Protein 6T5Z (pdb70)

Nearest PDB structures (foldseek):
  6t5z-assembly3_C  TM=1.002E+00  e=7.151E-39  Photorhabdus laumondii subsp. laumondii TTO1
  8rry-assembly1_A  TM=9.901E-01  e=6.522E-27  Serratia marcescens
  2ben-assembly2_B  TM=9.891E-01  e=1.497E-24  Serratia marcescens
  5wsz-assembly4_D  TM=9.721E-01  e=1.589E-24  Bacillus thuringiensis serovar kurstaki
  8gum-assembly1_B  TM=9.530E-01  e=1.211E-23  Vibrio campbellii ATCC BAA-1116

InterPro domains:
  IPR004302 Cellulose/chitin-binding protein, N-terminal [PF03067] (26-193)
  IPR014756 Immunoglobulin E-set [SSF81296] (26-197)
  IPR051024 GlcNAc and Chitin Interaction and Degradation [PTHR34823] (5-198)

Organism: Photorhabdus laumondii subsp. laumondii (strain DSM 15139 / CIP 105565 / TT01) (NCBI:txid243265)

Sequence (522 aa):
HGYIDSPGSRAFLCSAQGNEQQNMMDCGLVKYEPQSLEAKKGFPQAGPEDGHIASAGIGHFGALDAQTEDRWKKIPITTAGEIEFQWEIMMIQHKTSSWEYFITKLGWDPNKPLTREQFNNSTPFCFEDYQEKMPSSRVINKCTLPEGYQGYHVILGVWTISDTLNAFYQVIDTTISSPAHGYIDSPGSRAFLCSAQGNEEQNMMDCGLVKYEPQSLEAKKGFPQAGPEEDGHIASAGIGHFGALDAQTEDRWKKIPIITAGEIEFQQWEIMIQHKTSSWEYFITKLGWDPNKPLTREQFNSTPFCFEDYQEKMPSSSRVINKCTLPEGYQGYHVILGVWTISDTLNAFYQVIDTTISPAHGYIDSPGSRAFLCSAQGNNEEQNMDCGLVKYEPQSLEAKKGFPQAGPEDGHIASAGIGHFGALDAQTEDRWKKIPITAGEIEFQWEIMIQHKTSSWEYFITKKLGWDPNKPLTREQFNSTPFCFEDYQEKMPSSRVINKCTLPEGYQGYHVILGVWTISDTLNAFYQVIDTTISPA

Foldseek 3Di:
DKAWCVVYFQLNCCEVNVVRQAHPQFCSRVCVPPLKWFDDPPVDWAAFLCQQSSVDVRRNVRQQFDPPHTDAAEDEAWKGKIKMQAPDKAFFQKKFKKKFDDVADRRDTGHCPRIDRGTQFMGGPPRDTDDRMDMGIGHHDAPDFAWMKMWIWTHGDPDRMIHITIHIHGYDYD/DWAWCVVYFQLNCCEVNVVNQAHPQAPSNDPVPPLKWFDDPPVDWAAFLCQQSRVDVRRNSRQQFDPPHTDAAEDEAFKGKIKMQAPDKAQFQKKFKKKFDVVAHRRDTGHCPRIDRGTQFMGGPPRDIDDSMDMGMGGHDPPDFAWMKMWIWTGGDPDRMIHITIHIHGYHYD/DKAWVVVYFQLNCCEVNVVNQAHPQAPSNPPVPPQKWFDDPPVDWAAFLCQQSSVDPRRSSRQQFDPPHTDAAEDEQWKGKIKMQAPDKAFFQKKFKKKFDDVADRRDTGHCPRIDRGTQFMGGPPRDIDDRMDMGIGTHDAPDFAWMKMWIWTHGDPDRMIHITIHIHGYHHD

Radius of gyration: 29.53 Å; Cα contacts (8 Å, |Δi|>4): 1434; chains: 3; bounding box: 44×46×96 Å

B-factor: mean 19.93, std 7.69, range [8.23, 52.93]

Secondary structure (DSSP, 8-state):
-EEEEETBPHHHHHSTTTTTSS---GGGGG-TT--EEES-TTTSSSPTT-TTTTT-GGGGGGG---TTTS--EEEESSEEEEEEEESS---EEEEEEEEBPTT--TTS---TTTB-SS-SEEEEEEEEPP-SEEEEEEEPPTT--EEEEEEEEEEETTSSEEEEEEEEEEEEP-/-EEEEETBPHHHHHSGGGTTSS---GGGGG-TT--EEES-TTTSSSPTT-TTTTT-GGGGGGG---TTTS--EEEESSEEEEEEEESS---EEEEEEEEBPTT--TTS---TTTB-SS-SEEEE-TTPPP-SEEEEEEEPPTT--EEEEEEEEEEETTSSEEEEEEEEEEEEP-/-EEEEETBPHHHHHSTTTTT-S-S-GGGGG-GGG-EEES-TTTSSSPTT-TTTTT-GGGGGGG---TTTS--EEEESSEEEEEEEESS---EEEEEEEEBPTT--TTS---TTTB-SS-SEEEEEEEEPP-SEEEEEEEPPTT--EEEEEEEEEEESSSSEEEEEEEEEEEEP-

Structure (mmCIF, N/CA/C/O backbone):
data_6T5Z
#
_entry.id   6T5Z
#
_cell.length_a   76.530
_cell.length_b   80.390
_cell.length_c   90.910
_cell.angle_alpha   90.000
_cell.angle_beta   90.000
_cell.angle_gamma   90.000
#
_symmetry.space_group_name_H-M   'P 21 21 21'
#
loop_
_entity.id
_entity.type
_entity.pdbx_description
1 polymer 'Chitin-binding type-4 domain-containing protein'
2 non-polymer 'COPPER (II) ION'
3 water water
#
loop_
_atom_site.group_PDB
_atom_site.id
_atom_site.type_symbol
_atom_site.label_atom_id
_atom_site.label_alt_id
_atom_site.label_comp_id
_atom_site.label_asym_id
_atom_site.label_entity_id
_atom_site.label_seq_id
_atom_site.pdbx_PDB_ins_code
_atom_site.Cartn_x
_atom_site.Cartn_y
_atom_site.Cartn_z
_atom_site.occupancy
_atom_site.B_iso_or_equiv
_atom_site.auth_seq_id
_atom_site.auth_comp_id
_atom_site.auth_asym_id
_atom_site.auth_atom_id
_atom_site.pdbx_PDB_model_num
ATOM 1 N N . HIS A 1 1 ? -7.42900 -11.37900 -28.38600 1.000 14.49954 26 HIS A N 1
ATOM 2 C CA . HIS A 1 1 ? -7.34700 -10.92200 -29.77900 1.000 14.03916 26 HIS A CA 1
ATOM 3 C C . HIS A 1 1 ? -8.61000 -10.19500 -30.23600 1.000 14.06499 26 HIS A C 1
ATOM 4 O O . HIS A 1 1 ? -9.71500 -10.72000 -30.11800 1.000 15.32732 26 HIS A O 1
ATOM 11 N N . GLY A 1 2 ? -8.43800 -8.98700 -30.76700 1.000 14.16562 27 GLY A N 1
ATOM 12 C CA . GLY A 1 2 ? -9.57800 -8.22100 -31.25300 1.000 14.64906 27 GLY A CA 1
ATOM 13 C C . GLY A 1 2 ? -9.14000 -6.93800 -31.92400 1.000 13.28028 27 GLY A C 1
ATOM 14 O O . GLY A 1 2 ? -7.96600 -6.55800 -31.89000 1.000 13.04583 27 GLY A O 1
ATOM 15 N N . TYR A 1 3 ? -10.11200 -6.25900 -32.53600 1.000 15.16763 28 TYR A N 1
ATOM 16 C CA . TYR A 1 3 ? -9.83000 -5.01900 -33.24400 1.000 13.26551 28 TYR A CA 1
ATOM 17 C C . TYR A 1 3 ? -11.06200 -4.12600 -33.19600 1.000 12.51601 28 TYR A C 1
ATOM 18 O O . TYR A 1 3 ? -12.16900 -4.57700 -32.88800 1.000 13.36254 28 TYR A O 1
ATOM 27 N N . ILE A 1 4 ? -10.85900 -2.84600 -33.50200 1.000 12.42858 29 ILE A N 1
ATOM 28 C CA . ILE A 1 4 ? -11.93200 -1.85900 -33.54300 1.000 15.08481 29 ILE A CA 1
ATOM 29 C C . ILE A 1 4 ? -12.41500 -1.72000 -34.98100 1.000 13.72670 29 ILE A C 1
ATOM 30 O O . ILE A 1 4 ? -11.61700 -1.41800 -35.88300 1.000 14.70017 29 ILE A O 1
ATOM 35 N N . ASP A 1 5 ? -13.71800 -1.93000 -35.20200 1.000 13.91661 30 ASP A N 1
ATOM 36 C CA . ASP A 1 5 ? -14.28900 -1.77600 -36.53800 1.000 14.43490 30 ASP A CA 1
ATOM 37 C C . ASP A 1 5 ? -15.26900 -0.60900 -36.64900 1.000 13.50366 30 ASP A C 1
ATOM 38 O O . ASP A 1 5 ? -15.87400 -0.42200 -37.71200 1.000 14.29105 30 ASP A O 1
ATOM 43 N N . SER A 1 6 ? -15.41400 0.20100 -35.60600 1.000 14.02250 31 SER A N 1
ATOM 44 C CA . SER A 1 6 ? -16.25300 1.40000 -35.69200 1.000 13.44680 31 SER A CA 1
ATOM 45 C C . SER A 1 6 ? -15.84200 2.39600 -34.61100 1.000 14.62347 31 SER A C 1
ATOM 46 O O . SER A 1 6 ? -15.95600 2.08900 -33.43200 1.000 15.68634 31 SER A O 1
ATOM 49 N N . PRO A 1 7 ? -15.31100 3.57200 -34.99000 1.000 14.78142 32 PRO A N 1
ATOM 50 C CA . PRO A 1 7 ? -14.82800 3.96800 -36.32300 1.000 15.74740 32 PRO A CA 1
ATOM 51 C C . PRO A 1 7 ? -13.75200 2.98200 -36.73600 1.000 12.95303 32 PRO A C 1
ATOM 52 O O . PRO A 1 7 ? -12.97000 2.57200 -35.86000 1.000 13.09981 32 PRO A O 1
ATOM 56 N N . GLY A 1 8 ? -13.74700 2.55400 -38.00000 1.000 12.74132 33 GLY A N 1
ATOM 57 C CA . GLY A 1 8 ? -12.83900 1.49900 -38.41400 1.000 12.37017 33 GLY A CA 1
ATOM 58 C C . GLY A 1 8 ? -11.38800 1.85200 -38.14800 1.000 17.41379 33 GLY A C 1
ATOM 59 O O . GLY A 1 8 ? -10.92900 2.93600 -38.53300 1.000 14.19242 33 GLY A O 1
ATOM 60 N N . SER A 1 9 ? -10.65700 0.95500 -37.48500 1.000 12.06710 34 SER A N 1
ATOM 61 C CA . SER A 1 9 ? -9.26200 1.23400 -37.17200 1.000 12.54269 34 SER A CA 1
ATOM 62 C C . SER A 1 9 ? -8.39800 1.10400 -38.42000 1.000 14.52531 34 SER A C 1
ATOM 63 O O . SER A 1 9 ? -8.82000 0.56800 -39.44700 1.000 11.72748 34 SER A O 1
ATOM 66 N N . ARG A 1 10 ? -7.15600 1.58800 -38.30400 1.000 13.04553 35 ARG A N 1
ATOM 67 C CA . ARG A 1 10 ? -6.23100 1.55100 -39.43000 1.000 11.96865 35 ARG A CA 1
ATOM 68 C C . ARG A 1 10 ? -5.99000 0.12100 -39.88000 1.000 11.63926 35 ARG A C 1
ATOM 69 O O . ARG A 1 10 ? -6.00200 -0.17100 -41.08500 1.000 12.47570 35 ARG A O 1
ATOM 77 N N . ALA A 1 11 ? -5.80000 -0.79700 -38.92000 1.000 15.35598 36 ALA A N 1
ATOM 78 C CA . ALA A 1 11 ? -5.63100 -2.20800 -39.25200 1.000 11.65331 36 ALA A CA 1
ATOM 79 C C . ALA A 1 11 ? -6.91000 -2.81800 -39.81300 1.000 11.60299 36 ALA A C 1
ATOM 80 O O . ALA A 1 11 ? -6.86000 -3.62700 -40.75700 1.000 11.62334 36 ALA A O 1
ATOM 82 N N . PHE A 1 12 ? -8.06200 -2.47100 -39.23500 1.000 11.61689 37 PHE A N 1
ATOM 83 C CA . PHE A 1 12 ? -9.32400 -2.99200 -39.74400 1.000 11.65044 37 PHE A CA 1
ATOM 84 C C . PHE A 1 12 ? -9.52500 -2.60400 -41.20000 1.000 14.61675 37 PHE A C 1
ATOM 85 O O . PHE A 1 12 ? -9.92800 -3.43300 -42.02400 1.000 11.77262 37 PHE A O 1
ATOM 93 N N . LEU A 1 13 ? -9.23000 -1.34900 -41.53900 1.000 11.61114 38 LEU A N 1
ATOM 94 C CA . LEU A 1 13 ? -9.42200 -0.89000 -42.90900 1.000 11.65774 38 LEU A CA 1
ATOM 95 C C . LEU A 1 13 ? -8.44700 -1.55400 -43.87300 1.000 15.65880 38 LEU A C 1
ATOM 96 O O . LEU A 1 13 ? -8.71600 -1.59500 -45.07800 1.000 13.77369 38 LEU A O 1
ATOM 101 N N . CYS A 1 14 ? -7.33200 -2.08400 -43.37100 1.000 12.52805 39 CYS A N 1
ATOM 102 C CA . CYS A 1 14 ? -6.43800 -2.88100 -44.20400 1.000 13.18172 39 CYS A CA 1
ATOM 103 C C . CYS A 1 14 ? -7.04400 -4.22600 -44.57400 1.000 15.14790 39 CYS A C 1
ATOM 104 O O . CYS A 1 14 ? -6.65100 -4.81300 -45.58500 1.000 14.99365 39 CYS A O 1
ATOM 107 N N . SER A 1 15 ? -8.00000 -4.72000 -43.79000 1.000 13.88083 40 SER A N 1
ATOM 108 C CA . SER A 1 15 ? -8.46500 -6.09100 -43.91000 1.000 14.94433 40 SER A CA 1
ATOM 109 C C . SER A 1 15 ? -9.52500 -6.22900 -45.00100 1.000 20.65411 40 SER A C 1
ATOM 110 O O . SER A 1 15 ? -10.11600 -5.25100 -45.47800 1.000 15.55136 40 SER A O 1
ATOM 113 N N 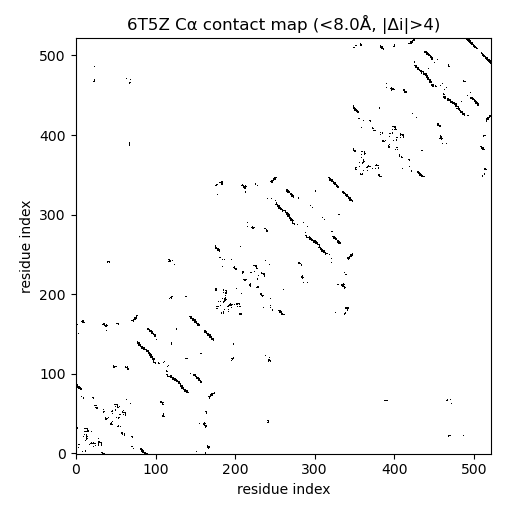. ALA A 1 16 ? -9.77600 -7.48700 -45.37400 1.000 16.99173 41 ALA A N 1
ATOM 114 C CA . ALA A 1 16 ? -10.83300 -7.77700 -46.33300 1.000 18.28459 41 ALA A CA 1
ATOM 115 C C . ALA A 1 16 ? -12.17900 -7.28100 -45.82800 1.000 21.43274 41 ALA A C 1
ATOM 116 O O . ALA A 1 16 ? -12.93700 -6.65000 -46.57900 1.000 21.68997 41 ALA A O 1
ATOM 118 N N . GLN A 1 17 ? -12.48300 -7.51800 -44.54400 1.000 18.87786 42 GLN A N 1
ATOM 119 C CA . GLN A 1 17 ? -13.74400 -7.02400 -44.00700 1.000 19.66329 42 GLN A CA 1
ATOM 120 C C . GLN A 1 17 ? -13.78900 -5.50200 -43.95200 1.000 20.09492 42 GLN A C 1
ATOM 121 O O . GLN A 1 17 ? -14.88400 -4.93200 -43.95800 1.000 22.38110 42 GLN A O 1
ATOM 127 N N . GLY A 1 18 ? -12.63300 -4.83100 -43.91500 1.000 17.19093 43 GLY A N 1
ATOM 128 C CA . GLY A 1 18 ? -12.58500 -3.38700 -44.06400 1.000 16.64387 43 GLY A CA 1
ATOM 129 C C . GLY A 1 18 ? -12.59400 -2.93400 -45.50700 1.000 21.21232 43 GLY A C 1
ATOM 130 O O . GLY A 1 18 ? -12.48500 -1.73800 -45.78900 1.000 20.37839 43 GLY A O 1
ATOM 131 N N . ASN A 1 19 ? -12.70500 -3.90000 -46.42300 1.000 17.42541 44 ASN A N 1
ATOM 132 C CA . ASN A 1 19 ? -12.72100 -3.68900 -47.87400 1.000 18.10427 44 ASN A CA 1
ATOM 133 C C . ASN A 1 19 ? -11.49200 -2.94000 -48.38000 1.000 17.83432 44 ASN A C 1
ATOM 134 O O . ASN A 1 19 ? -11.56000 -2.17900 -49.35700 1.000 17.66899 44 ASN A O 1
ATOM 139 N N . GLU A 1 20 ? -10.36000 -3.18300 -47.72300 1.000 17.32370 45 GLU A N 1
ATOM 140 C CA . GLU A 1 20 ? -9.04800 -2.76400 -48.20800 1.000 19.14620 45 GLU A CA 1
ATOM 141 C C . GLU A 1 20 ? -9.02300 -1.27500 -48.53400 1.000 17.79263 45 GLU A C 1
ATOM 142 O O . GLU A 1 20 ? -8.45600 -0.84300 -49.54100 1.000 18.08554 45 GLU A O 1
ATOM 148 N N A GLN A 1 21 ? -9.65100 -0.47400 -47.66900 0.350 17.32160 46 GLN A N 1
ATOM 149 N N B GLN A 1 21 ? -9.65400 -0.48200 -47.66500 0.650 17.24133 46 GLN A N 1
ATOM 150 C CA A GLN A 1 21 ? -9.58500 0.97100 -47.84100 0.350 17.74495 46 GLN A CA 1
ATOM 151 C CA B GLN A 1 21 ? -9.59800 0.96500 -47.80700 0.650 17.43544 46 GLN A CA 1
ATOM 152 C C A GLN A 1 21 ? -8.20000 1.51000 -47.50600 0.350 16.41356 46 GLN A C 1
ATOM 153 C C B GLN A 1 21 ? -8.20200 1.49600 -47.51700 0.650 16.45644 46 GLN A C 1
ATOM 154 O O A GLN A 1 21 ? -7.84700 2.60400 -47.95800 0.350 17.26271 46 GLN A O 1
ATOM 155 O O B GLN A 1 21 ? -7.84100 2.57000 -48.00900 0.650 17.38282 46 GLN A O 1
ATOM 166 N N . ASN A 1 22 ? -7.41200 0.76800 -46.73100 1.000 13.56045 47 ASN A N 1
ATOM 167 C CA . ASN A 1 22 ? -5.97300 0.95800 -46.65300 1.000 14.98283 47 ASN A CA 1
ATOM 168 C C . ASN A 1 22 ? -5.33100 -0.19600 -47.39600 1.000 13.33253 47 ASN A C 1
ATOM 169 O O . ASN A 1 22 ? -5.77200 -1.34400 -47.27700 1.000 12.91119 47 ASN A O 1
ATOM 174 N N A MET A 1 23 ? -4.28800 0.12100 -48.15900 0.450 13.77090 48 MET A N 1
ATOM 175 N N B MET A 1 23 ? -4.28200 0.10400 -48.14500 0.550 13.79283 48 MET A N 1
ATOM 176 C CA A MET A 1 23 ? -3.53200 -0.82200 -48.96900 0.450 14.14546 48 MET A CA 1
ATOM 177 C CA B MET A 1 23 ? -3.54700 -0.91200 -48.87500 0.550 14.11116 48 MET A CA 1
ATOM 178 C C A MET A 1 23 ? -2.08600 -0.86500 -48.49100 0.450 13.44394 48 MET A C 1
ATOM 179 C C B MET A 1 23 ? -2.07900 -0.86700 -48.49400 0.550 13.41752 48 MET A C 1
ATOM 180 O O A MET A 1 23 ? -1.63600 -0.00300 -47.73600 0.450 13.32459 48 MET A O 1
ATOM 181 O O B MET A 1 23 ? -1.61500 0.05800 -47.82800 0.550 12.99608 48 MET A O 1
ATOM 190 N N . ASP A 1 24 ? -1.35300 -1.88100 -48.96100 1.000 14.03204 49 ASP A N 1
ATOM 191 C CA . ASP A 1 24 ? 0.08000 -2.03000 -48.69800 1.000 14.43629 49 ASP A CA 1
ATOM 192 C C . ASP A 1 24 ? 0.38000 -2.10900 -47.20100 1.000 13.79029 49 ASP A C 1
ATOM 193 O O . ASP A 1 24 ? 1.33500 -1.50600 -46.70600 1.000 13.94513 49 ASP A O 1
ATOM 198 N N . CYS A 1 25 ? -0.41800 -2.91600 -46.49600 1.000 14.12052 50 CYS A N 1
ATOM 199 C CA . CYS A 1 25 ? -0.33600 -3.06200 -45.04800 1.000 13.22682 50 CYS A CA 1
ATOM 200 C C . CYS A 1 25 ? 0.42000 -4.30800 -44.60600 1.000 15.18147 50 CYS A C 1
ATOM 201 O O . CYS A 1 25 ? 0.54200 -4.54200 -43.39700 1.000 16.84024 50 CYS A O 1
ATOM 204 N N . GLY A 1 26 ? 0.90000 -5.12500 -45.54000 1.000 12.79479 51 GLY A N 1
ATOM 205 C CA . GLY A 1 26 ? 1.56800 -6.35200 -45.14700 1.000 14.06188 51 GLY A CA 1
ATOM 206 C C . GLY A 1 26 ? 0.61600 -7.31100 -44.45100 1.000 14.15749 51 GLY A C 1
ATOM 207 O O . GLY A 1 26 ? -0.59000 -7.34000 -44.71200 1.000 14.52522 51 GLY A O 1
ATOM 208 N N . LEU A 1 27 ? 1.17400 -8.07900 -43.51100 1.000 12.89357 52 LEU A N 1
ATOM 209 C CA . LEU A 1 27 ? 0.40400 -9.12400 -42.84200 1.000 13.99188 52 LEU A CA 1
ATOM 210 C C . LEU A 1 27 ? -0.77100 -8.57300 -42.03900 1.000 16.31826 52 LEU A C 1
ATOM 211 O O . LEU A 1 27 ? -1.72600 -9.31800 -41.80100 1.000 13.28791 52 LEU A O 1
ATOM 216 N N . VAL A 1 28 ? -0.72600 -7.29300 -41.63600 1.000 16.11504 53 VAL A N 1
ATOM 217 C CA . VAL A 1 28 ? -1.82800 -6.66600 -40.89100 1.000 18.17922 53 VAL A CA 1
ATOM 218 C C . VAL A 1 28 ? -3.16900 -6.99700 -41.53000 1.000 17.21187 53 VAL A C 1
ATOM 219 O O . VAL A 1 28 ? -4.15600 -7.30400 -40.84300 1.000 16.60657 53 VAL A O 1
ATOM 223 N N . LYS A 1 29 ? -3.21700 -6.92200 -42.86000 1.000 16.06820 54 LYS A N 1
ATOM 224 C CA . LYS A 1 29 ? -4.43200 -7.19200 -43.61900 1.000 12.76383 54 LYS A CA 1
ATOM 225 C C . LYS A 1 29 ? -5.11700 -8.47300 -43.16500 1.000 15.75624 54 LYS A C 1
ATOM 226 O O . LYS A 1 29 ? -6.35000 -8.54000 -43.10500 1.000 17.96035 54 LYS A O 1
ATOM 232 N N . TYR A 1 30 ? -4.33300 -9.49600 -42.81400 1.000 12.32341 55 TYR A N 1
ATOM 233 C CA . TYR A 1 30 ? -4.88000 -10.82000 -42.56600 1.000 13.01776 55 TYR A CA 1
ATOM 234 C C . TYR A 1 30 ? -5.05000 -11.13700 -41.08700 1.000 14.33088 55 TYR A C 1
ATOM 235 O O . TYR A 1 30 ? -5.61900 -12.18000 -40.75500 1.000 16.37025 55 TYR A O 1
ATOM 244 N N . GLU A 1 31 ? -4.59100 -10.26900 -40.19300 1.000 13.75269 56 GLU A N 1
ATOM 245 C CA . GLU A 1 31 ? -4.81000 -10.46400 -38.75500 1.000 15.92593 56 GLU A CA 1
ATOM 246 C C . GLU A 1 31 ? -4.80800 -9.12600 -38.02600 1.000 14.32053 56 GLU A C 1
ATOM 247 O O . GLU A 1 31 ? -3.96100 -8.85700 -37.16000 1.000 13.10017 56 GLU A O 1
ATOM 253 N N . PRO A 1 32 ? -5.79800 -8.27900 -38.31600 1.000 12.86146 57 PRO A N 1
ATOM 254 C CA . PRO A 1 32 ? -5.93100 -7.00700 -37.59000 1.000 13.40555 57 PRO A CA 1
ATOM 255 C C . PRO A 1 32 ? -6.20600 -7.19100 -36.11600 1.000 12.81392 57 PRO A C 1
ATOM 256 O O . PRO A 1 32 ? -6.07500 -6.22000 -35.36300 1.000 13.46662 57 PRO A O 1
ATOM 260 N N . GLN A 1 33 ? -6.58500 -8.39800 -35.69100 1.000 11.80251 58 GLN A N 1
ATOM 261 C CA . GLN A 1 33 ? -6.88300 -8.73500 -34.30000 1.000 12.11657 58 GLN A CA 1
ATOM 262 C C . GLN A 1 33 ? -5.64200 -9.00200 -33.46500 1.000 12.07674 58 GLN A C 1
ATOM 263 O O . GLN A 1 33 ? -5.77200 -9.24400 -32.24900 1.000 12.37101 58 GLN A O 1
ATOM 269 N N . SER A 1 34 ? -4.44700 -8.92400 -34.05800 1.000 12.16324 59 SER A N 1
ATOM 270 C CA . SER A 1 34 ? -3.26500 -9.54300 -33.46500 1.000 14.60462 59 SER A CA 1
ATOM 271 C C . SER A 1 34 ? -2.20200 -8.53800 -33.03900 1.000 11.94622 59 SER A C 1
ATOM 272 O O . SER A 1 34 ? -1.03500 -8.90900 -32.86000 1.000 12.13818 59 SER A O 1
ATOM 275 N N . LEU A 1 35 ? -2.58200 -7.27900 -32.84600 1.000 12.12803 60 LEU A N 1
ATOM 276 C CA . LEU A 1 35 ? -1.62700 -6.23000 -32.48900 1.000 12.49128 60 LEU A CA 1
ATOM 277 C C . LEU A 1 35 ? -1.44800 -6.21600 -30.96200 1.000 11.99446 60 LEU A C 1
ATOM 278 O O . LEU A 1 35 ? -1.92400 -5.34300 -30.23000 1.000 12.46859 60 LEU A O 1
ATOM 283 N N . GLU A 1 36 ? -0.72700 -7.23000 -30.48800 1.000 11.62105 61 GLU A N 1
ATOM 284 C CA . GLU A 1 36 ? -0.57000 -7.51000 -29.06300 1.000 14.30898 61 GLU A CA 1
ATOM 285 C C . GLU A 1 36 ? 0.83600 -7.14500 -28.60400 1.000 14.95329 61 GLU A C 1
ATOM 286 O O . GLU A 1 36 ? 1.82000 -7.50500 -29.25500 1.000 15.52362 61 GLU A O 1
ATOM 292 N N . ALA A 1 37 ? 0.92800 -6.46000 -27.47200 1.000 14.16142 62 ALA A N 1
ATOM 293 C CA . ALA A 1 37 ? 2.20200 -5.98900 -26.94300 1.000 14.07120 62 ALA A CA 1
ATOM 294 C C . ALA A 1 37 ? 2.04000 -5.76100 -25.44800 1.000 13.51394 62 ALA A C 1
ATOM 295 O O . ALA A 1 37 ? 0.95200 -5.91500 -24.89600 1.000 15.31414 62 ALA A O 1
ATOM 297 N N . LYS A 1 38 ? 3.13500 -5.38800 -24.78900 1.000 13.24552 63 LYS A N 1
ATOM 298 C CA . LYS A 1 38 ? 3.06800 -5.15900 -23.34600 1.000 15.30114 63 LYS A CA 1
ATOM 299 C C . LYS A 1 38 ? 2.07900 -4.04600 -23.00800 1.000 13.01759 63 LYS A C 1
ATOM 300 O O . LYS A 1 38 ? 1.94700 -3.06300 -23.74400 1.000 12.63823 63 LYS A O 1
ATOM 306 N N . LYS A 1 39 ? 1.36800 -4.21900 -21.89000 1.000 13.46533 64 LYS A N 1
ATOM 307 C CA . LYS A 1 39 ? 0.40700 -3.22100 -21.43800 1.000 14.91070 64 LYS A CA 1
ATOM 308 C C . LYS A 1 39 ? 1.14000 -2.00600 -20.87000 1.000 13.81243 64 LYS A C 1
ATOM 309 O O . LYS A 1 39 ? 2.37100 -1.97000 -20.77600 1.000 16.90596 64 LYS A O 1
ATOM 315 N N . GLY A 1 40 ? 0.37500 -0.99200 -20.48600 1.000 14.26319 65 GLY A N 1
ATOM 316 C CA . GLY A 1 40 ? 0.91400 0.10100 -19.70300 1.000 16.04281 65 GLY A CA 1
ATOM 317 C C . GLY A 1 40 ? 1.35200 1.33100 -20.47300 1.000 13.00432 65 GLY A C 1
ATOM 318 O O . GLY A 1 40 ? 2.07200 2.16300 -19.91200 1.000 14.84011 65 GLY A O 1
ATOM 319 N N . PHE A 1 41 ? 0.97200 1.46200 -21.74000 1.000 14.37603 66 PHE A N 1
ATOM 320 C CA . PHE A 1 41 ? 1.19900 2.70800 -22.44800 1.000 13.66189 66 PHE A CA 1
ATOM 321 C C . PHE A 1 41 ? 0.59600 3.88900 -21.67400 1.000 13.37469 66 PHE A C 1
ATOM 322 O O . PHE A 1 41 ? -0.52500 3.78900 -21.19500 1.000 15.12385 66 PHE A O 1
ATOM 330 N N . PRO A 1 42 ? 1.31900 5.01900 -21.57000 1.000 13.76321 67 PRO A N 1
ATOM 331 C CA . PRO A 1 42 ? 2.63500 5.33700 -22.14800 1.000 14.33466 67 PRO A CA 1
ATOM 332 C C . PRO A 1 42 ? 3.85300 5.05100 -21.26200 1.000 14.90535 67 PRO A C 1
ATOM 333 O O . PRO A 1 42 ? 4.98400 5.24200 -21.71900 1.000 15.53769 67 PRO A O 1
ATOM 337 N N . GLN A 1 43 ? 3.63500 4.63500 -20.01200 1.000 14.28463 68 GLN A N 1
ATOM 338 C CA . GLN A 1 43 ? 4.77000 4.36000 -19.12800 1.000 15.04135 68 GLN A CA 1
ATOM 339 C C . GLN A 1 43 ? 5.55700 3.14400 -19.60000 1.000 19.20683 68 GLN A C 1
ATOM 340 O O . GLN A 1 43 ? 6.75900 3.04200 -19.33300 1.000 23.14328 68 GLN A O 1
ATOM 346 N N . ALA A 1 44 ? 4.89900 2.22000 -20.29100 1.000 16.13411 69 ALA A N 1
ATOM 347 C CA . ALA A 1 44 ? 5.55900 1.08800 -20.93400 1.000 14.78518 69 ALA A CA 1
ATOM 348 C C . ALA A 1 44 ? 4.88000 0.86900 -22.28300 1.000 15.02369 69 ALA A C 1
ATOM 349 O O . ALA A 1 44 ? 4.23500 1.76900 -22.83500 1.000 15.48004 69 ALA A O 1
ATOM 351 N N . GLY A 1 45 ? 5.00900 -0.34500 -22.81400 1.000 14.80312 70 GLY A N 1
ATOM 352 C CA . GLY A 1 45 ? 4.35900 -0.71500 -24.04400 1.000 13.46113 70 GLY A CA 1
ATOM 353 C C . GLY A 1 45 ? 5.19600 -0.40200 -25.27200 1.000 16.26525 70 GLY A C 1
ATOM 354 O O . GLY A 1 45 ? 6.41100 -0.18900 -25.18400 1.000 17.20247 70 GLY A O 1
ATOM 355 N N . PRO A 1 46 ? 4.54300 -0.36100 -26.43600 1.000 14.82919 71 PRO A N 1
ATOM 356 C CA . PRO A 1 46 ? 5.27100 -0.22600 -27.70700 1.000 15.22846 71 PRO A CA 1
ATOM 357 C C . PRO A 1 46 ? 6.12100 1.03600 -27.74800 1.000 15.30827 71 PRO A C 1
ATOM 358 O O . PRO A 1 46 ? 5.69400 2.11100 -27.32100 1.000 18.37030 71 PRO A O 1
ATOM 362 N N . GLU A 1 47 ? 7.33100 0.89900 -28.27900 1.000 16.37155 72 GLU A N 1
ATOM 363 C CA . GLU A 1 47 ? 8.23900 2.03600 -28.29700 1.000 18.26689 72 GLU A CA 1
ATOM 364 C C . GLU A 1 47 ? 7.78800 3.10200 -29.30000 1.000 15.71958 72 GLU A C 1
ATOM 365 O O . GLU A 1 47 ? 7.02200 2.84400 -30.23600 1.000 17.22411 72 GLU A O 1
ATOM 371 N N . ASP A 1 48 ? 8.26200 4.32700 -29.05700 1.000 17.01495 73 ASP A N 1
ATOM 372 C CA . ASP A 1 48 ? 8.02700 5.45200 -29.95300 1.000 14.79577 73 ASP A CA 1
ATOM 373 C C . ASP A 1 48 ? 8.35400 5.05200 -31.38800 1.000 15.39883 73 ASP A C 1
ATOM 374 O O . ASP A 1 48 ? 9.31300 4.32100 -31.63500 1.000 15.11739 73 ASP A O 1
ATOM 379 N N . GLY A 1 49 ? 7.54700 5.53400 -32.33200 1.000 14.01225 74 GLY A N 1
ATOM 380 C CA . GLY A 1 49 ? 7.73400 5.19900 -33.73500 1.000 14.37464 74 GLY A CA 1
ATOM 381 C C . GLY A 1 49 ? 7.19500 3.84700 -34.14800 1.000 14.25830 74 GLY A C 1
ATOM 382 O O . GLY A 1 49 ? 7.14600 3.55800 -35.35800 1.000 13.51519 74 GLY A O 1
ATOM 383 N N . HIS A 1 50 ? 6.78700 3.01500 -33.19200 1.000 12.66864 75 HIS A N 1
ATOM 384 C CA . HIS A 1 50 ? 6.26100 1.67800 -33.43800 1.000 15.60741 75 HIS A CA 1
ATOM 385 C C . HIS A 1 50 ? 5.00000 1.44800 -32.61900 1.000 14.36566 75 HIS A C 1
ATOM 386 O O . HIS A 1 50 ? 4.69700 0.32000 -32.21500 1.000 13.79045 75 HIS A O 1
ATOM 393 N N . ILE A 1 51 ? 4.25300 2.52200 -32.37000 1.000 13.69930 76 ILE A N 1
ATOM 394 C CA . ILE A 1 51 ? 3.01700 2.41000 -31.60700 1.000 15.29825 76 ILE A CA 1
ATOM 395 C C . ILE A 1 51 ? 1.93400 1.73200 -32.44100 1.000 13.30659 76 ILE A C 1
ATOM 396 O O . ILE A 1 51 ? 1.26800 0.79700 -31.98000 1.000 13.92035 76 ILE A O 1
ATOM 401 N N . ALA A 1 52 ? 1.77400 2.16000 -33.69900 1.000 11.76771 77 ALA A N 1
ATOM 402 C CA . ALA A 1 52 ? 0.72800 1.60100 -34.55100 1.000 10.32198 77 ALA A CA 1
ATOM 403 C C . ALA A 1 52 ? 0.95000 0.12400 -34.86000 1.000 10.27057 77 ALA A C 1
ATOM 404 O O . ALA A 1 52 ? -0.02600 -0.61600 -35.00700 1.000 10.32765 77 ALA A O 1
ATOM 406 N N . SER A 1 53 ? 2.20200 -0.31600 -34.96800 1.000 11.35008 78 SER A N 1
ATOM 407 C CA . SER A 1 53 ? 2.50900 -1.72000 -35.19500 1.000 14.01727 78 SER A CA 1
ATOM 408 C C . SER A 1 53 ? 2.53800 -2.54700 -33.91900 1.000 12.91725 78 SER A C 1
ATOM 409 O O . SER A 1 53 ? 2.82800 -3.74700 -33.99300 1.000 12.19469 78 SER A O 1
ATOM 412 N N . ALA A 1 54 ? 2.25400 -1.94200 -32.76500 1.000 13.51735 79 ALA A N 1
ATOM 413 C CA . ALA A 1 54 ? 2.43000 -2.59100 -31.46000 1.000 12.24145 79 ALA A CA 1
ATOM 414 C C . ALA A 1 54 ? 3.83400 -3.16100 -31.30800 1.000 15.39722 79 ALA A C 1
ATOM 415 O O . ALA A 1 54 ? 4.03100 -4.17800 -30.63800 1.000 15.81011 79 ALA A O 1
ATOM 417 N N . GLY A 1 55 ? 4.82000 -2.50200 -31.91900 1.000 13.43728 80 GLY A N 1
ATOM 418 C CA . GLY A 1 55 ? 6.18900 -2.97100 -31.86000 1.000 13.80786 80 GLY A CA 1
ATOM 419 C C . GLY A 1 55 ? 6.45600 -4.31500 -32.50200 1.000 16.53114 80 GLY A C 1
ATOM 420 O O . GLY A 1 55 ? 7.47900 -4.93800 -32.19200 1.000 17.25033 80 GLY A O 1
ATOM 421 N N . ILE A 1 56 ? 5.58200 -4.78000 -33.39000 1.000 12.42918 81 ILE A N 1
ATOM 422 C CA . ILE A 1 56 ? 5.74500 -6.06300 -34.07300 1.000 12.98079 81 ILE A CA 1
ATOM 423 C C . ILE A 1 56 ? 6.26700 -5.79700 -35.48100 1.000 16.10519 81 ILE A C 1
ATOM 424 O O . ILE A 1 56 ? 5.61600 -5.10500 -36.27000 1.000 16.07272 81 ILE A O 1
ATOM 429 N N . GLY A 1 57 ? 7.42800 -6.37600 -35.80400 1.000 17.71584 82 GLY A N 1
ATOM 430 C CA . GLY A 1 57 ? 8.12300 -6.01200 -37.03200 1.000 16.56334 82 GLY A CA 1
ATOM 431 C C . GLY A 1 57 ? 7.29200 -6.18800 -38.29100 1.000 15.35137 82 GLY A C 1
ATOM 432 O O . GLY A 1 57 ? 7.28900 -5.31900 -39.17200 1.000 15.48272 82 GLY A O 1
ATOM 433 N N . HIS A 1 58 ? 6.57500 -7.31200 -38.40400 1.000 15.00990 83 HIS A N 1
ATOM 434 C CA . HIS A 1 58 ? 5.87900 -7.54700 -39.66300 1.000 15.48989 83 HIS A CA 1
ATOM 435 C C . HIS A 1 58 ? 4.55800 -6.78800 -39.76200 1.000 13.99402 83 HIS A C 1
ATOM 436 O O . HIS A 1 58 ? 3.86800 -6.90600 -40.78000 1.000 13.64329 83 HIS A O 1
ATOM 443 N N . PHE A 1 59 ? 4.22100 -5.97900 -38.75700 1.000 13.02765 84 PHE A N 1
ATOM 444 C CA . PHE A 1 59 ? 3.14000 -5.00900 -38.84500 1.000 11.59884 84 PHE A CA 1
ATOM 445 C C . PHE A 1 59 ? 3.65700 -3.58300 -39.03600 1.000 12.39070 84 PHE A C 1
ATOM 446 O O . PHE A 1 59 ? 2.87600 -2.63400 -38.93800 1.000 12.55821 84 PHE A O 1
ATOM 454 N N . GLY A 1 60 ? 4.94800 -3.42300 -39.33200 1.000 13.97843 85 GLY A N 1
ATOM 455 C CA . GLY A 1 60 ? 5.60000 -2.12600 -39.41500 1.000 14.04133 85 GLY A CA 1
ATOM 456 C C . GLY A 1 60 ? 5.07800 -1.19500 -40.49500 1.000 14.12815 85 GLY A C 1
ATOM 457 O O . GLY A 1 60 ? 5.30300 0.01700 -40.40600 1.000 15.31979 85 GLY A O 1
ATOM 458 N N . ALA A 1 61 ? 4.37800 -1.72100 -41.50800 1.000 12.12898 86 ALA A N 1
ATOM 459 C CA . ALA A 1 61 ? 3.76000 -0.82200 -42.48600 1.000 13.73070 86 ALA A CA 1
ATOM 460 C C . ALA A 1 61 ? 2.86000 0.20500 -41.81000 1.000 12.91991 86 ALA A C 1
ATOM 461 O O . ALA A 1 61 ? 2.73100 1.33200 -42.29500 1.000 14.47524 86 ALA A O 1
ATOM 463 N N . LEU A 1 62 ? 2.24200 -0.15900 -40.68800 1.000 10.29534 87 LEU A N 1
ATOM 464 C CA . LEU A 1 62 ? 1.34800 0.76500 -40.00500 1.000 12.20566 87 LEU A CA 1
ATOM 465 C C . LEU A 1 62 ? 2.07900 1.95600 -39.39800 1.000 12.93008 87 LEU A C 1
ATOM 466 O O . LEU A 1 62 ? 1.42900 2.93800 -39.03200 1.000 14.74468 87 LEU A O 1
ATOM 471 N N . ASP A 1 63 ? 3.40000 1.89500 -39.27900 1.000 12.56333 88 ASP A N 1
ATOM 472 C CA . ASP A 1 63 ? 4.13200 2.97100 -38.62300 1.000 12.94050 88 ASP A CA 1
ATOM 473 C C . ASP A 1 63 ? 4.40900 4.14300 -39.54700 1.000 11.82130 88 ASP A C 1
ATOM 474 O O . ASP A 1 63 ? 4.89200 5.18300 -39.08500 1.000 13.77776 88 ASP A O 1
ATOM 479 N N . ALA A 1 64 ? 4.12100 4.00600 -40.83900 1.000 12.09338 89 ALA A N 1
ATOM 480 C CA . ALA A 1 64 ? 4.22700 5.14700 -41.73200 1.000 13.49320 89 ALA A CA 1
ATOM 481 C C . ALA A 1 64 ? 3.29600 6.24200 -41.23700 1.000 12.24095 89 ALA A C 1
ATOM 482 O O . ALA A 1 64 ? 2.20200 5.95900 -40.74400 1.000 13.25669 89 ALA A O 1
ATOM 484 N N . GLN A 1 65 ? 3.73200 7.49900 -41.34900 1.000 12.67621 90 GLN A N 1
ATOM 485 C CA . GLN A 1 65 ? 2.90700 8.61900 -40.89500 1.000 13.57693 90 GLN A CA 1
ATOM 486 C C . GLN A 1 65 ? 3.12300 9.80300 -41.83400 1.000 12.75858 90 GLN A C 1
ATOM 487 O O . GLN A 1 65 ? 4.15800 10.47800 -41.78400 1.000 13.61453 90 GLN A O 1
ATOM 493 N N . THR A 1 66 ? 2.14700 10.02600 -42.71000 1.000 12.83886 91 THR A N 1
ATOM 494 C CA . THR A 1 66 ? 2.05400 11.22700 -43.53100 1.000 13.92426 91 THR A CA 1
ATOM 495 C C . THR A 1 66 ? 0.58700 11.62100 -43.58100 1.000 13.97013 91 THR A C 1
ATOM 496 O O . THR A 1 66 ? -0.29800 10.81400 -43.28800 1.000 14.45741 91 THR A O 1
ATOM 500 N N . GLU A 1 67 ? 0.33300 12.87500 -43.95700 1.000 15.08413 92 GLU A N 1
ATOM 501 C CA . GLU A 1 67 ? -1.04500 13.31700 -44.15200 1.000 15.43967 92 GLU A CA 1
ATOM 502 C C . GLU A 1 67 ? -1.77100 12.48300 -45.20300 1.000 16.23706 92 GLU A C 1
ATOM 503 O O . GLU A 1 67 ? -2.98800 12.29500 -45.10900 1.000 18.56222 92 GLU A O 1
ATOM 509 N N . ASP A 1 68 ? -1.04200 11.97400 -46.19600 1.000 16.27748 93 ASP A N 1
ATOM 510 C CA . ASP A 1 68 ? -1.64100 11.30800 -47.34600 1.000 18.12670 93 ASP A CA 1
ATOM 511 C C . ASP A 1 68 ? -1.83200 9.80900 -47.15900 1.000 16.35256 93 ASP A C 1
ATOM 512 O O . ASP A 1 68 ? -2.57100 9.19900 -47.94100 1.000 16.53342 93 ASP A O 1
ATOM 517 N N . ARG A 1 69 ? -1.21600 9.20700 -46.13600 1.000 14.73256 94 ARG A N 1
ATOM 518 C CA . ARG A 1 69 ? -1.03900 7.75400 -46.13700 1.000 13.90386 94 ARG A CA 1
ATOM 519 C C . ARG A 1 69 ? -2.33700 7.00600 -45.86600 1.000 13.63746 94 ARG A C 1
ATOM 520 O O . ARG A 1 69 ? -2.61300 5.97800 -46.49800 1.000 13.41970 94 ARG A O 1
ATOM 528 N N . TRP A 1 70 ? -3.10900 7.45200 -44.87500 1.000 12.96781 95 TRP A N 1
ATOM 529 C CA . TRP A 1 70 ? -4.14900 6.62400 -44.29300 1.000 12.31496 95 TRP A CA 1
ATOM 530 C C . TRP A 1 70 ? -5.53700 7.15700 -44.60800 1.000 13.24024 95 TRP A C 1
ATOM 531 O O . TRP A 1 70 ? -5.76200 8.36900 -44.63500 1.000 16.10701 95 TRP A O 1
ATOM 542 N N . LYS A 1 71 ? -6.46400 6.23000 -44.83500 1.000 13.65235 96 LYS A N 1
ATOM 543 C CA . LYS A 1 71 ? -7.86200 6.59100 -44.99200 1.000 16.38158 96 LYS A CA 1
ATOM 544 C C . LYS A 1 71 ? -8.41000 7.03700 -43.64200 1.000 14.70170 96 LYS A C 1
ATOM 545 O O . LYS A 1 71 ? -8.20200 6.36500 -42.63100 1.000 14.10230 96 LYS A O 1
ATOM 551 N N . LYS A 1 72 ? -9.09500 8.17500 -43.62500 1.000 15.53941 97 LYS A N 1
ATOM 552 C CA . LYS A 1 72 ? -9.56000 8.78900 -42.39200 1.000 15.78381 97 LYS A CA 1
ATOM 553 C C . LYS A 1 72 ? -11.07100 8.63200 -42.26000 1.000 17.10114 97 LYS A C 1
ATOM 554 O O . LYS A 1 72 ? -11.81900 8.91700 -43.19800 1.000 18.88593 97 LYS A O 1
ATOM 560 N N . ILE A 1 73 ? -11.52100 8.20600 -41.08900 1.000 14.86129 98 ILE A N 1
ATOM 561 C CA . ILE A 1 73 ? -12.95600 8.12100 -40.82200 1.000 14.92811 98 ILE A CA 1
ATOM 562 C C . ILE A 1 73 ? -13.45100 9.51900 -40.47400 1.000 16.57145 98 ILE A C 1
ATOM 563 O O . ILE A 1 73 ? -12.90600 10.14900 -39.55400 1.000 15.01998 98 ILE A O 1
ATOM 568 N N . PRO A 1 74 ? -14.46900 10.03900 -41.15900 1.000 16.69416 99 PRO A N 1
ATOM 569 C CA . PRO A 1 74 ? -15.03500 11.33800 -40.76900 1.000 17.81934 99 PRO A CA 1
ATOM 570 C C . PRO A 1 74 ? -15.89000 11.21300 -39.51700 1.000 18.36682 99 PRO A C 1
ATOM 571 O O . PRO A 1 74 ? -16.78600 10.37100 -39.44100 1.000 21.21641 99 PRO A O 1
ATOM 575 N N . ILE A 1 75 ? -15.61900 12.07400 -38.53600 1.000 15.50748 100 ILE A N 1
ATOM 576 C CA . ILE A 1 75 ? -16.37700 12.09900 -37.29300 1.000 20.74920 100 ILE A CA 1
ATOM 577 C C . ILE A 1 75 ? -16.59100 13.54600 -36.87000 1.000 20.86839 100 ILE A C 1
ATOM 578 O O . ILE A 1 75 ? -15.82200 14.44300 -37.21600 1.000 20.53446 100 ILE A O 1
ATOM 583 N N A THR A 1 76 ? -17.65500 13.75800 -36.11000 0.350 22.29604 101 THR A N 1
ATOM 584 N N B THR A 1 76 ? -17.66800 13.77700 -36.12500 0.650 22.38338 101 THR A N 1
ATOM 585 C CA A THR A 1 76 ? -17.96600 15.05800 -35.54400 0.350 23.04321 101 THR A CA 1
ATOM 586 C CA B THR A 1 76 ? -17.94700 15.09200 -35.57000 0.650 23.03500 101 THR A CA 1
ATOM 587 C C A THR A 1 76 ? -17.52200 15.09100 -34.09100 0.350 21.88177 101 THR A C 1
ATOM 588 C C B THR A 1 76 ? -17.54700 15.11000 -34.10200 0.650 21.70658 101 THR A C 1
ATOM 589 O O A THR A 1 76 ? -17.70200 14.11400 -33.35600 0.350 22.31074 101 THR A O 1
ATOM 590 O O B THR A 1 76 ? -17.77600 14.13900 -33.37200 0.650 22.66875 101 THR A O 1
ATOM 597 N N . ALA A 1 77 ? -16.92200 16.20700 -33.68600 1.000 20.47532 102 ALA A N 1
ATOM 598 C CA . ALA A 1 77 ? -16.46500 16.33500 -32.31100 1.000 22.83200 102 ALA A CA 1
ATOM 599 C C . ALA A 1 77 ? -17.62900 16.17700 -31.34200 1.000 21.02615 102 ALA A C 1
ATOM 600 O O . ALA A 1 77 ? -18.78400 16.50500 -31.64400 1.000 21.38383 102 ALA A O 1
ATOM 602 N N . GLY A 1 78 ? -17.31000 15.64600 -30.16200 1.000 18.84792 103 GLY A N 1
ATOM 603 C CA . GLY A 1 78 ? -18.29100 15.39100 -29.12800 1.000 18.72799 103 GLY A CA 1
ATOM 604 C C . GLY A 1 78 ? -18.32500 13.91600 -28.77900 1.000 18.68611 103 GLY A C 1
ATOM 605 O O . GLY A 1 78 ? -17.28800 13.25000 -28.73600 1.000 17.56723 103 GLY A O 1
ATOM 606 N N . GLU A 1 79 ? -19.53000 13.41300 -28.55500 1.000 20.33131 104 GLU A N 1
ATOM 607 C CA . GLU A 1 79 ? -19.68100 12.02000 -28.17800 1.000 21.87531 104 GLU A CA 1
ATOM 608 C C . GLU A 1 79 ? -19.25200 11.10200 -29.32100 1.000 20.79054 104 GLU A C 1
ATOM 609 O O . GLU A 1 79 ? -19.42800 11.41300 -30.50700 1.000 18.71028 104 GLU A O 1
ATOM 615 N N . ILE A 1 80 ? -18.65300 9.97200 -28.94600 1.000 18.60942 105 ILE A N 1
ATOM 616 C CA . ILE A 1 80 ? -18.14800 8.98200 -29.89800 1.000 17.31017 105 ILE A CA 1
ATOM 617 C C . ILE A 1 80 ? -18.21100 7.61800 -29.22200 1.000 17.43613 105 ILE A C 1
ATOM 618 O O . ILE A 1 80 ? -17.98400 7.49900 -28.01400 1.000 15.10334 105 ILE A O 1
ATOM 623 N N . GLU A 1 81 ? -18.53400 6.59100 -30.00100 1.000 16.31177 106 GLU A N 1
ATOM 624 C CA . GLU A 1 81 ? -18.58000 5.21500 -29.53200 1.000 15.36254 106 GLU A CA 1
ATOM 625 C C . GLU A 1 81 ? -17.56000 4.39300 -30.30000 1.000 14.32906 106 GLU A C 1
ATOM 626 O O . GLU A 1 81 ? -17.47400 4.49600 -31.53100 1.000 14.72482 106 GLU A O 1
ATOM 632 N N . PHE A 1 82 ? -16.81500 3.55600 -29.58400 1.000 13.22399 107 PHE A N 1
ATOM 633 C CA . PHE A 1 82 ? -15.86500 2.62400 -30.17300 1.000 14.34275 107 PHE A CA 1
ATOM 634 C C . PHE A 1 82 ? -16.38700 1.20300 -30.01800 1.000 15.51804 107 PHE A C 1
ATOM 635 O O . PHE A 1 82 ? -16.78100 0.79800 -28.92000 1.000 16.64343 107 PHE A O 1
ATOM 643 N N . GLN A 1 83 ? -16.37000 0.44200 -31.10400 1.000 12.50090 108 GLN A N 1
ATOM 644 C CA . GLN A 1 83 ? -16.82300 -0.94600 -31.10100 1.000 12.71143 108 GLN A CA 1
ATOM 645 C C . GLN A 1 83 ? -15.64300 -1.86600 -31.37900 1.000 12.50040 108 GLN A C 1
ATOM 646 O O . GLN A 1 83 ? -14.98600 -1.73500 -32.42100 1.000 15.95518 108 GLN A O 1
ATOM 652 N N . TRP A 1 84 ? -15.40600 -2.80600 -30.46500 1.000 13.67871 109 TRP A N 1
ATOM 653 C CA . TRP A 1 84 ? -14.42100 -3.86600 -30.63400 1.000 12.43308 109 TRP A CA 1
ATOM 654 C C . TRP A 1 84 ? -15.10500 -5.16600 -31.03000 1.000 15.96983 109 TRP A C 1
ATOM 655 O O . TRP A 1 84 ? -16.13000 -5.53500 -30.45000 1.000 14.70575 109 TRP A O 1
ATOM 666 N N . GLU A 1 85 ? -14.50300 -5.87400 -31.99800 1.000 12.99197 110 GLU A N 1
ATOM 667 C CA . GLU A 1 85 ? -14.82200 -7.26300 -32.31200 1.000 15.90523 110 GLU A CA 1
ATOM 668 C C . GLU A 1 85 ? -13.79900 -8.12600 -31.57900 1.000 15.11999 110 GLU A C 1
ATOM 669 O O . GLU A 1 85 ? -12.59400 -8.05200 -31.85400 1.000 13.54716 110 GLU A O 1
ATOM 675 N N . ILE A 1 86 ? -14.27300 -8.90700 -30.61500 1.000 15.10300 111 ILE A N 1
ATOM 676 C CA . ILE A 1 86 ? -13.40900 -9.67800 -29.72400 1.000 15.54174 111 ILE A CA 1
ATOM 677 C C . ILE A 1 86 ? -13.37800 -11.10600 -30.26000 1.000 17.64458 111 ILE A C 1
ATOM 678 O O . ILE A 1 86 ? -14.22600 -11.93900 -29.92500 1.000 17.44441 111 ILE A O 1
ATOM 683 N N A MET A 1 87 ? -12.39500 -11.40000 -31.12300 0.850 15.97398 112 MET A N 1
ATOM 684 N N B MET A 1 87 ? -12.38100 -11.39300 -31.09900 0.150 16.43176 112 MET A N 1
ATOM 685 C CA A MET A 1 87 ? -12.32700 -12.72700 -31.72900 0.850 16.34764 112 MET A CA 1
ATOM 686 C CA B MET A 1 87 ? -12.30100 -12.70400 -31.73200 0.150 17.17588 112 MET A CA 1
ATOM 687 C C A MET A 1 87 ? -11.96900 -13.80200 -30.70800 0.850 17.95682 112 MET A C 1
ATOM 688 C C B MET A 1 87 ? -11.96000 -13.79300 -30.72100 0.150 17.48749 112 MET A C 1
ATOM 689 O O A MET A 1 87 ? -12.45000 -14.93600 -30.79900 0.850 16.84966 112 MET A O 1
ATOM 690 O O B MET A 1 87 ? -12.45300 -14.92100 -30.82700 0.150 17.60652 112 MET A O 1
ATOM 699 N N . ILE A 1 88 ? -11.11900 -13.47900 -29.73800 1.000 18.45249 113 ILE A N 1
ATOM 700 C CA . ILE A 1 88 ? -10.82300 -14.38900 -28.63600 1.000 18.79975 113 ILE A CA 1
ATOM 701 C C . ILE A 1 88 ? -10.97600 -13.59900 -27.34200 1.000 16.37627 113 ILE A C 1
ATOM 702 O O . ILE A 1 88 ? -10.24900 -12.62400 -27.11500 1.000 18.14421 113 ILE A O 1
ATOM 707 N N . GLN A 1 89 ? -11.93900 -14.00000 -26.51300 1.000 16.05426 114 GLN A N 1
ATOM 708 C CA . GLN A 1 89 ? -12.23800 -13.28500 -25.28000 1.000 16.98324 114 GLN A CA 1
ATOM 709 C C . GLN A 1 89 ? -11.18200 -13.56000 -24.21600 1.000 16.26669 114 GLN A C 1
ATOM 710 O O . GLN A 1 89 ? -10.73500 -14.69800 -24.04200 1.000 17.51397 114 GLN A O 1
ATOM 716 N N . HIS A 1 90 ? -10.77400 -12.50000 -23.51300 1.000 15.00670 115 HIS A N 1
ATOM 717 C CA . HIS A 1 90 ? -9.83800 -12.59200 -22.40100 1.000 17.30003 115 HIS A CA 1
ATOM 718 C C . HIS A 1 90 ? -10.30500 -11.67700 -21.28800 1.000 15.17003 115 HIS A C 1
ATOM 719 O O . HIS A 1 90 ? -10.85200 -10.60300 -21.55200 1.000 15.48793 115 HIS A O 1
ATOM 726 N N . LYS A 1 91 ? -10.05200 -12.09500 -20.04800 1.000 15.69996 116 LYS A N 1
ATOM 727 C CA . LYS A 1 91 ? -10.36200 -11.26300 -18.89500 1.000 15.70958 116 LYS A CA 1
ATOM 728 C C . LYS A 1 91 ? -9.68900 -9.90500 -19.04500 1.000 16.43529 116 LYS A C 1
ATOM 729 O O . LYS A 1 91 ? -8.51300 -9.81400 -19.41200 1.000 16.55749 116 LYS A O 1
ATOM 735 N N . THR A 1 92 ? -10.44000 -8.84800 -18.74100 1.000 14.90690 117 THR A N 1
ATOM 736 C CA . THR A 1 92 ? -10.11900 -7.50100 -19.19300 1.000 14.37090 117 THR A CA 1
ATOM 737 C C . THR A 1 92 ? -9.96500 -6.54200 -18.01800 1.000 14.53455 117 THR A C 1
ATOM 738 O O . THR A 1 92 ? -10.87200 -6.42100 -17.19600 1.000 14.77330 117 THR A O 1
ATOM 742 N N . SER A 1 93 ? -8.82600 -5.84400 -17.96000 1.000 14.49590 118 SER A N 1
ATOM 743 C CA . SER A 1 93 ? -8.67300 -4.75300 -17.00100 1.000 14.64454 118 SER A CA 1
ATOM 744 C C . SER A 1 93 ? -9.46300 -3.52600 -17.44000 1.000 15.16940 118 SER A C 1
ATOM 745 O O . SER A 1 93 ? -10.20100 -2.93500 -16.64300 1.000 16.10385 118 SER A O 1
ATOM 748 N N . SER A 1 94 ? -9.32800 -3.13000 -18.70700 1.000 13.62021 119 SER A N 1
ATOM 749 C CA . SER A 1 94 ? -9.91300 -1.86100 -19.12300 1.000 13.25221 119 SER A CA 1
ATOM 750 C C . SER A 1 94 ? -9.90800 -1.73100 -20.63700 1.000 12.77458 119 SER A C 1
ATOM 751 O O . SER A 1 94 ? -9.21300 -2.46600 -21.34100 1.000 13.04697 119 SER A O 1
ATOM 754 N N . TRP A 1 95 ? -10.69600 -0.76500 -21.10200 1.000 12.52193 120 TRP A N 1
ATOM 755 C CA . TRP A 1 95 ? -10.67000 -0.21400 -22.45300 1.000 13.82383 120 TRP A CA 1
ATOM 756 C C . TRP A 1 95 ? -10.35500 1.26500 -22.30400 1.000 14.89021 120 TRP A C 1
ATOM 757 O O . TRP A 1 95 ? -10.99700 1.94900 -21.50400 1.000 16.13843 120 TRP A O 1
ATOM 768 N N . GLU A 1 96 ? -9.37600 1.77000 -23.04900 1.000 11.96930 121 GLU A N 1
ATOM 769 C CA . GLU A 1 96 ? -9.03300 3.17500 -22.89200 1.000 14.59312 121 GLU A CA 1
ATOM 770 C C . GLU A 1 96 ? -8.58600 3.75100 -24.22600 1.000 14.41308 121 GLU A C 1
ATOM 771 O O . GLU A 1 96 ? -8.19800 3.01900 -25.14600 1.000 15.69369 121 GLU A O 1
ATOM 777 N N . TYR A 1 97 ? -8.65400 5.08100 -24.32300 1.000 14.94136 122 TYR A N 1
ATOM 778 C CA . TYR A 1 97 ? -8.47300 5.77900 -25.59400 1.000 13.52161 122 TYR A CA 1
ATOM 779 C C . TYR A 1 97 ? -7.63400 7.02800 -25.38100 1.000 17.06916 122 TYR A C 1
ATOM 780 O O . TYR A 1 97 ? -7.90800 7.81300 -24.46600 1.000 15.62144 122 TYR A O 1
ATOM 789 N N . PHE A 1 98 ? -6.60200 7.18000 -26.21100 1.000 12.04959 123 PHE A N 1
ATOM 790 C CA . PHE A 1 98 ? -5.74300 8.34900 -26.27500 1.000 12.34173 123 PHE A CA 1
ATOM 791 C C . PHE A 1 98 ? -5.98400 9.06300 -27.60200 1.000 13.13780 123 PHE A C 1
ATOM 792 O O . PHE A 1 98 ? -6.40300 8.45100 -28.58300 1.000 13.86962 123 PHE A O 1
ATOM 800 N N . ILE A 1 99 ? -5.68700 10.35700 -27.65500 1.000 15.03589 124 ILE A N 1
ATOM 801 C CA . ILE A 1 99 ? -5.76300 11.06200 -28.92800 1.000 15.10401 124 ILE A CA 1
ATOM 802 C C . ILE A 1 99 ? -4.51200 11.90800 -29.10800 1.000 14.11894 124 ILE A C 1
ATOM 803 O O . ILE A 1 99 ? -3.86300 12.31000 -28.13800 1.000 14.18858 124 ILE A O 1
ATOM 808 N N . THR A 1 100 ? -4.15000 12.13600 -30.37300 1.000 13.38876 125 THR A N 1
ATOM 809 C CA . THR A 1 100 ? -3.01900 12.99900 -30.67700 1.000 13.79814 125 THR A CA 1
ATOM 810 C C . THR A 1 100 ? -3.24700 14.39000 -30.09700 1.000 13.46820 125 THR A C 1
ATOM 811 O O . THR A 1 100 ? -4.38500 14.85000 -29.95300 1.000 17.16478 125 THR A O 1
ATOM 815 N N . LYS A 1 101 ? -2.14700 15.05100 -29.74300 1.000 13.76873 126 LYS A N 1
ATOM 816 C CA . LYS A 1 101 ? -2.20500 16.40900 -29.22200 1.000 18.22190 126 LYS A CA 1
ATOM 817 C C . LYS A 1 101 ? -2.69900 17.38000 -30.28400 1.000 16.79565 126 LYS A C 1
ATOM 818 O O . LYS A 1 101 ? -2.50400 17.17400 -31.48700 1.000 18.90831 126 LYS A O 1
ATOM 824 N N . LEU A 1 102 ? -3.33500 18.45600 -29.82700 1.000 17.11034 127 LEU A N 1
ATOM 825 C CA . LEU A 1 102 ? -3.54000 19.60600 -30.68900 1.000 24.16892 127 LEU A CA 1
ATOM 826 C C . LEU A 1 102 ? -2.17900 20.14000 -31.10400 1.000 26.82658 127 LEU A C 1
ATOM 827 O O . LEU A 1 102 ? -1.31100 20.38100 -30.25800 1.000 25.76273 127 LEU A O 1
ATOM 832 N N . GLY A 1 103 ? -1.97300 20.27600 -32.40500 1.000 27.94372 128 GLY A N 1
ATOM 833 C CA . GLY A 1 103 ? -0.68000 20.68800 -32.89600 1.000 26.92600 128 GLY A CA 1
ATOM 834 C C . GLY A 1 103 ? 0.32000 19.57700 -33.11700 1.000 20.09749 128 GLY A C 1
ATOM 835 O O . GLY A 1 103 ? 1.49400 19.87500 -33.37100 1.000 23.35922 128 GLY A O 1
ATOM 836 N N . TRP A 1 104 ? -0.09500 18.31100 -33.05500 1.000 17.42644 129 TRP A N 1
ATOM 837 C CA . TRP A 1 104 ? 0.80700 17.23600 -33.45000 1.000 15.22512 129 TRP A CA 1
ATOM 838 C C . TRP A 1 104 ? 1.16800 17.37100 -34.93200 1.000 16.74295 129 TRP A C 1
ATOM 839 O O . TRP A 1 104 ? 0.56600 18.13800 -35.68000 1.000 16.22625 129 TRP A O 1
ATOM 850 N N . ASP A 1 105 ? 2.17500 16.60400 -35.34900 1.000 14.85601 130 ASP A N 1
ATOM 851 C CA . ASP A 1 105 ? 2.69400 16.69000 -36.71100 1.000 15.16419 130 ASP A CA 1
ATOM 852 C C . ASP A 1 105 ? 2.29700 15.43900 -37.48000 1.000 14.20193 130 ASP A C 1
ATOM 853 O O . ASP A 1 105 ? 2.88000 14.36600 -37.26700 1.000 14.31341 130 ASP A O 1
ATOM 858 N N . PRO A 1 106 ? 1.33000 15.52900 -38.39600 1.000 15.65061 131 PRO A N 1
ATOM 859 C CA . PRO A 1 106 ? 0.84500 14.33300 -39.10200 1.000 16.30823 131 PRO A CA 1
ATOM 860 C C . PRO A 1 106 ? 1.84200 13.74100 -40.07800 1.000 13.75240 131 PRO A C 1
ATOM 861 O O . PRO A 1 106 ? 1.55600 12.70000 -40.67800 1.000 17.84081 131 PRO A O 1
ATOM 865 N N . ASN A 1 107 ? 2.99500 14.37400 -40.26900 1.000 14.29947 132 ASN A N 1
ATOM 866 C CA . ASN A 1 107 ? 4.02700 13.89100 -41.17200 1.000 14.50562 132 ASN A CA 1
ATOM 867 C C . ASN A 1 107 ? 5.26300 13.40000 -40.42900 1.000 18.18640 132 ASN A C 1
ATOM 868 O O . ASN A 1 107 ? 6.33000 13.26100 -41.03400 1.000 18.76425 132 ASN A O 1
ATOM 873 N N . LYS A 1 108 ? 5.14200 13.14500 -39.13200 1.000 13.75823 133 LYS A N 1
ATOM 874 C CA . LYS A 1 108 ? 6.20300 12.61300 -38.29300 1.000 14.85656 133 LYS A CA 1
ATOM 875 C C . LYS A 1 108 ? 5.68800 11.38400 -37.56300 1.000 14.01785 133 LYS A C 1
ATOM 876 O O . LYS A 1 108 ? 4.47900 11.23300 -37.36600 1.000 14.18180 133 LYS A O 1
ATOM 882 N N . PRO A 1 109 ? 6.58100 10.49500 -37.13400 1.000 16.03328 134 PRO A N 1
ATOM 883 C CA . PRO A 1 109 ? 6.13300 9.25000 -36.50300 1.000 16.04065 134 PRO A CA 1
ATOM 884 C C . PRO A 1 109 ? 5.29700 9.48700 -35.25200 1.000 14.90084 134 PRO A C 1
ATOM 885 O O . PRO A 1 109 ? 5.45200 10.48500 -34.54000 1.000 12.19532 134 PRO A O 1
ATOM 889 N N . LEU A 1 110 ? 4.40100 8.53800 -34.99200 1.000 12.97317 135 LEU A N 1
ATOM 890 C CA . LEU A 1 110 ? 3.63900 8.53900 -33.75400 1.000 13.46543 135 LEU A CA 1
ATOM 891 C C . LEU A 1 110 ? 4.55300 8.18700 -32.58900 1.000 14.12509 135 LEU A C 1
ATOM 892 O O . LEU A 1 110 ? 5.26100 7.18000 -32.62100 1.000 14.02286 135 LEU A O 1
ATOM 897 N N . THR A 1 111 ? 4.52700 9.02300 -31.56000 1.000 11.86211 136 THR A N 1
ATOM 898 C CA . THR A 1 111 ? 5.37300 8.88800 -30.38600 1.000 12.22783 136 THR A CA 1
ATOM 899 C C . THR A 1 111 ? 4.55300 9.31000 -29.17700 1.000 13.86355 136 THR A C 1
ATOM 900 O O . THR A 1 111 ? 3.43500 9.81000 -29.30900 1.000 14.49727 136 THR A O 1
ATOM 904 N N . ARG A 1 112 ? 5.13700 9.15800 -27.98900 1.000 13.33496 137 ARG A N 1
ATOM 905 C CA . ARG A 1 112 ? 4.44800 9.62600 -26.79300 1.000 13.76649 137 ARG A CA 1
ATOM 906 C C . ARG A 1 112 ? 4.30600 11.13800 -26.80500 1.000 14.93608 137 ARG A C 1
ATOM 907 O O . ARG A 1 112 ? 3.28500 11.67000 -26.35600 1.000 17.25091 137 ARG A O 1
ATOM 915 N N . GLU A 1 113 ? 5.29200 11.84300 -27.36300 1.000 15.43526 138 GLU A N 1
ATOM 916 C CA . GLU A 1 113 ? 5.19900 13.29200 -27.46200 1.000 18.40401 138 GLU A CA 1
ATOM 917 C C . GLU A 1 113 ? 4.07300 13.71100 -28.40200 1.000 16.36513 138 GLU A C 1
ATOM 918 O O . GLU A 1 113 ? 3.49200 14.78800 -28.22400 1.000 16.27369 138 GLU A O 1
ATOM 924 N N . GLN A 1 114 ? 3.72800 12.86400 -29.38500 1.000 13.15396 139 GLN A N 1
ATOM 925 C CA . GLN A 1 114 ? 2.65100 13.19100 -30.31300 1.000 12.76182 139 GLN A CA 1
ATOM 926 C C . GLN A 1 114 ? 1.26800 12.98700 -29.71000 1.000 15.45586 139 GLN A C 1
ATOM 927 O O . GLN A 1 114 ? 0.29300 13.54100 -30.23700 1.000 15.67454 139 GLN A O 1
ATOM 933 N N . PHE A 1 115 ? 1.16500 12.21300 -28.62800 1.000 15.56237 140 PHE A N 1
ATOM 934 C CA . PHE A 1 115 ? -0.09900 11.86800 -27.99000 1.000 15.39261 140 PHE A CA 1
ATOM 935 C C . PHE A 1 115 ? -0.26500 12.63500 -26.68800 1.000 15.00476 140 PHE A C 1
ATOM 936 O O . PHE A 1 115 ? 0.71300 12.95400 -26.01300 1.000 17.94295 140 PHE A O 1
ATOM 944 N N A ASN A 1 116 ? -1.51300 12.94300 -26.34400 0.600 13.82792 141 ASN A N 1
ATOM 945 N N B ASN A 1 116 ? -1.51400 12.92800 -26.34000 0.400 14.07284 141 ASN A N 1
ATOM 946 C CA A ASN A 1 116 ? -1.79800 13.35200 -24.97700 0.600 15.33290 141 ASN A CA 1
ATOM 947 C CA B ASN A 1 116 ? -1.79600 13.33200 -24.97300 0.400 15.53340 141 ASN A CA 1
ATOM 948 C C A ASN A 1 116 ? -1.32200 12.26100 -24.02200 0.600 16.54234 141 ASN A C 1
ATOM 949 C C B ASN A 1 116 ? -1.31600 12.24900 -24.01700 0.400 16.53466 141 ASN A C 1
ATOM 950 O O A ASN A 1 116 ? -1.34600 11.07100 -24.34900 0.600 17.05694 141 ASN A O 1
ATOM 951 O O B ASN A 1 116 ? -1.33400 11.05600 -24.33500 0.400 16.90648 141 ASN A O 1
ATOM 960 N N . SER A 1 117 ? -0.84500 12.67600 -22.84400 1.000 17.64409 142 SER A N 1
ATOM 961 C CA . SER A 1 117 ? -0.21900 11.72000 -21.93800 1.000 16.97114 142 SER A CA 1
ATOM 962 C C . SER A 1 117 ? -1.23300 10.84800 -21.21100 1.000 17.80490 142 SER A C 1
ATOM 963 O O . SER A 1 117 ? -0.88600 9.75000 -20.77600 1.000 16.90356 142 SER A O 1
ATOM 966 N N . THR A 1 118 ? -2.46400 11.29600 -21.07100 1.000 14.83390 143 THR A N 1
ATOM 967 C CA . THR A 1 118 ? -3.46500 10.50800 -20.38000 1.000 15.01240 143 THR A CA 1
ATOM 968 C C . THR A 1 118 ? -4.63200 10.25400 -21.32000 1.000 16.73646 143 THR A C 1
ATOM 969 O O . THR A 1 118 ? -4.82700 10.99600 -22.29100 1.000 15.98328 143 THR A O 1
ATOM 973 N N . PRO A 1 119 ? -5.40200 9.19300 -21.08600 1.000 16.87918 144 PRO A N 1
ATOM 974 C CA . PRO A 1 119 ? -6.52400 8.88700 -21.97400 1.000 16.25431 144 PRO A CA 1
ATOM 975 C C . PRO A 1 119 ? -7.64900 9.89400 -21.81800 1.000 17.30427 144 PRO A C 1
ATOM 976 O O . PRO A 1 119 ? -7.86900 10.43900 -20.73400 1.000 19.32927 144 PRO A O 1
ATOM 980 N N . PHE A 1 120 ? -8.39500 10.11200 -22.90900 1.000 12.75607 145 PHE A N 1
ATOM 981 C CA . PHE A 1 120 ? -9.61000 10.90900 -22.78800 1.000 11.52702 145 PHE A CA 1
ATOM 98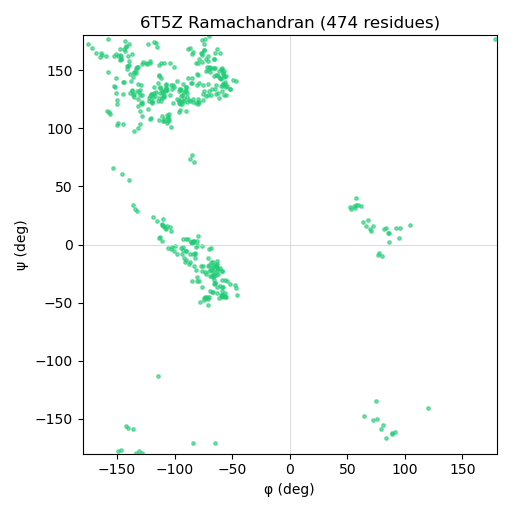2 C C . PHE A 1 120 ? -10.83200 10.06300 -22.46600 1.000 12.69643 145 PHE A C 1
ATOM 983 O O . PHE A 1 120 ? -11.91000 10.62000 -22.24100 1.000 12.49389 145 PHE A O 1
ATOM 991 N N . CYS A 1 121 ? -10.69500 8.74000 -22.44600 1.000 13.06899 146 CYS A N 1
ATOM 992 C CA . CYS A 1 121 ? -11.82800 7.87300 -22.16900 1.000 11.60446 146 CYS A CA 1
ATOM 993 C C . CYS A 1 121 ? -11.29200 6.58200 -21.56500 1.000 14.70762 146 CYS A C 1
ATOM 994 O O . CYS A 1 121 ? -10.29000 6.04400 -22.03900 1.000 14.90504 146 CYS A O 1
ATOM 997 N N . PHE A 1 122 ? -11.94900 6.10100 -20.50800 1.000 12.36993 147 PHE A N 1
ATOM 998 C CA . PHE A 1 122 ? -11.45100 4.94400 -19.76700 1.000 12.84869 147 PHE A CA 1
ATOM 999 C C . PHE A 1 122 ? -12.63300 4.19200 -19.18300 1.000 15.76689 147 PHE A C 1
ATOM 1000 O O . PHE A 1 122 ? -13.42500 4.77300 -18.43500 1.000 17.20088 147 PHE A O 1
ATOM 1008 N N . GLU A 1 123 ? -12.73600 2.90400 -19.49800 1.000 14.06575 148 GLU A N 1
ATOM 1009 C CA . GLU A 1 123 ? -13.78500 2.05100 -18.95500 1.000 16.37634 148 GLU A CA 1
ATOM 1010 C C . GLU A 1 123 ? -13.14600 0.86200 -18.25100 1.000 16.27697 148 GLU A C 1
ATOM 1011 O O . GLU A 1 123 ? -12.46700 0.04700 -18.88500 1.000 16.18751 148 GLU A O 1
ATOM 1017 N N . ASP A 1 124 ? -13.36100 0.77700 -16.94200 1.000 18.18180 149 ASP A N 1
ATOM 1018 C CA . ASP A 1 124 ? -12.81000 -0.28600 -16.11100 1.000 16.72230 149 ASP A CA 1
ATOM 1019 C C . ASP A 1 124 ? -13.71700 -1.51400 -16.19300 1.000 17.31578 149 ASP A C 1
ATOM 1020 O O . ASP A 1 124 ? -14.92100 -1.41700 -15.94900 1.000 21.91084 149 ASP A O 1
ATOM 1025 N N . TYR A 1 125 ? -13.14900 -2.66500 -16.56400 1.000 15.50995 150 TYR A N 1
ATOM 1026 C CA . TYR A 1 125 ? -13.91800 -3.90300 -16.65200 1.000 18.05918 150 TYR A CA 1
ATOM 1027 C C . TYR A 1 125 ? -13.68900 -4.83700 -15.47500 1.000 19.46847 150 TYR A C 1
ATOM 1028 O O . TYR A 1 125 ? -14.29300 -5.91600 -15.43800 1.000 19.81247 150 TYR A O 1
ATOM 1037 N N . GLN A 1 126 ? -12.81100 -4.46400 -14.54200 1.000 18.87742 151 GLN A N 1
ATOM 1038 C CA . GLN A 1 126 ? -12.67300 -5.14900 -13.26000 1.000 22.49721 151 GLN A CA 1
ATOM 1039 C C . GLN A 1 126 ? -12.35300 -6.63300 -13.44000 1.000 21.62504 151 GLN A C 1
ATOM 1040 O O . GLN A 1 126 ? -12.78800 -7.47700 -12.65700 1.000 22.04796 151 GLN A O 1
ATOM 1046 N N . GLU A 1 127 ? -11.58800 -6.95000 -14.49200 1.000 19.46429 152 GLU A N 1
ATOM 1047 C CA . GLU A 1 127 ? -11.04600 -8.28300 -14.77400 1.000 19.05726 152 GLU A CA 1
ATOM 1048 C C . GLU A 1 127 ? -12.10900 -9.26700 -15.23900 1.000 19.13898 152 GLU A C 1
ATOM 1049 O O . GLU A 1 127 ? -11.87600 -10.47800 -15.24100 1.000 22.86913 152 GLU A O 1
ATOM 1055 N N . LYS A 1 128 ? -13.27200 -8.76800 -15.64300 1.000 18.58489 153 LYS A N 1
ATOM 1056 C CA . LYS A 1 128 ? -14.36200 -9.60400 -16.10800 1.000 19.17440 153 LYS A CA 1
ATOM 1057 C C . LYS A 1 128 ? -14.13500 -10.03600 -17.55600 1.000 18.48761 153 LYS A C 1
ATOM 1058 O O . LYS A 1 128 ? -13.41600 -9.39000 -18.32300 1.000 17.46375 153 LYS A O 1
ATOM 1064 N N . MET A 1 129 ? -14.76000 -11.15300 -17.91100 1.000 19.34102 154 MET A N 1
ATOM 1065 C CA . MET A 1 129 ? -14.68600 -11.67900 -19.26800 1.000 20.52525 154 MET A CA 1
ATOM 1066 C C . MET A 1 129 ? -15.63300 -10.88600 -20.16200 1.000 19.74126 154 MET A C 1
ATOM 1067 O O . MET A 1 129 ? -16.83200 -10.81500 -19.86500 1.000 21.97634 154 MET A O 1
ATOM 1072 N N . PRO A 1 130 ? -15.15200 -10.27400 -21.24200 1.000 18.75763 155 PRO A N 1
ATOM 1073 C CA . PRO A 1 130 ? -16.03100 -9.47000 -22.09100 1.000 17.97855 155 PRO A CA 1
ATOM 1074 C C . PRO A 1 130 ? -16.86100 -10.35200 -23.00700 1.000 19.37792 155 PRO A C 1
ATOM 1075 O O . PRO A 1 130 ? -16.53400 -11.50900 -23.26900 1.000 20.14335 155 PRO A O 1
ATOM 1079 N N . SER A 1 131 ? -17.95200 -9.77800 -23.49900 1.000 20.03629 156 SER A N 1
ATOM 1080 C CA . SER A 1 131 ? -18.69000 -10.42500 -24.56800 1.000 21.53038 156 SER A CA 1
ATOM 1081 C C . SER A 1 131 ? -17.86400 -10.36800 -25.85800 1.000 19.72974 156 SER A C 1
ATOM 1082 O O . SER A 1 131 ? -16.75900 -9.81200 -25.90300 1.000 18.65858 156 SER A O 1
ATOM 1085 N N . SER A 1 132 ? -18.41100 -10.93800 -26.93000 1.000 20.80123 157 SER A N 1
ATOM 1086 C CA . SER A 1 132 ? -17.66000 -11.04700 -28.17500 1.000 27.07593 157 SER A CA 1
ATOM 1087 C C . SER A 1 132 ? -17.69000 -9.76900 -29.00900 1.000 20.48806 157 SER A C 1
ATOM 1088 O O . SER A 1 132 ? -16.93700 -9.65600 -29.98600 1.000 20.46869 157 SER A O 1
ATOM 1091 N N . ARG A 1 133 ? -18.54500 -8.81500 -28.65500 1.000 17.77674 158 ARG A N 1
ATOM 1092 C CA . ARG A 1 133 ? -18.53800 -7.48500 -29.24400 1.000 16.63892 158 ARG A CA 1
ATOM 1093 C C . ARG A 1 133 ? -18.73500 -6.49400 -28.10700 1.000 19.74671 158 ARG A C 1
ATOM 1094 O O . ARG A 1 133 ? -19.60800 -6.69200 -27.25500 1.000 19.04560 158 ARG A O 1
ATOM 1102 N N . VAL A 1 134 ? -17.90500 -5.45200 -28.06900 1.000 14.86938 159 VAL A N 1
ATOM 1103 C CA . VAL A 1 134 ? -17.86600 -4.52100 -26.94700 1.000 16.05204 159 VAL A CA 1
ATOM 1104 C C . VAL A 1 134 ? -17.97800 -3.10200 -27.48000 1.000 15.67172 159 VAL A C 1
ATOM 1105 O O . VAL A 1 134 ? -17.34800 -2.76100 -28.48400 1.000 16.31138 159 VAL A O 1
ATOM 1109 N N . ILE A 1 135 ? -18.78500 -2.27500 -26.82000 1.000 14.80675 160 ILE A N 1
ATOM 1110 C CA . ILE A 1 135 ? -18.92500 -0.86800 -27.18200 1.000 14.84813 160 ILE A CA 1
ATOM 1111 C C . ILE A 1 135 ? -18.54400 0.00300 -25.99000 1.000 15.52500 160 ILE A C 1
ATOM 1112 O O . ILE A 1 135 ? -19.06400 -0.18100 -24.88400 1.000 16.05138 160 ILE A O 1
ATOM 1117 N N . ASN A 1 136 ? -17.64300 0.95900 -26.21700 1.000 14.39158 161 ASN A N 1
ATOM 1118 C CA . ASN A 1 136 ? -17.24700 1.93500 -25.20300 1.000 12.94953 161 ASN A CA 1
ATOM 1119 C C . ASN A 1 136 ? -17.75500 3.31100 -25.61200 1.000 13.15235 161 ASN A C 1
ATOM 1120 O O . ASN A 1 136 ? -17.42300 3.79700 -26.69900 1.000 14.11111 161 ASN A O 1
ATOM 1125 N N . LYS A 1 137 ? -18.53100 3.94600 -24.73600 1.000 14.34140 162 LYS A N 1
ATOM 1126 C CA . LYS A 1 137 ? -19.05300 5.28000 -24.99100 1.000 14.37703 162 LYS A CA 1
ATOM 1127 C C . LYS A 1 137 ? -18.09900 6.32200 -24.41400 1.000 15.43726 162 LYS A C 1
ATOM 1128 O O . LYS A 1 137 ? -17.71200 6.24400 -23.23700 1.000 16.53345 162 LYS A O 1
ATOM 1134 N N . CYS A 1 138 ? -17.74300 7.31200 -25.23400 1.000 14.74704 163 CYS A N 1
ATOM 1135 C CA . CYS A 1 138 ? -16.70900 8.27700 -24.88700 1.000 15.22455 163 CYS A CA 1
ATOM 1136 C C . CYS A 1 138 ? -17.12700 9.67500 -25.33100 1.000 15.22494 163 CYS A C 1
ATOM 1137 O O . CYS A 1 138 ? -18.12800 9.86700 -26.02900 1.000 15.92608 163 CYS A O 1
ATOM 1140 N N . THR A 1 139 ? -16.32900 10.65900 -24.92600 1.000 17.15112 164 THR A N 1
ATOM 1141 C CA . THR A 1 139 ? -16.49300 12.03700 -25.36500 1.000 17.31158 164 THR A CA 1
ATOM 1142 C C . THR A 1 139 ? -15.12000 12.57800 -25.72100 1.000 17.76195 164 THR A C 1
ATOM 1143 O O . THR A 1 139 ? -14.18200 12.44200 -24.93300 1.000 17.49806 164 THR A O 1
ATOM 1147 N N . LEU A 1 140 ? -15.00300 13.17300 -26.90700 1.000 16.25977 165 LEU A N 1
ATOM 1148 C CA . LEU A 1 140 ? -13.73900 13.75800 -27.33600 1.000 16.51793 165 LEU A CA 1
ATOM 1149 C C . LEU A 1 140 ? -13.41900 15.01100 -26.52000 1.000 18.61259 165 LEU A C 1
ATOM 1150 O O . LEU A 1 140 ? -14.32600 15.67500 -26.01200 1.000 17.21533 165 LEU A O 1
ATOM 1155 N N . PRO A 1 141 ? -12.13500 15.34700 -26.36800 1.000 19.63078 166 PRO A N 1
ATOM 1156 C CA . PRO A 1 141 ? -11.78500 16.58400 -25.66500 1.000 19.47407 166 PRO A CA 1
ATOM 1157 C C . PRO A 1 141 ? -12.25600 17.78700 -26.45600 1.000 21.55874 166 PRO A C 1
ATOM 1158 O O . PRO A 1 141 ? -12.49100 17.71200 -27.66400 1.000 19.29509 166 PRO A O 1
ATOM 1162 N N . GLU A 1 142 ? -12.39000 18.91100 -25.76100 1.000 22.76652 167 GLU A N 1
ATOM 1163 C CA . GLU A 1 142 ? -12.88100 20.11000 -26.42300 1.000 24.68355 167 GLU A CA 1
ATOM 1164 C C . GLU A 1 142 ? -11.82700 20.68400 -27.36000 1.000 21.93961 167 GLU A C 1
ATOM 1165 O O . GLU A 1 142 ? -10.61900 20.51400 -27.16200 1.000 18.69885 167 GLU A O 1
ATOM 1168 N N . GLY A 1 143 ? -12.30200 21.37300 -28.39600 1.000 22.34125 168 GLY A N 1
ATOM 1169 C CA . GLY A 1 143 ? -11.41000 22.08700 -29.28200 1.000 22.53473 168 GLY A CA 1
ATOM 1170 C C . GLY A 1 143 ? -10.74800 21.25000 -30.34500 1.000 22.09136 168 GLY A C 1
ATOM 1171 O O . GLY A 1 143 ? -9.79200 21.70900 -30.97500 1.000 24.59940 168 GLY A O 1
ATOM 1172 N N . TYR A 1 144 ? -11.21900 20.03500 -30.57300 1.000 19.58750 169 TYR A N 1
ATOM 1173 C CA . TYR A 1 144 ? -10.57400 19.18100 -31.55600 1.000 20.74123 169 TYR A CA 1
ATOM 1174 C C . TYR A 1 144 ? -11.21900 19.32100 -32.92400 1.000 20.41947 169 TYR A C 1
ATOM 1175 O O . TYR A 1 144 ? -12.44700 19.40100 -33.05800 1.000 18.28995 169 TYR A O 1
ATOM 1184 N N . GLN A 1 145 ? -10.36700 19.36700 -33.93500 1.000 19.53392 170 GLN A N 1
ATOM 1185 C CA . GLN A 1 145 ? -10.80500 19.34400 -35.31700 1.000 22.91649 170 GLN A CA 1
ATOM 1186 C C . GLN A 1 145 ? -9.61700 18.90600 -36.15500 1.000 24.74911 170 GLN A C 1
ATOM 1187 O O . GLN A 1 145 ? -8.47000 18.93900 -35.70200 1.000 25.97542 170 GLN A O 1
ATOM 1193 N N . GLY A 1 146 ? -9.91100 18.48000 -37.36700 1.000 16.81746 171 GLY A N 1
ATOM 1194 C CA . GLY A 1 146 ? -8.87100 18.14700 -38.32000 1.000 19.25833 171 GLY A CA 1
ATOM 1195 C C . GLY A 1 146 ? -8.45400 16.69700 -38.20100 1.000 16.13094 171 GLY A C 1
ATOM 1196 O O . GLY A 1 146 ? -9.14600 15.86200 -37.60600 1.000 15.03788 171 GLY A O 1
ATOM 1197 N N . TYR A 1 147 ? -7.29100 16.39900 -38.77800 1.000 16.40353 172 TYR A N 1
ATOM 1198 C CA . TYR A 1 147 ? -6.77300 15.03800 -38.79600 1.000 13.88988 172 TYR A CA 1
ATOM 1199 C C . TYR A 1 147 ? -6.13800 14.71300 -37.44900 1.000 13.14312 172 TYR A C 1
ATOM 1200 O O . TYR A 1 147 ? -5.20500 15.39500 -37.01800 1.000 15.85021 172 TYR A O 1
ATOM 1209 N N . HIS A 1 148 ? -6.63800 13.65900 -36.80500 1.000 12.51859 173 HIS A N 1
ATOM 1210 C CA . HIS A 1 148 ? -6.12000 13.17700 -35.53200 1.000 12.92105 173 HIS A CA 1
ATOM 1211 C C . HIS A 1 148 ? -6.13300 11.66000 -35.52300 1.000 15.20397 173 HIS A C 1
ATOM 1212 O O . HIS A 1 148 ? -6.95100 11.03100 -36.20100 1.000 15.20066 173 HIS A O 1
ATOM 1219 N N . VAL A 1 149 ? -5.23200 11.08000 -34.73200 1.000 13.44500 174 VAL A N 1
ATOM 1220 C CA . VAL A 1 149 ? -5.14400 9.63600 -34.56300 1.000 12.04414 174 VAL A CA 1
ATOM 1221 C C . VAL A 1 149 ? -5.57800 9.30800 -33.14700 1.000 11.51087 174 VAL A C 1
ATOM 1222 O O . VAL A 1 149 ? -5.11900 9.94000 -32.18900 1.000 12.55967 174 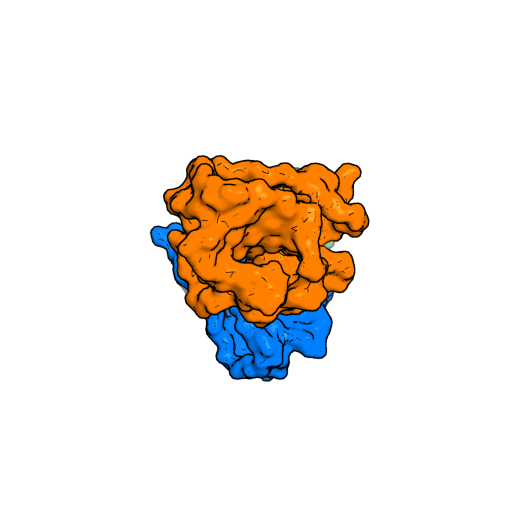VAL A O 1
ATOM 1226 N N . ILE A 1 150 ? -6.46700 8.33100 -33.02100 1.000 12.34962 175 ILE A N 1
ATOM 1227 C CA . ILE A 1 150 ? -6.94100 7.84900 -31.73400 1.000 12.28305 175 ILE A CA 1
ATOM 1228 C C . ILE A 1 150 ? -6.29800 6.49000 -31.50400 1.000 12.38193 175 ILE A C 1
ATOM 1229 O O . ILE A 1 150 ? -6.27200 5.65400 -32.41400 1.000 12.76638 175 ILE A O 1
ATOM 1234 N N . LEU A 1 151 ? -5.74300 6.28200 -30.30700 1.000 10.78698 176 LEU A N 1
ATOM 1235 C CA . LEU A 1 151 ? -5.16600 4.99800 -29.92200 1.000 11.86751 176 LEU A CA 1
ATOM 1236 C C . LEU A 1 151 ? -6.10800 4.29400 -28.95500 1.000 12.53862 176 LEU A C 1
ATOM 1237 O O . LEU A 1 151 ? -6.29400 4.73700 -27.81500 1.000 13.25763 17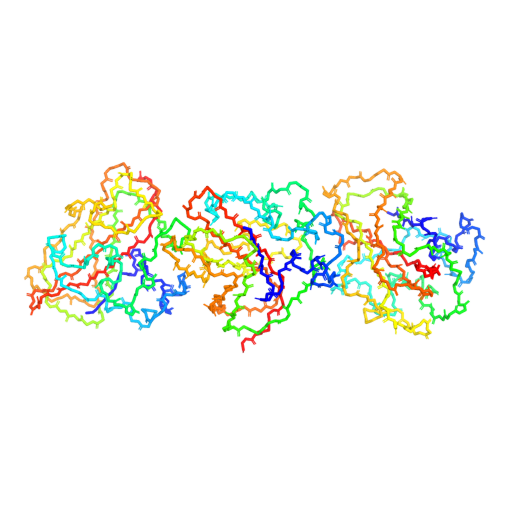6 LEU A O 1
ATOM 1242 N N . GLY A 1 152 ? -6.69800 3.18700 -29.40700 1.000 11.45253 177 GLY A N 1
ATOM 1243 C CA . GLY A 1 152 ? -7.49300 2.34700 -28.53500 1.000 13.31479 177 GLY A CA 1
ATOM 1244 C C . GLY A 1 152 ? -6.60800 1.29200 -27.90800 1.000 12.71884 177 GLY A C 1
ATOM 1245 O O . GLY A 1 152 ? -5.77400 0.68900 -28.58700 1.000 13.54883 177 GLY A O 1
ATOM 1246 N N . VAL A 1 153 ? -6.77500 1.08500 -26.59900 1.000 11.82966 178 VAL A N 1
ATOM 1247 C CA . VAL A 1 153 ? -5.98800 0.09900 -25.86100 1.000 10.87548 178 VAL A CA 1
ATOM 1248 C C . VAL A 1 153 ? -6.92700 -0.80500 -25.07900 1.000 12.80129 178 VAL A C 1
ATOM 1249 O O . VAL A 1 153 ? -7.72500 -0.33200 -24.25700 1.000 13.30692 178 VAL A O 1
ATOM 1253 N N . TRP A 1 154 ? -6.82100 -2.10300 -25.33200 1.000 11.87345 179 TRP A N 1
ATOM 1254 C CA . TRP A 1 154 ? -7.55700 -3.13500 -24.62300 1.000 10.39550 179 TRP A CA 1
ATOM 1255 C C . TRP A 1 154 ? -6.55100 -3.87300 -23.75700 1.000 11.09423 179 TRP A C 1
ATOM 1256 O O . TRP A 1 154 ? -5.71200 -4.61300 -24.27700 1.000 11.16083 179 TRP A O 1
ATOM 1267 N N . THR A 1 155 ? -6.62300 -3.66000 -22.44300 1.000 11.36201 180 THR A N 1
ATOM 1268 C CA . THR A 1 155 ? -5.63400 -4.17800 -21.50600 1.000 11.82189 180 THR A CA 1
ATOM 1269 C C . THR A 1 155 ? -6.14800 -5.48700 -20.91000 1.000 12.78843 180 THR A C 1
ATOM 1270 O O . THR A 1 155 ? -7.25600 -5.53400 -20.35700 1.000 15.37977 180 THR A O 1
ATOM 1274 N N . ILE A 1 156 ? -5.34600 -6.55200 -21.03900 1.000 11.08114 181 ILE A N 1
ATOM 1275 C CA . ILE A 1 156 ? -5.71900 -7.89200 -20.59300 1.000 12.05801 181 ILE A CA 1
ATOM 1276 C C . ILE A 1 156 ? -5.29300 -8.06900 -19.14300 1.000 14.64200 181 ILE A C 1
ATOM 1277 O O . ILE A 1 156 ? -4.13700 -7.81000 -18.79900 1.000 13.92760 181 ILE A O 1
ATOM 1282 N N . SER A 1 157 ? -6.21500 -8.54500 -18.29500 1.000 12.97523 182 SER A N 1
ATOM 1283 C CA . SER A 1 157 ? -5.95000 -8.56300 -16.85700 1.000 15.83021 182 SER A CA 1
ATOM 1284 C C . SER A 1 157 ? -5.08500 -9.74200 -16.42300 1.000 16.60050 182 SER A C 1
ATOM 1285 O O . SER A 1 157 ? -4.36900 -9.63700 -15.41500 1.000 19.60329 182 SER A O 1
ATOM 1288 N N . ASP A 1 158 ? -5.13300 -10.86800 -17.13700 1.000 17.26709 183 ASP A N 1
ATOM 1289 C CA . ASP A 1 158 ? -4.43200 -12.06400 -16.68500 1.000 17.74472 183 ASP A CA 1
ATOM 1290 C C . ASP A 1 158 ? -3.19100 -12.37500 -17.52100 1.000 17.30615 183 ASP A C 1
ATOM 1291 O O . ASP A 1 158 ? -2.62200 -13.46600 -17.38900 1.000 17.30539 183 ASP A O 1
ATOM 1296 N N . THR A 1 159 ? -2.73500 -11.43300 -18.35500 1.000 17.76789 184 THR A N 1
ATOM 1297 C CA . THR A 1 159 ? -1.42000 -11.50300 -18.98600 1.000 16.08807 184 THR A CA 1
ATOM 1298 C C . THR A 1 159 ? -0.69900 -10.17200 -18.79000 1.000 17.10295 184 THR A C 1
ATOM 1299 O O . THR A 1 159 ? -1.20100 -9.25000 -18.13100 1.000 14.51040 184 THR A O 1
ATOM 1303 N N . LEU A 1 160 ? 0.50000 -10.08900 -19.35900 1.000 16.94647 185 LEU A N 1
ATOM 1304 C CA . LEU A 1 160 ? 1.31500 -8.88200 -19.33600 1.000 17.91851 185 LEU A CA 1
ATOM 1305 C C . LEU A 1 160 ? 0.96300 -7.90900 -20.45800 1.000 15.87322 185 LEU A C 1
ATOM 1306 O O . LEU A 1 160 ? 1.58600 -6.84600 -20.55900 1.000 16.26541 185 LEU A O 1
ATOM 1311 N N . ASN A 1 161 ? -0.02400 -8.22800 -21.28700 1.000 14.53287 186 ASN A N 1
ATOM 1312 C CA . ASN A 1 161 ? -0.15600 -7.59400 -22.59200 1.000 14.51098 186 ASN A CA 1
ATOM 1313 C C . ASN A 1 161 ? -1.43500 -6.77100 -22.73200 1.000 14.52458 186 ASN A C 1
ATOM 1314 O O . ASN A 1 161 ? -2.31100 -6.75900 -21.86200 1.000 13.70012 186 ASN A O 1
ATOM 1319 N N . ALA A 1 162 ? -1.51200 -6.07700 -23.86800 1.000 13.02258 187 ALA A N 1
ATOM 1320 C CA . ALA A 1 162 ? -2.66800 -5.30000 -24.29100 1.000 11.79942 187 ALA A CA 1
ATOM 1321 C C . ALA A 1 162 ? -2.71700 -5.31200 -25.81100 1.000 12.98098 187 ALA A C 1
ATOM 1322 O O . ALA A 1 162 ? -1.71500 -5.58300 -26.47400 1.000 15.25621 187 ALA A O 1
ATOM 1324 N N . PHE A 1 163 ? -3.87600 -4.97500 -26.36400 1.000 12.63847 188 PHE A N 1
ATOM 1325 C CA . PHE A 1 163 ? -4.01900 -4.86300 -27.81400 1.000 13.01453 188 PHE A CA 1
ATOM 1326 C C . PHE A 1 163 ? -4.12700 -3.40000 -28.21500 1.000 9.94250 188 PHE A C 1
ATOM 1327 O O . PHE A 1 163 ? -4.82400 -2.61900 -27.56000 1.000 12.12287 188 PHE A O 1
ATOM 1335 N N . TYR A 1 164 ? -3.43900 -3.02900 -29.30400 1.000 10.98692 189 TYR A N 1
ATOM 1336 C CA . TYR A 1 164 ? -3.24000 -1.62000 -29.65000 1.000 9.70489 189 TYR A CA 1
ATOM 1337 C C . TYR A 1 164 ? -3.85500 -1.32800 -31.01100 1.000 10.91309 189 TYR A C 1
ATOM 1338 O O . TYR A 1 164 ? -3.48300 -1.95400 -32.01100 1.000 11.15915 189 TYR A O 1
ATOM 1347 N N . GLN A 1 165 ? -4.78300 -0.36500 -31.05700 1.000 12.37582 190 GLN A N 1
ATOM 1348 C CA . GLN A 1 165 ? -5.53200 -0.05800 -32.27900 1.000 10.67368 190 GLN A CA 1
ATOM 1349 C C . GLN A 1 165 ? -5.54300 1.44500 -32.54600 1.000 12.33755 190 GLN A C 1
ATOM 1350 O O . GLN A 1 165 ? -6.35900 2.16400 -31.96400 1.000 11.36883 190 GLN A O 1
ATOM 1356 N N . VAL A 1 166 ? -4.67500 1.92200 -33.47400 1.000 12.88885 191 VAL A N 1
ATOM 1357 C CA . VAL A 1 166 ? -4.75600 3.31200 -33.92100 1.000 11.36804 191 VAL A CA 1
ATOM 1358 C C . VAL A 1 166 ? -5.87700 3.45500 -34.94700 1.000 10.70619 191 VAL A C 1
ATOM 1359 O O . VAL A 1 166 ? -6.16600 2.53700 -35.73300 1.000 10.47830 191 VAL A O 1
ATOM 1363 N N . ILE A 1 167 ? -6.53100 4.61900 -34.91000 1.000 10.86005 192 ILE A N 1
ATOM 1364 C CA . ILE A 1 167 ? -7.66300 4.97600 -35.76600 1.000 13.00606 192 ILE A CA 1
ATOM 1365 C C . ILE A 1 167 ? -7.37300 6.34100 -36.37900 1.000 15.45803 192 ILE A C 1
ATOM 1366 O O . ILE A 1 167 ? -7.06700 7.29800 -35.65800 1.000 12.91458 192 ILE A O 1
ATOM 1371 N N . ASP A 1 168 ? -7.49200 6.44600 -37.69900 1.000 13.14306 193 ASP A N 1
ATOM 1372 C CA . ASP A 1 168 ? -7.31300 7.71900 -38.38300 1.000 9.60745 193 ASP A CA 1
ATOM 1373 C C . ASP A 1 168 ? -8.65900 8.40300 -38.55300 1.000 13.76333 193 ASP A C 1
ATOM 1374 O O . ASP A 1 168 ? -9.61600 7.78800 -39.03500 1.000 11.91449 193 ASP A O 1
ATOM 1379 N N . THR A 1 169 ? -8.73700 9.66800 -38.14700 1.000 10.74717 194 THR A N 1
ATOM 1380 C CA . THR A 1 169 ? -10.00600 10.38400 -38.15100 1.000 12.80949 194 THR A CA 1
ATOM 1381 C C . THR A 1 169 ? -9.81700 11.77700 -38.72400 1.000 15.59168 194 THR A C 1
ATOM 1382 O O . THR A 1 169 ? -8.75600 12.38700 -38.57800 1.000 14.45102 194 THR A O 1
ATOM 1386 N N . THR A 1 170 ? -10.87100 12.27000 -39.37500 1.000 15.28628 195 THR A N 1
ATOM 1387 C CA . THR A 1 170 ? -11.01600 13.67800 -39.73400 1.000 14.94644 195 THR A CA 1
ATOM 1388 C C . THR A 1 170 ? -12.15300 14.22800 -38.87700 1.000 15.22605 195 THR A C 1
ATOM 1389 O O . THR A 1 170 ? -13.31300 13.85000 -39.06700 1.000 17.15878 195 THR A O 1
ATOM 1393 N N . ILE A 1 171 ? -11.82300 15.10300 -37.92500 1.000 15.20558 196 ILE A N 1
ATOM 1394 C CA . ILE A 1 171 ? -12.77800 15.59000 -36.92700 1.000 17.65937 196 ILE A CA 1
ATOM 1395 C C . ILE A 1 171 ? -13.34600 16.94600 -37.35000 1.000 19.18402 196 ILE A C 1
ATOM 1396 O O . ILE A 1 171 ? -12.60500 17.92400 -37.51700 1.000 20.93333 196 ILE A O 1
ATOM 1401 N N A SER A 1 172 ? -14.68500 17.00600 -37.52800 0.250 20.06078 197 SER A N 1
ATOM 1402 N N B SER A 1 172 ? -14.70100 17.01000 -37.51300 0.750 18.46526 197 SER A N 1
ATOM 1403 C CA A SER A 1 172 ? -15.19500 18.34900 -37.75100 0.250 21.76251 197 SER A CA 1
ATOM 1404 C CA B SER A 1 172 ? -15.29800 18.32000 -37.74200 0.750 21.19858 197 SER A CA 1
ATOM 1405 C C A SER A 1 172 ? -15.65300 18.96200 -36.42900 0.250 24.07172 197 SER A C 1
ATOM 1406 C C B SER A 1 172 ? -15.65900 18.96200 -36.40900 0.750 24.33212 197 SER A C 1
ATOM 1407 O O A SER A 1 172 ? -16.10000 18.24400 -35.52800 0.250 25.12267 197 SER A O 1
ATOM 1408 O O B SER A 1 172 ? -16.05400 18.25700 -35.47300 0.750 26.01198 197 SER A O 1
ATOM 1413 N N . PRO A 1 173 ? -15.51900 20.28300 -36.29900 1.000 24.11162 198 PRO A N 1
ATOM 1414 C CA . PRO A 1 173 ? -15.86500 20.95300 -35.04200 1.000 26.61076 198 PRO A CA 1
ATOM 1415 C C . PRO A 1 173 ? -17.27300 20.60200 -34.58100 1.000 29.94705 198 PRO A C 1
ATOM 1416 O O . PRO A 1 173 ? -18.18800 20.43100 -35.39000 1.000 31.07381 198 PRO A O 1
ATOM 1420 N N . ALA A 1 174 ? -17.42600 20.45100 -33.26900 1.000 32.75281 199 ALA A N 1
ATOM 1421 C CA . ALA A 1 174 ? -18.71000 20.09200 -32.67400 1.000 34.40385 199 ALA A CA 1
ATOM 1422 C C . ALA A 1 174 ? -19.84500 20.96100 -33.21100 1.000 37.37537 199 ALA A C 1
ATOM 1423 O O . ALA A 1 174 ? -19.77400 22.19200 -33.19200 1.000 37.22170 199 ALA A O 1
ATOM 1426 N N . HIS B 1 1 ? -17.89200 22.59000 1.84600 1.000 14.92056 26 HIS B N 1
ATOM 1427 C CA . HIS B 1 1 ? -17.61100 22.18900 0.46000 1.000 15.16897 26 HIS B CA 1
ATOM 1428 C C . HIS B 1 1 ? -16.37800 22.87600 -0.06100 1.000 16.76687 26 HIS B C 1
ATOM 1429 O O . HIS B 1 1 ? -16.23600 24.08800 0.06100 1.000 17.40245 26 HIS B O 1
ATOM 1436 N N . GLY B 1 2 ? -15.48500 22.09200 -0.64500 1.000 16.78042 27 GLY B N 1
ATOM 1437 C CA . GLY B 1 2 ? -14.27600 22.66300 -1.20600 1.000 17.12098 27 GLY B CA 1
ATOM 1438 C C . GLY B 1 2 ? -13.39600 21.58000 -1.78400 1.000 15.87047 27 GLY B C 1
ATOM 1439 O O . GLY B 1 2 ? -13.68900 20.38200 -1.69100 1.000 15.12109 27 GLY B O 1
ATOM 1440 N N . TYR B 1 3 ? -12.29200 22.02400 -2.37700 1.000 13.29264 28 TYR B N 1
ATOM 1441 C CA . TYR B 1 3 ? -11.39700 21.10800 -3.06100 1.000 14.54095 28 TYR B CA 1
ATOM 1442 C C . TYR B 1 3 ? -9.99500 21.68400 -3.02600 1.000 13.71646 28 TYR B C 1
ATOM 1443 O O . TYR B 1 3 ? -9.80000 22.87500 -2.78800 1.000 14.25331 28 TYR B O 1
ATOM 1452 N N . ILE B 1 4 ? -9.02000 20.81900 -3.27800 1.000 13.93438 29 ILE B N 1
ATOM 1453 C CA . ILE B 1 4 ? -7.62400 21.22600 -3.33500 1.000 13.08008 29 ILE B CA 1
ATOM 1454 C C . ILE B 1 4 ? -7.27300 21.53700 -4.78400 1.000 14.13083 29 ILE B C 1
ATOM 1455 O O . ILE B 1 4 ? -7.37400 20.66400 -5.65300 1.000 13.55381 29 ILE B O 1
ATOM 1460 N N . ASP B 1 5 ? -6.84700 22.76900 -5.05600 1.000 12.53772 30 ASP B N 1
ATOM 1461 C CA . ASP B 1 5 ? -6.49600 23.12600 -6.42900 1.000 11.67067 30 ASP B CA 1
ATOM 1462 C C . ASP B 1 5 ? -5.00400 23.39100 -6.61200 1.000 14.00307 30 ASP B C 1
ATOM 1463 O O . ASP B 1 5 ? -4.57700 23.78300 -7.70800 1.000 14.43904 30 ASP B O 1
ATOM 1468 N N . SER B 1 6 ? -4.19500 23.14800 -5.57900 1.000 16.69400 31 SER B N 1
ATOM 1469 C CA . SER B 1 6 ? -2.73800 23.26200 -5.68500 1.000 14.58770 31 SER B CA 1
ATOM 1470 C C . SER B 1 6 ? -2.10100 22.40900 -4.59300 1.000 13.18130 31 SER B C 1
ATOM 1471 O O . SER B 1 6 ? -2.32400 22.65800 -3.41500 1.000 13.66554 31 SER B O 1
ATOM 1474 N N . PRO B 1 7 ? -1.37700 21.34300 -4.96600 1.000 11.83016 32 PRO B N 1
ATOM 1475 C CA . PRO B 1 7 ? -1.33000 20.70200 -6.29100 1.000 13.17561 32 PRO B CA 1
ATOM 1476 C C . PRO B 1 7 ? -2.73000 20.26500 -6.68400 1.000 12.11905 32 PRO B C 1
ATOM 1477 O O . PRO B 1 7 ? -3.44000 19.79300 -5.81500 1.000 14.20719 32 PRO B O 1
ATOM 1481 N N . GLY B 1 8 ? -3.14900 20.48200 -7.92800 1.000 11.27286 33 GLY B N 1
ATOM 1482 C CA . GLY B 1 8 ? -4.54000 20.23500 -8.25300 1.000 11.50795 33 GLY B CA 1
ATOM 1483 C C . GLY B 1 8 ? -4.98200 18.80900 -7.99800 1.000 11.09378 33 GLY B C 1
ATOM 1484 O O . GLY B 1 8 ? -4.29800 17.85900 -8.40800 1.000 12.26446 33 GLY B O 1
ATOM 1485 N N . SER B 1 9 ? -6.12600 18.63900 -7.33400 1.000 12.54014 34 SER B N 1
ATOM 1486 C CA . SER B 1 9 ? -6.60100 17.30900 -7.00400 1.000 12.68687 34 SER B CA 1
ATOM 1487 C C . SER B 1 9 ? -7.15100 16.62100 -8.24600 1.000 12.21793 34 SER B C 1
ATOM 1488 O O . SER B 1 9 ? -7.39900 17.24700 -9.27900 1.000 12.03568 34 SER B O 1
ATOM 1491 N N . ARG B 1 10 ? -7.36900 15.31100 -8.11700 1.000 12.08721 35 ARG B N 1
ATOM 1492 C CA . ARG B 1 10 ? -7.88600 14.53300 -9.23400 1.000 11.04041 35 ARG B CA 1
ATOM 1493 C C . ARG B 1 10 ? -9.26000 15.04300 -9.66300 1.000 13.75260 35 ARG B C 1
ATOM 1494 O O . ARG B 1 10 ? -9.51300 15.25100 -10.86300 1.000 13.63913 35 ARG B O 1
ATOM 1502 N N . ALA B 1 11 ? -10.15100 15.28100 -8.69200 1.000 14.03362 36 ALA B N 1
ATOM 1503 C CA . ALA B 1 11 ? -11.47200 15.83200 -8.99800 1.000 13.26603 36 ALA B CA 1
ATOM 1504 C C . ALA B 1 11 ? -11.38500 17.26200 -9.52400 1.000 14.28797 36 ALA B C 1
ATOM 1505 O O . ALA B 1 11 ? -12.11600 17.62800 -10.45300 1.000 13.79348 36 ALA B O 1
ATOM 1507 N N . PHE B 1 12 ? -10.51400 18.09000 -8.94000 1.000 12.73691 37 PHE B N 1
ATOM 1508 C CA . PHE B 1 12 ? -10.34000 19.44700 -9.44600 1.000 11.95072 37 PHE B CA 1
ATOM 1509 C C . PHE B 1 12 ? -9.95900 19.44100 -10.92100 1.000 13.11891 37 PHE B C 1
ATOM 1510 O O . PHE B 1 12 ? -10.50800 20.21600 -11.71400 1.000 14.16434 37 PHE B O 1
ATOM 1518 N N . LEU B 1 13 ? -9.01900 18.57000 -11.30500 1.000 12.44811 38 LEU B N 1
ATOM 1519 C CA . LEU B 1 13 ? -8.56000 18.51600 -12.69100 1.000 13.69562 38 LEU B CA 1
ATOM 1520 C C . LEU B 1 13 ? -9.64500 18.03400 -13.64700 1.000 11.29357 38 LEU B C 1
ATOM 1521 O O . LEU B 1 13 ? -9.53800 18.26700 -14.86000 1.000 12.52789 38 LEU B O 1
ATOM 1526 N N . CYS B 1 14 ? -10.68400 17.37400 -13.13200 1.000 13.52559 39 CYS B N 1
ATOM 1527 C CA . CYS B 1 14 ? -11.82500 16.99200 -13.96000 1.000 12.83645 39 CYS B CA 1
ATOM 1528 C C . CYS B 1 14 ? -12.69200 18.18800 -14.32100 1.000 13.09865 39 CYS B C 1
ATOM 1529 O O . CYS B 1 14 ? -13.40200 18.15000 -15.33400 1.000 13.75682 39 CYS B O 1
ATOM 1532 N N . SER B 1 15 ? -12.66700 19.23800 -13.50500 1.000 14.03817 40 SER B N 1
ATOM 1533 C CA . SER B 1 15 ? -13.61800 20.33900 -13.61000 1.000 14.75641 40 SER B CA 1
ATOM 1534 C C . SER B 1 15 ? -13.16500 21.36700 -14.63900 1.000 17.62750 40 SER B C 1
ATOM 1535 O O . SER B 1 15 ? -12.00600 21.40800 -15.04900 1.000 14.98328 40 SER B O 1
ATOM 1538 N N . ALA B 1 16 ? -14.11100 22.22000 -15.04800 1.000 18.72675 41 ALA B N 1
ATOM 1539 C CA . ALA B 1 16 ? -13.78200 23.30200 -15.97200 1.000 24.52274 41 ALA B CA 1
ATOM 1540 C C . ALA B 1 16 ? -12.71400 24.22300 -15.39500 1.000 23.77052 41 ALA B C 1
ATOM 1541 O O . ALA B 1 16 ? -11.81400 24.67400 -16.11700 1.000 23.76008 41 ALA B O 1
ATOM 1543 N N . GLN B 1 17 ? -12.79800 24.52800 -14.10000 1.000 20.69456 42 GLN B N 1
ATOM 1544 C CA . GLN B 1 17 ? -11.80800 25.42400 -13.51800 1.000 19.75477 42 GLN B CA 1
ATOM 1545 C C . GLN B 1 17 ? -10.43900 24.75900 -13.39800 1.000 18.16100 42 GLN B C 1
ATOM 1546 O O . GLN B 1 17 ? -9.43000 25.46600 -13.30000 1.000 18.40045 42 GLN B O 1
ATOM 1552 N N . GLY B 1 18 ? -10.38300 23.42700 -13.44700 1.000 17.16977 43 GLY B N 1
ATOM 1553 C CA . GLY B 1 18 ? -9.16600 22.64400 -13.56300 1.000 16.07812 43 GLY B CA 1
ATOM 1554 C C . GLY B 1 18 ? -8.71300 22.38100 -14.98500 1.000 20.41200 43 GLY B C 1
ATOM 1555 O O . GLY B 1 18 ? -7.73400 21.65300 -15.19400 1.000 19.94395 43 GLY B O 1
ATOM 1556 N N . ASN B 1 19 ? -9.40700 22.95800 -15.96900 1.000 20.12895 44 ASN B N 1
ATOM 1557 C CA . ASN B 1 19 ? -9.08900 22.87400 -17.39300 1.000 20.68407 44 ASN B CA 1
ATOM 1558 C C . ASN B 1 19 ? -9.24800 21.47100 -17.96300 1.000 19.51283 44 ASN B C 1
ATOM 1559 O O . ASN B 1 19 ? -8.63000 21.15600 -18.98200 1.000 20.88647 44 ASN B O 1
ATOM 1564 N N A GLU B 1 20 ? -10.06700 20.62900 -17.32800 0.500 19.07665 45 GLU B N 1
ATOM 1565 N N B GLU B 1 20 ? -10.06000 20.62300 -17.32600 0.500 19.07787 45 GLU B N 1
ATOM 1566 C CA A GLU B 1 20 ? -10.39100 19.29500 -17.84000 0.500 19.22945 45 GLU B CA 1
ATOM 1567 C CA B GLU B 1 20 ? -10.38700 19.29000 -17.84400 0.500 19.23390 45 GLU B CA 1
ATOM 1568 C C A GLU B 1 20 ? -9.13300 18.49000 -18.17000 0.500 19.87301 45 GLU B C 1
ATOM 1569 C C B GLU B 1 20 ? -9.13300 18.47700 -18.16300 0.500 19.84548 45 GLU B C 1
ATOM 1570 O O A GLU B 1 20 ? -9.05600 17.80400 -19.19400 0.500 19.85835 45 GLU B O 1
ATOM 1571 O O B GLU B 1 20 ? -9.06000 17.77800 -19.17900 0.500 19.83531 45 GLU B O 1
ATOM 1582 N N . GLN B 1 21 ? -8.13200 18.57600 -17.28600 1.000 17.07052 46 GLN B N 1
ATOM 1583 C CA . GLN B 1 21 ? -6.89400 17.82900 -17.49500 1.000 16.27987 46 GLN B CA 1
ATOM 1584 C C . GLN B 1 21 ? -7.09900 16.34300 -17.23100 1.000 15.54243 46 GLN B C 1
ATOM 1585 O O . GLN B 1 21 ? -6.37000 15.50200 -17.77800 1.000 16.14374 46 GLN B O 1
ATOM 1591 N N . ASN B 1 22 ? -8.08200 16.00000 -16.40400 1.000 15.86036 47 ASN B N 1
ATOM 1592 C CA . ASN B 1 22 ? -8.65600 14.66300 -16.38000 1.000 15.47075 47 ASN B CA 1
ATOM 1593 C C . ASN B 1 22 ? -9.98500 14.69500 -17.11600 1.000 14.79348 47 ASN B C 1
ATOM 1594 O O . ASN B 1 22 ? -10.75200 15.65800 -16.99500 1.000 15.64713 47 ASN B O 1
ATOM 1599 N N A MET B 1 23 ? -10.25300 13.64200 -17.88000 0.500 13.86656 48 MET B N 1
ATOM 1600 N N B MET B 1 23 ? -10.25600 13.64200 -17.87900 0.500 13.86796 48 MET B N 1
ATOM 1601 C CA A MET B 1 23 ? -11.51000 13.48300 -18.58900 0.500 14.80074 48 MET B CA 1
ATOM 1602 C CA B MET B 1 23 ? -11.52100 13.49500 -18.57600 0.500 14.79422 48 MET B CA 1
ATOM 1603 C C A MET B 1 23 ? -12.16400 12.16500 -18.19800 0.500 13.33711 48 MET B C 1
ATOM 1604 C C B MET B 1 23 ? -12.15900 12.16400 -18.20900 0.500 13.34551 48 MET B C 1
ATOM 1605 O O A MET B 1 23 ? -11.57800 11.33200 -17.49700 0.500 13.26955 48 MET B O 1
ATOM 1606 O O B MET B 1 23 ? -11.55900 11.32300 -17.52900 0.500 13.28518 48 MET B O 1
ATOM 1615 N N . ASP B 1 24 ? -13.39200 11.98500 -18.69200 1.000 14.19136 49 ASP B N 1
ATOM 1616 C CA . ASP B 1 24 ? -14.19500 10.78900 -18.43200 1.000 16.99991 49 ASP B CA 1
ATOM 1617 C C . ASP B 1 24 ? -14.37300 10.55600 -16.93400 1.000 16.10805 49 ASP B C 1
ATOM 1618 O O . ASP B 1 24 ? -14.31400 9.42400 -16.44600 1.000 15.03640 49 ASP B O 1
ATOM 1623 N N . CYS B 1 25 ? -14.61500 11.64600 -16.20500 1.000 13.61202 50 CYS B N 1
ATOM 1624 C CA . CYS B 1 25 ? -14.79500 11.59500 -14.76200 1.000 12.85059 50 CYS B CA 1
ATOM 1625 C C . CYS B 1 25 ? -16.25600 11.47900 -14.35100 1.000 15.62521 50 CYS B C 1
ATOM 1626 O O . CYS B 1 25 ? -16.53500 11.32000 -13.15600 1.000 16.66975 50 CYS B O 1
ATOM 1629 N N . GLY B 1 26 ? -17.18800 11.59800 -15.29200 1.000 17.52639 51 GLY B N 1
ATOM 1630 C CA . GLY B 1 26 ? -18.58900 11.58100 -14.92100 1.000 20.20065 51 GLY B CA 1
ATOM 1631 C C . GLY B 1 26 ? -19.00700 12.86000 -14.21300 1.000 17.84633 51 GLY B C 1
ATOM 1632 O O . GLY B 1 26 ? -18.45000 13.94200 -14.42500 1.000 19.65628 51 GLY B O 1
ATOM 1633 N N . LEU B 1 27 ? -20.01200 12.71600 -13.34400 1.000 18.37166 52 LEU B N 1
ATOM 1634 C CA . LEU B 1 27 ? -20.69900 13.85700 -12.74900 1.000 20.72699 52 LEU B CA 1
ATOM 1635 C C . LEU B 1 27 ? -19.80400 14.71100 -11.85800 1.000 21.09444 52 LEU B C 1
ATOM 1636 O O . LEU B 1 27 ? -20.07300 15.90800 -11.69700 1.000 19.36842 52 LEU B O 1
ATOM 1641 N N . VAL B 1 28 ? -18.75400 14.13200 -11.27300 1.000 18.56263 53 VAL B N 1
ATOM 1642 C CA . VAL B 1 28 ? -17.89100 14.90400 -10.38300 1.000 17.52467 53 VAL B CA 1
ATOM 1643 C C . VAL B 1 28 ? -17.25300 16.08100 -11.11500 1.000 18.10483 53 VAL B C 1
ATOM 1644 O O . VAL B 1 28 ? -16.82900 17.04900 -10.47700 1.000 19.18716 53 VAL B O 1
ATOM 1648 N N . LYS B 1 29 ? -17.20000 16.03600 -12.45500 1.000 18.01917 54 LYS B N 1
ATOM 1649 C CA . LYS B 1 29 ? -16.68700 17.16300 -13.22800 1.000 17.65071 54 LYS B CA 1
ATOM 1650 C C . LYS B 1 29 ? -17.37900 18.46600 -12.84200 1.000 19.02247 54 LYS B C 1
ATOM 1651 O O . LYS B 1 29 ? -16.75300 19.53400 -12.86100 1.000 18.30334 54 LYS B O 1
ATOM 1657 N N . TYR B 1 30 ? -18.66300 18.39800 -12.48600 1.000 15.92620 55 TYR B N 1
ATOM 1658 C CA . TYR B 1 30 ? -19.45900 19.57700 -12.17800 1.000 17.16105 55 TYR B CA 1
ATOM 1659 C C . TYR B 1 30 ? -19.44500 19.95000 -10.70400 1.000 19.38663 55 TYR B C 1
ATOM 1660 O O . TYR B 1 30 ? -19.90000 21.04700 -10.35500 1.000 18.85818 55 TYR B O 1
ATOM 1669 N N . GLU B 1 31 ? -18.94000 19.08600 -9.83100 1.000 18.32342 56 GLU B N 1
ATOM 1670 C CA . GLU B 1 31 ? -18.99200 19.35000 -8.39200 1.000 18.82258 56 GLU B CA 1
ATOM 1671 C C . GLU B 1 31 ? -17.75300 18.78500 -7.70000 1.000 18.64920 56 GLU B C 1
ATOM 1672 O O . GLU B 1 31 ? -17.84400 17.95300 -6.78700 1.000 16.34472 56 GLU B O 1
ATOM 1678 N N . PRO B 1 32 ? -16.56600 19.26800 -8.08000 1.000 17.57689 57 PRO B N 1
ATOM 1679 C CA . PRO B 1 32 ? -15.34200 18.79900 -7.42000 1.000 15.37047 57 PRO B CA 1
ATOM 1680 C C . PRO B 1 32 ? -15.28800 19.13900 -5.93700 1.000 15.31538 57 PRO B C 1
ATOM 1681 O O . PRO B 1 32 ? -14.49200 18.54400 -5.20100 1.000 16.61946 57 PRO B O 1
ATOM 1685 N N . GLN B 1 33 ? -16.11800 20.07400 -5.48900 1.000 13.31232 58 GLN B N 1
ATOM 1686 C CA . GLN B 1 33 ? -16.17800 20.52700 -4.10600 1.000 14.30631 58 GLN B CA 1
ATOM 1687 C C . GLN B 1 33 ? -17.04800 19.65100 -3.21100 1.000 15.09013 58 GLN B C 1
ATOM 1688 O O . GLN B 1 33 ? -17.21600 19.97900 -2.03100 1.000 15.98533 58 GLN B O 1
ATOM 1694 N N . SER B 1 34 ? -17.60300 18.54900 -3.72400 1.000 18.51964 59 SER B N 1
ATOM 1695 C CA . SER B 1 34 ? -18.67300 17.83800 -3.02900 1.000 18.95501 59 SER B CA 1
ATOM 1696 C C . SER B 1 34 ? -18.31000 16.39900 -2.66500 1.000 16.30758 59 SER B C 1
ATOM 1697 O O . SER B 1 34 ? -19.20600 15.55800 -2.52500 1.000 15.49472 59 SER B O 1
ATOM 1700 N N . LEU B 1 35 ? -17.02100 16.07900 -2.54000 1.000 14.36570 60 LEU B N 1
ATOM 1701 C CA . LEU B 1 35 ? -16.60800 14.72200 -2.17700 1.000 15.28762 60 LEU B CA 1
ATOM 1702 C C . LEU B 1 35 ? -16.67400 14.57300 -0.65600 1.000 14.91416 60 LEU B C 1
ATOM 1703 O O . LEU B 1 35 ? -15.66900 14.48300 0.05300 1.000 16.00748 60 LEU B O 1
ATOM 1708 N N . GLU B 1 36 ? -17.91000 14.53800 -0.16700 1.000 14.25841 61 GLU B N 1
ATOM 1709 C CA . GLU B 1 36 ? -18.23000 14.56000 1.25300 1.000 14.49656 61 GLU B CA 1
ATOM 1710 C C . GLU B 1 36 ? -18.62700 13.16400 1.71700 1.000 18.07450 61 GLU B C 1
ATOM 1711 O O . GLU B 1 36 ? -19.47600 12.52000 1.09800 1.000 18.53898 61 GLU B O 1
ATOM 1717 N N . ALA B 1 37 ? -18.00000 12.69700 2.79400 1.000 16.10468 62 ALA B N 1
ATOM 1718 C CA . ALA B 1 37 ? -18.32900 11.40700 3.38500 1.000 14.70972 62 ALA B CA 1
ATOM 1719 C C . ALA B 1 37 ? -18.06500 11.49600 4.87900 1.000 15.93052 62 ALA B C 1
ATOM 1720 O O . ALA B 1 37 ? -17.67300 12.54500 5.39300 1.000 16.91345 62 ALA B O 1
ATOM 1722 N N . LYS B 1 38 ? -18.26100 10.37600 5.57500 1.000 15.98395 63 LYS B N 1
ATOM 1723 C CA . LYS B 1 38 ? -18.01000 10.34900 7.01500 1.000 16.72476 63 LYS B CA 1
ATOM 1724 C C . LYS B 1 38 ? -16.53900 10.61500 7.32100 1.000 16.38104 63 LYS B C 1
ATOM 1725 O O . LYS B 1 38 ? -15.64400 10.20900 6.57800 1.000 15.91077 63 LYS B O 1
ATOM 1731 N N . LYS B 1 39 ? -16.29500 11.29700 8.44400 1.000 17.96013 64 LYS B N 1
ATOM 1732 C CA . LYS B 1 39 ? -14.94300 11.61000 8.88600 1.000 17.18408 64 LYS B CA 1
ATOM 1733 C C . LYS B 1 39 ? -14.27800 10.37300 9.49400 1.000 17.37771 64 LYS B C 1
ATOM 1734 O O . LYS B 1 39 ? -14.88200 9.30500 9.62300 1.000 21.67822 64 LYS B O 1
ATOM 1740 N N . GLY B 1 40 ? -13.00900 10.50800 9.86600 1.000 17.07323 65 GLY B N 1
ATOM 1741 C CA . GLY B 1 40 ? -12.35700 9.46900 10.64500 1.000 17.93131 65 GLY B CA 1
ATOM 1742 C C . GLY B 1 40 ? -11.60000 8.40900 9.87400 1.000 14.97173 65 GLY B C 1
ATOM 1743 O O . GLY B 1 40 ? -11.26600 7.36500 10.44800 1.000 17.04448 65 GLY B O 1
ATOM 1744 N N . PHE B 1 41 ? -11.32800 8.62500 8.59500 1.000 16.24167 66 PHE B N 1
ATOM 1745 C CA . PHE B 1 41 ? -10.42500 7.74200 7.87800 1.000 16.33109 66 PHE B CA 1
ATOM 1746 C C . PHE B 1 41 ? -9.07700 7.68000 8.61000 1.000 16.70311 66 PHE B C 1
ATOM 1747 O O . PHE B 1 41 ? -8.55700 8.71100 9.03000 1.000 15.14683 66 PHE B O 1
ATOM 1755 N N . PRO B 1 42 ? -8.48400 6.48700 8.73200 1.000 15.89521 67 PRO B N 1
ATOM 1756 C CA . PRO B 1 42 ? -8.94100 5.19700 8.19600 1.000 16.08496 67 PRO B CA 1
ATOM 1757 C C . PRO B 1 42 ? -9.80000 4.32800 9.11700 1.000 17.11457 67 PRO B C 1
ATOM 1758 O O . PRO B 1 42 ? -10.21800 3.25100 8.69100 1.000 16.20827 67 PRO B O 1
ATOM 1762 N N . GLN B 1 43 ? -10.03900 4.76600 10.35400 1.000 15.85161 68 GLN B N 1
ATOM 1763 C CA . GLN B 1 43 ? -10.85000 3.96300 11.26400 1.000 16.57229 68 GLN B CA 1
ATOM 1764 C C . GLN B 1 43 ? -12.29600 3.88300 10.80100 1.000 19.25078 68 GLN B C 1
ATOM 1765 O O . GLN B 1 43 ? -12.99300 2.90900 11.11000 1.000 21.88038 68 GLN B O 1
ATOM 1771 N N . ALA B 1 44 ? -12.75200 4.89300 10.07000 1.000 17.21540 69 ALA B N 1
ATOM 1772 C CA . ALA B 1 44 ? -14.07700 4.92500 9.46100 1.000 16.96996 69 ALA B CA 1
ATOM 1773 C C . ALA B 1 44 ? -13.92300 5.59600 8.09700 1.000 17.98516 69 ALA B C 1
ATOM 1774 O O . ALA B 1 44 ? -12.84000 5.60300 7.50300 1.000 16.26006 69 ALA B O 1
ATOM 1776 N N . GLY B 1 45 ? -15.00800 6.16900 7.58500 1.000 18.04214 70 GLY B N 1
ATOM 1777 C CA . GLY B 1 45 ? -14.96300 6.88600 6.33200 1.000 17.15116 70 GLY B CA 1
ATOM 1778 C C . GLY B 1 45 ? -15.09800 5.98900 5.11400 1.000 19.38584 70 GLY B C 1
ATOM 1779 O O . GLY B 1 45 ? -15.47300 4.81600 5.21400 1.000 19.52965 70 GLY B O 1
ATOM 1780 N N . PRO B 1 46 ? -14.78200 6.53900 3.93800 1.000 18.69403 71 PRO B N 1
ATOM 1781 C CA . PRO B 1 46 ? -15.04800 5.83400 2.67200 1.000 17.53974 71 PRO B CA 1
ATOM 1782 C C . PRO B 1 46 ? -14.44500 4.43400 2.61800 1.000 19.19848 71 PRO B C 1
ATOM 1783 O O . PRO B 1 46 ? -13.32300 4.19900 3.07000 1.000 19.65127 71 PRO B O 1
ATOM 1787 N N A GLU B 1 47 ? -15.20700 3.52000 2.02000 0.250 19.86693 72 GLU B N 1
ATOM 1788 N N B GLU B 1 47 ? -15.20700 3.49400 2.06700 0.750 19.50463 72 GLU B N 1
ATOM 1789 C CA A GLU B 1 47 ? -14.82900 2.11800 1.88700 0.250 21.17772 72 GLU B CA 1
ATOM 1790 C CA B GLU B 1 47 ? -14.73700 2.11900 2.07100 0.750 21.12776 72 GLU B CA 1
ATOM 1791 C C A GLU B 1 47 ? -13.56200 1.95800 1.04600 0.250 19.10154 72 GLU B C 1
ATOM 1792 C C B GLU B 1 47 ? -13.60800 1.92200 1.05900 0.750 19.14615 72 GLU B C 1
ATOM 1793 O O A GLU B 1 47 ? -13.25700 2.78400 0.17800 0.250 17.47507 72 GLU B O 1
ATOM 1794 O O B GLU B 1 47 ? -13.44100 2.68700 0.09600 0.750 17.18854 72 GLU B O 1
ATOM 1805 N N . ASP B 1 48 ? -12.81300 0.88300 1.32100 1.000 18.53373 73 ASP B N 1
ATOM 1806 C CA . ASP B 1 48 ? -11.70400 0.49300 0.45200 1.000 17.75229 73 ASP B CA 1
ATOM 1807 C C . ASP B 1 48 ? -12.18800 0.35200 -0.98700 1.000 18.56281 73 ASP B C 1
ATOM 1808 O O . ASP B 1 48 ? -13.30700 -0.09700 -1.24700 1.000 20.03599 73 ASP B O 1
ATOM 1813 N N . GLY B 1 49 ? -11.32600 0.71500 -1.93100 1.000 16.26737 74 GLY B N 1
ATOM 1814 C CA . GLY B 1 49 ? -11.71500 0.73300 -3.33100 1.000 17.28663 74 GLY B CA 1
ATOM 1815 C C . GLY B 1 49 ? -12.57700 1.90700 -3.73800 1.000 16.10332 74 GLY B C 1
ATOM 1816 O O . GLY B 1 49 ? -12.80900 2.10300 -4.94400 1.000 19.33726 74 GLY B O 1
ATOM 1817 N N . HIS B 1 50 ? -13.04700 2.70900 -2.78400 1.000 14.76141 75 HIS B N 1
ATOM 1818 C CA . HIS B 1 50 ? -13.90400 3.84800 -3.07900 1.000 18.46588 75 HIS B CA 1
ATOM 1819 C C . HIS B 1 50 ? -13.48400 5.07500 -2.27900 1.000 16.95965 75 HIS B C 1
ATOM 1820 O O . HIS B 1 50 ? -14.32100 5.90700 -1.92200 1.000 17.80575 75 HIS B O 1
ATOM 1827 N N . ILE B 1 51 ? -12.18100 5.22000 -2.03400 1.000 16.15981 76 ILE B N 1
ATOM 1828 C CA . ILE B 1 51 ? -11.67300 6.37100 -1.29700 1.000 15.32744 76 ILE B CA 1
ATOM 1829 C C . ILE B 1 51 ? -11.69300 7.62000 -2.16700 1.000 12.58483 76 ILE B C 1
ATOM 1830 O O . ILE B 1 51 ? -12.13900 8.69400 -1.73100 1.000 12.76087 76 ILE B O 1
ATOM 1835 N N . ALA B 1 52 ? -11.21900 7.49200 -3.41800 1.000 11.65141 77 ALA B N 1
ATOM 1836 C CA . ALA B 1 52 ? -11.14400 8.63700 -4.32000 1.000 1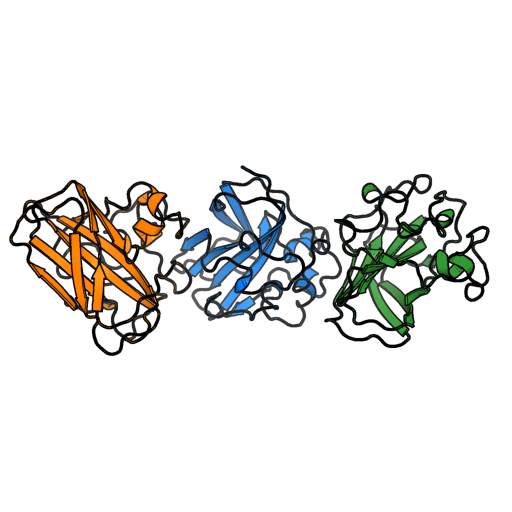3.46940 77 ALA B CA 1
ATOM 1837 C C . ALA B 1 52 ? -12.51400 9.24800 -4.58000 1.000 10.94932 77 ALA B C 1
ATOM 1838 O O . ALA B 1 52 ? -12.63500 10.46800 -4.72800 1.000 14.70097 77 ALA B O 1
ATOM 1840 N N . SER B 1 53 ? -13.55300 8.42500 -4.65400 1.000 11.88367 78 SER B N 1
ATOM 1841 C CA . SER B 1 53 ? -14.89900 8.93100 -4.88300 1.000 11.91367 78 SER B CA 1
ATOM 1842 C C . SER B 1 53 ? -15.63400 9.25100 -3.59200 1.000 14.64568 78 SER B C 1
ATOM 1843 O O . SER B 1 53 ? -16.83200 9.56000 -3.64400 1.000 15.74420 78 SER B O 1
ATOM 1846 N N . ALA B 1 54 ? -14.95700 9.12400 -2.45200 1.000 14.17912 79 ALA B N 1
ATOM 1847 C CA . ALA B 1 54 ? -15.55300 9.35700 -1.13700 1.000 14.31994 79 ALA B CA 1
ATOM 1848 C C . ALA B 1 54 ? -16.78100 8.47800 -0.91000 1.000 17.25826 79 ALA B C 1
ATOM 1849 O O . ALA B 1 54 ? -17.71400 8.86100 -0.19900 1.000 20.87217 79 ALA B O 1
ATOM 1851 N N . GLY B 1 55 ? -16.78700 7.28500 -1.50700 1.000 16.60333 80 GLY B N 1
ATOM 1852 C CA . GLY B 1 55 ? -17.90500 6.37300 -1.37000 1.000 16.76850 80 GLY B CA 1
ATOM 1853 C C . GLY B 1 55 ? -19.17100 6.79100 -2.08300 1.000 20.18888 80 GLY B C 1
ATOM 1854 O O . GLY B 1 55 ? -20.22400 6.19300 -1.83800 1.000 20.63470 80 GLY B O 1
ATOM 1855 N N . ILE B 1 56 ? -19.10200 7.79900 -2.95500 1.000 15.61401 81 ILE B N 1
ATOM 1856 C CA . ILE B 1 56 ? -20.27100 8.33600 -3.64000 1.000 16.58461 81 ILE B CA 1
ATOM 1857 C C . ILE B 1 56 ? -20.38300 7.65300 -5.00300 1.000 18.17402 81 ILE B C 1
ATOM 1858 O O . ILE B 1 56 ? -19.50700 7.80700 -5.86400 1.000 18.13310 81 ILE B O 1
ATOM 1863 N N . GLY B 1 57 ? -21.46600 6.89500 -5.18600 1.000 21.13622 82 GLY B N 1
ATOM 1864 C CA . GLY B 1 57 ? -21.61900 6.08000 -6.38400 1.000 21.62284 82 GLY B CA 1
ATOM 1865 C C . GLY B 1 57 ? -21.50000 6.86000 -7.68200 1.000 19.58522 82 GLY B C 1
ATOM 1866 O O . GLY B 1 57 ? -20.82300 6.42700 -8.61500 1.000 19.67778 82 GLY B O 1
ATOM 1867 N N . HIS B 1 58 ? -22.15500 8.01600 -7.77200 1.000 22.12211 83 HIS B N 1
ATOM 1868 C CA . HIS B 1 58 ? -22.10100 8.72000 -9.04900 1.000 23.67544 83 HIS B CA 1
ATOM 1869 C C . HIS B 1 58 ? -20.80400 9.50900 -9.24500 1.000 21.64085 83 HIS B C 1
ATOM 1870 O O . HIS B 1 58 ? -20.68800 10.23800 -10.23400 1.000 21.71890 83 HIS B O 1
ATOM 1877 N N . PHE B 1 59 ? -19.82600 9.35700 -8.34500 1.000 20.31901 84 PHE B N 1
ATOM 1878 C CA . PHE B 1 59 ? -18.45900 9.81200 -8.56500 1.000 16.74343 84 PHE B CA 1
ATOM 1879 C C . PHE B 1 59 ? -17.50400 8.64000 -8.76000 1.000 16.28909 84 PHE B C 1
ATOM 1880 O O . PHE B 1 59 ? -16.28600 8.81300 -8.66500 1.000 16.19079 84 PHE B O 1
ATOM 1888 N N . GLY B 1 60 ? -18.03900 7.44700 -9.03000 1.000 15.80741 85 GLY B N 1
ATOM 1889 C CA . GLY B 1 60 ? -17.24300 6.23400 -9.04800 1.000 17.99701 85 GLY B CA 1
ATOM 1890 C C . GLY B 1 60 ? -16.14700 6.20800 -10.09700 1.000 15.82474 85 GLY B C 1
ATOM 1891 O O . GLY B 1 60 ? -15.19600 5.43400 -9.96200 1.000 14.88131 85 GLY B O 1
ATOM 1892 N N . ALA B 1 61 ? -16.25000 7.02700 -11.15000 1.000 16.26573 86 ALA B N 1
ATOM 1893 C CA . ALA B 1 61 ? -15.18500 7.02100 -12.15200 1.000 15.26550 86 ALA B CA 1
ATOM 1894 C C . ALA B 1 61 ? -13.82900 7.37200 -11.54600 1.000 16.75624 86 ALA B C 1
ATOM 1895 O O . ALA B 1 61 ? -12.79700 6.99200 -12.10800 1.000 15.96782 86 ALA B O 1
ATOM 1897 N N . LEU B 1 62 ? -13.81300 8.06400 -10.39900 1.000 14.90414 87 LEU B N 1
ATOM 1898 C CA . LEU B 1 62 ? -12.55900 8.43500 -9.74900 1.000 15.21410 87 LEU B CA 1
ATOM 1899 C C . LEU B 1 62 ? -11.84300 7.23200 -9.15100 1.000 14.77052 87 LEU B C 1
ATOM 1900 O O . LEU B 1 62 ? -10.65100 7.31600 -8.86000 1.000 14.73269 87 LEU B O 1
ATOM 1905 N N . ASP B 1 63 ? -12.54100 6.11800 -8.96500 1.000 12.56660 88 ASP B N 1
ATOM 1906 C CA . ASP B 1 63 ? -11.94100 4.97400 -8.29800 1.000 13.26334 88 ASP B CA 1
ATOM 1907 C C . ASP B 1 63 ? -11.08400 4.12100 -9.22900 1.000 13.18462 88 ASP B C 1
ATOM 1908 O O . ASP B 1 63 ? -10.40700 3.19800 -8.76000 1.000 15.45849 88 ASP B O 1
ATOM 1913 N N . ALA B 1 64 ? -11.08600 4.39800 -10.53500 1.000 12.31726 89 ALA B N 1
ATOM 1914 C CA . ALA B 1 64 ? -10.11700 3.75000 -11.41000 1.000 13.73177 89 ALA B CA 1
ATOM 1915 C C . ALA B 1 64 ? -8.69700 3.99700 -10.90700 1.000 11.98354 89 ALA B C 1
ATOM 1916 O O . ALA B 1 64 ? -8.38000 5.06600 -10.37600 1.000 14.09473 89 ALA B O 1
ATOM 1918 N N . GLN B 1 65 ? -7.82500 2.99900 -11.08100 1.000 13.23131 90 GLN B N 1
ATOM 1919 C CA . GLN B 1 65 ? -6.44200 3.16100 -10.61700 1.000 14.84087 90 GLN B CA 1
ATOM 1920 C C . GLN B 1 65 ? -5.49900 2.34700 -11.50500 1.000 15.10902 90 GLN B C 1
ATOM 1921 O O . GLN B 1 65 ? -5.40500 1.12200 -11.37100 1.000 13.02193 90 GLN B O 1
ATOM 1927 N N . THR B 1 66 ? -4.81300 3.05100 -12.40800 1.000 12.27762 91 THR B N 1
ATOM 1928 C CA . THR B 1 66 ? -3.67300 2.55600 -13.17400 1.000 12.63155 91 THR B CA 1
ATOM 1929 C C . THR B 1 66 ? -2.62400 3.65300 -13.18600 1.000 13.06862 91 THR B C 1
ATOM 1930 O O . THR B 1 66 ? -2.90900 4.81700 -12.88500 1.000 14.52551 91 THR B O 1
ATOM 1934 N N . GLU B 1 67 ? -1.39800 3.28100 -13.55200 1.000 13.03848 92 GLU B N 1
ATOM 1935 C CA . GLU B 1 67 ? -0.36800 4.29500 -13.69200 1.000 13.10147 92 GLU B CA 1
ATOM 1936 C C . GLU B 1 67 ? -0.65500 5.26200 -14.83600 1.000 15.21609 92 GLU B C 1
ATOM 1937 O O . GLU B 1 67 ? -0.20700 6.40800 -14.78800 1.000 16.05799 92 GLU B O 1
ATOM 1943 N N . ASP B 1 68 ? -1.41200 4.84100 -15.84700 1.000 14.60473 93 ASP B N 1
ATOM 1944 C CA . ASP B 1 68 ? -1.68000 5.68500 -17.00100 1.000 13.64509 93 ASP B CA 1
ATOM 1945 C C . ASP B 1 68 ? -2.89200 6.59900 -16.83200 1.000 13.85550 93 ASP B C 1
ATOM 1946 O O . ASP B 1 68 ? -3.02000 7.57000 -17.58600 1.000 15.12649 93 ASP B O 1
ATOM 1951 N N . ARG B 1 69 ? -3.76700 6.33500 -15.86000 1.000 12.70590 94 ARG B N 1
ATOM 1952 C CA . ARG B 1 69 ? -5.12200 6.88400 -15.90600 1.000 12.72269 94 ARG B CA 1
ATOM 1953 C C . ARG B 1 69 ? -5.17200 8.39400 -15.67100 1.000 12.86042 94 ARG B C 1
ATOM 1954 O O . ARG B 1 69 ? -5.93200 9.09600 -16.34400 1.000 11.62702 94 ARG B O 1
ATOM 1962 N N . TRP B 1 70 ? -4.44800 8.90300 -14.66500 1.000 12.82051 95 TRP B N 1
ATOM 1963 C CA . TRP B 1 70 ? -4.69800 10.24100 -14.13900 1.000 11.03510 95 TRP B CA 1
ATOM 1964 C C . TRP B 1 70 ? -3.53900 11.18700 -14.42400 1.000 11.19672 95 TRP B C 1
ATOM 1965 O O . TRP B 1 70 ? -2.37200 10.79200 -14.39500 1.000 12.70279 95 TRP B O 1
ATOM 1976 N N . LYS B 1 71 ? -3.87700 12.45300 -14.66800 1.000 11.73692 96 LYS B N 1
ATOM 1977 C CA . LYS B 1 71 ? -2.86300 13.48500 -14.81200 1.000 11.47861 96 LYS B CA 1
ATOM 1978 C C . LYS B 1 71 ? -2.14200 13.65700 -13.47900 1.000 11.94376 96 LYS B C 1
ATOM 1979 O O . LYS B 1 71 ? -2.78000 13.73500 -12.42500 1.000 12.93186 96 LYS B O 1
ATOM 1985 N N . LYS B 1 72 ? -0.81600 13.70800 -13.52200 1.000 12.94391 97 LYS B N 1
ATOM 1986 C CA . LYS B 1 72 ? 0.00500 13.80200 -12.32000 1.000 12.16932 97 LYS B CA 1
ATOM 1987 C C . LYS B 1 72 ? 0.59600 15.19900 -12.21400 1.000 14.29075 97 LYS B C 1
ATOM 1988 O O . LYS B 1 72 ? 1.08800 15.74800 -13.20900 1.000 17.45802 97 LYS B O 1
ATOM 1994 N N . ILE B 1 73 ? 0.54300 15.77900 -11.01800 1.000 11.99974 98 ILE B N 1
ATOM 1995 C CA . ILE B 1 73 ? 1.13700 17.08200 -10.75600 1.000 12.98444 98 ILE B CA 1
ATOM 1996 C C . ILE B 1 73 ? 2.59700 16.85900 -10.37000 1.000 13.67668 98 ILE B C 1
ATOM 1997 O O . ILE B 1 73 ? 2.85600 16.12000 -9.40800 1.000 13.01486 98 ILE B O 1
ATOM 2002 N N . PRO B 1 74 ? 3.55500 17.47900 -11.05600 1.000 13.47491 99 PRO B N 1
ATOM 2003 C CA . PRO B 1 74 ? 4.96000 17.35500 -10.64500 1.000 15.67740 99 PRO B CA 1
ATOM 2004 C C . PRO B 1 74 ? 5.21000 18.17000 -9.38600 1.000 17.81023 99 PRO B C 1
ATOM 2005 O O . PRO B 1 74 ? 4.89200 19.36000 -9.33200 1.000 17.73289 99 PRO B O 1
ATOM 2009 N N A ILE B 1 75 ? 5.81100 17.52600 -8.38800 0.250 16.46830 100 ILE B N 1
ATOM 2010 N N B ILE B 1 75 ? 5.77000 17.52400 -8.36400 0.750 15.44011 100 ILE B N 1
ATOM 2011 C CA A ILE B 1 75 ? 6.09200 18.14200 -7.09600 0.250 17.29235 100 ILE B CA 1
ATOM 2012 C CA B ILE B 1 75 ? 6.10600 18.21300 -7.12300 0.750 17.85569 100 ILE B CA 1
ATOM 2013 C C A ILE B 1 75 ? 7.49800 17.74700 -6.66800 0.250 18.05311 100 ILE B C 1
ATOM 2014 C C B ILE B 1 75 ? 7.49900 17.77300 -6.69700 0.750 17.40636 100 ILE B C 1
ATOM 2015 O O A ILE B 1 75 ? 7.94300 16.62400 -6.92500 0.250 17.33445 100 ILE B O 1
ATOM 2016 O O B ILE B 1 75 ? 7.94300 16.66100 -6.99600 0.750 16.77513 100 ILE B O 1
ATOM 2025 N N . THR B 1 76 ? 8.20600 18.67400 -6.02900 1.000 23.18588 101 THR B N 1
ATOM 2026 C CA . THR B 1 76 ? 9.47200 18.34300 -5.39500 1.000 30.36969 101 THR B CA 1
ATOM 2027 C C . THR B 1 76 ? 9.21000 17.89500 -3.96300 1.000 30.49816 101 THR B C 1
ATOM 2028 O O . THR B 1 76 ? 8.38400 18.48000 -3.25100 1.000 34.55878 101 THR B O 1
ATOM 2032 N N . ALA B 1 77 ? 9.91600 16.85900 -3.53800 1.000 27.34886 102 ALA B N 1
ATOM 2033 C CA . ALA B 1 77 ? 9.72000 16.34100 -2.19300 1.000 26.28308 102 ALA B CA 1
ATOM 2034 C C . ALA B 1 77 ? 10.15800 17.40000 -1.18300 1.000 27.67971 102 ALA B C 1
ATOM 2035 O O . ALA B 1 77 ? 10.45200 18.55200 -1.51800 1.000 31.50685 102 ALA B O 1
ATOM 2037 N N . GLY B 1 78 ? 10.21400 17.01800 0.07400 1.000 22.31103 103 GLY B N 1
ATOM 2038 C CA . GLY B 1 78 ? 10.44000 18.00400 1.11200 1.000 23.51742 103 GLY B CA 1
ATOM 2039 C C . GLY B 1 78 ? 9.18400 18.80800 1.34200 1.000 21.36714 103 GLY B C 1
ATOM 2040 O O . GLY B 1 78 ? 8.09400 18.25600 1.44700 1.000 17.62091 103 GLY B O 1
ATOM 2041 N N . GLU B 1 79 ? 9.33000 20.12300 1.43500 1.000 20.60157 104 GLU B N 1
ATOM 2042 C CA . GLU B 1 79 ? 8.19900 20.96600 1.79600 1.000 21.74002 104 GLU B CA 1
ATOM 2043 C C . GLU B 1 79 ? 7.18400 21.02400 0.65300 1.000 21.87421 104 GLU B C 1
ATOM 2044 O O . GLU B 1 79 ? 7.55100 21.11900 -0.52300 1.000 23.10043 104 GLU B O 1
ATOM 2050 N N . ILE B 1 80 ? 5.90000 20.94700 1.00500 1.000 19.20603 105 ILE B N 1
ATOM 2051 C CA . ILE B 1 80 ? 4.80500 21.01900 0.04000 1.000 16.95871 105 ILE B CA 1
ATOM 2052 C C . ILE B 1 80 ? 3.65500 21.77200 0.69100 1.000 20.04177 105 ILE B C 1
ATOM 2053 O O . ILE B 1 80 ? 3.37900 21.60400 1.88300 1.000 19.97941 105 ILE B O 1
ATOM 2058 N N . GLU B 1 81 ? 3.00700 22.62700 -0.08200 1.000 14.33007 106 GLU B N 1
ATOM 2059 C CA . GLU B 1 81 ? 1.86800 23.39800 0.37900 1.000 14.12300 106 GLU B CA 1
ATOM 2060 C C . GLU B 1 81 ? 0.62100 22.96800 -0.37600 1.000 15.23501 106 GLU B C 1
ATOM 2061 O O . GLU B 1 81 ? 0.65600 22.76400 -1.59900 1.000 15.39119 106 GLU B O 1
ATOM 2067 N N . PHE B 1 82 ? -0.48400 22.85900 0.34800 1.000 14.72146 107 PHE B N 1
ATOM 2068 C CA . PHE B 1 82 ? -1.76700 22.48000 -0.22300 1.000 14.94842 107 PHE B CA 1
ATOM 2069 C C . PHE B 1 82 ? -2.72100 23.65100 -0.06200 1.000 14.36856 107 PHE B C 1
ATOM 2070 O O . PHE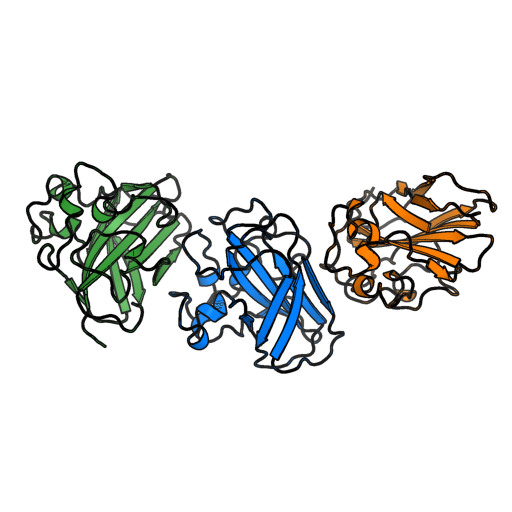 B 1 82 ? -2.88500 24.17200 1.04700 1.000 16.04941 107 PHE B O 1
ATOM 2078 N N A GLN B 1 83 ? -3.33100 24.08800 -1.15600 0.500 13.79711 108 GLN B N 1
ATOM 2079 N N B GLN B 1 83 ? -3.36000 24.04800 -1.15900 0.500 13.81614 108 GLN B N 1
ATOM 2080 C CA A GLN B 1 83 ? -4.34300 25.12600 -1.06400 0.500 13.98036 108 GLN B CA 1
ATOM 2081 C CA B GLN B 1 83 ? -4.34300 25.12400 -1.15500 0.500 13.83822 108 GLN B CA 1
ATOM 2082 C C A GLN B 1 83 ? -5.71800 24.52100 -1.27600 0.500 13.35912 108 GLN B C 1
ATOM 2083 C C B GLN B 1 83 ? -5.73500 24.52400 -1.30400 0.500 13.35893 108 GLN B C 1
ATOM 2084 O O A GLN B 1 83 ? -5.96000 23.83900 -2.27700 0.500 13.38341 108 GLN B O 1
ATOM 2085 O O B GLN B 1 83 ? -6.01300 23.84000 -2.29500 0.500 13.37310 108 GLN B O 1
ATOM 2096 N N . TRP B 1 84 ? -6.60800 24.78900 -0.33000 1.000 13.72746 109 TRP B N 1
ATOM 2097 C CA . TRP B 1 84 ? -8.01200 24.43200 -0.42600 1.000 13.91056 109 TRP B CA 1
ATOM 2098 C C . TRP B 1 84 ? -8.78600 25.66100 -0.87500 1.000 14.55217 109 TRP B C 1
ATOM 2099 O O . TRP B 1 84 ? -8.61700 26.74700 -0.30600 1.000 16.41396 109 TRP B O 1
ATOM 2110 N N . GLU B 1 85 ? -9.60300 25.49300 -1.91200 1.000 14.66215 110 GLU B N 1
ATOM 2111 C CA . GLU B 1 85 ? -10.59800 26.48600 -2.30200 1.000 15.89926 110 GLU B CA 1
ATOM 2112 C C . GLU B 1 85 ? -11.86900 26.13900 -1.55200 1.000 16.01172 110 GLU B C 1
ATOM 2113 O O . GLU B 1 85 ? -12.45200 25.08200 -1.78300 1.000 16.30574 110 GLU B O 1
ATOM 2119 N N . ILE B 1 86 ? -12.30300 27.01200 -0.65500 1.000 16.76523 111 ILE B N 1
ATOM 2120 C CA . ILE B 1 86 ? -13.42000 26.70700 0.23000 1.000 19.15208 111 ILE B CA 1
ATOM 2121 C C . ILE B 1 86 ? -14.64200 27.44400 -0.30600 1.000 21.61322 111 ILE B C 1
ATOM 2122 O O . ILE B 1 86 ? -14.81300 28.64800 -0.08800 1.000 23.44596 111 ILE B O 1
ATOM 2127 N N . MET B 1 87 ? -15.51200 26.71400 -1.00400 1.000 19.73211 112 MET B N 1
ATOM 2128 C CA . MET B 1 87 ? -16.68600 27.35500 -1.57400 1.000 24.63346 112 MET B CA 1
ATOM 2129 C C . MET B 1 87 ? -17.72800 27.63200 -0.50300 1.000 20.79236 112 MET B C 1
ATOM 2130 O O . MET B 1 87 ? -18.39600 28.67100 -0.53900 1.000 21.89725 112 MET B O 1
ATOM 2135 N N . ILE B 1 88 ? -17.86700 26.72500 0.46200 1.000 19.53127 113 ILE B N 1
ATOM 2136 C CA . ILE B 1 88 ? -18.77900 26.89000 1.59000 1.000 19.34340 113 ILE B CA 1
ATOM 2137 C C . ILE B 1 88 ? -17.98000 26.59400 2.85100 1.000 18.21686 113 ILE B C 1
ATOM 2138 O O . ILE B 1 88 ? -17.52900 25.45700 3.04800 1.000 17.26796 113 ILE B O 1
ATOM 2143 N N . GLN B 1 89 ? -17.79400 27.61100 3.69400 1.000 18.52316 114 GLN B N 1
ATOM 2144 C CA . GLN B 1 89 ? -16.96800 27.47700 4.88800 1.000 17.82177 114 GLN B CA 1
ATOM 2145 C C . GLN B 1 89 ? -17.72400 26.76800 6.00100 1.000 17.34270 114 GLN B C 1
ATOM 2146 O O . GLN B 1 89 ? -18.91100 27.01600 6.22700 1.000 18.05354 114 GLN B O 1
ATOM 2152 N N . HIS B 1 90 ? -17.02400 25.88600 6.70100 1.000 17.64758 115 HIS B N 1
ATOM 2153 C CA . HIS B 1 90 ? -17.57600 25.19000 7.85000 1.000 17.48711 115 HIS B CA 1
ATOM 2154 C C . HIS B 1 90 ? -16.54100 25.21100 8.96300 1.000 19.92986 115 HIS B C 1
ATOM 2155 O O . HIS B 1 90 ? -15.33500 25.19500 8.69800 1.000 17.76180 115 HIS B O 1
ATOM 2162 N N . LYS B 1 91 ? -17.02000 25.26300 10.21000 1.000 20.13854 116 LYS B N 1
ATOM 2163 C CA . LYS B 1 91 ? -16.13600 25.06300 11.35200 1.000 18.42765 116 LYS B CA 1
ATOM 2164 C C . LYS B 1 91 ? -15.35500 23.76900 11.17600 1.000 18.62883 116 LYS B C 1
ATOM 2165 O O . LYS B 1 91 ? -15.92700 22.72800 10.84400 1.000 15.28284 116 LYS B O 1
ATOM 2171 N N . THR B 1 92 ? -14.04800 23.84000 11.43300 1.000 16.71509 117 THR B N 1
ATOM 2172 C CA . THR B 1 92 ? -13.08100 22.85100 10.97100 1.000 14.89928 117 THR B CA 1
ATOM 2173 C C . THR B 1 92 ? -12.32700 22.24600 12.15000 1.000 18.17578 117 THR B C 1
ATOM 2174 O O . THR B 1 92 ? -11.68800 22.97300 12.91400 1.000 18.66130 117 THR B O 1
ATOM 2178 N N . SER B 1 93 ? -12.37800 20.91400 12.27800 1.000 14.74221 118 SER B N 1
ATOM 2179 C CA . SER B 1 93 ? -11.51300 20.22900 13.23700 1.000 15.71805 118 SER B CA 1
ATOM 2180 C C . SER B 1 93 ? -10.05500 20.25700 12.78200 1.000 16.55807 118 SER B C 1
ATOM 2181 O O . SER B 1 93 ? -9.16600 20.67900 13.53400 1.000 16.13019 118 SER B O 1
ATOM 2184 N N . SER B 1 94 ? -9.79000 19.83500 11.54200 1.000 13.98886 119 SER B N 1
ATOM 2185 C CA . SER B 1 94 ? -8.40700 19.67300 11.10500 1.000 14.95529 119 SER B CA 1
ATOM 2186 C C . SER B 1 94 ? -8.31700 19.59600 9.58700 1.000 15.63154 119 SER B C 1
ATOM 2187 O O . SER B 1 94 ? -9.31100 19.37200 8.89400 1.000 13.69551 119 SER B O 1
ATOM 2190 N N . TRP B 1 95 ? -7.08900 19.79700 9.09800 1.000 13.91199 120 TRP B N 1
ATOM 2191 C CA . TRP B 1 95 ? -6.65400 19.45800 7.74700 1.000 13.49667 120 TRP B CA 1
ATOM 2192 C C . TRP B 1 95 ? -5.54400 18.42900 7.88100 1.000 13.98253 120 TRP B C 1
ATOM 2193 O O . TRP B 1 95 ? -4.61700 18.63000 8.67300 1.000 15.30560 120 TRP B O 1
ATOM 2204 N N . GLU B 1 96 ? -5.63000 17.32300 7.14100 1.000 13.33032 121 GLU B N 1
ATOM 2205 C CA . GLU B 1 96 ? -4.59000 16.30500 7.27100 1.000 12.17881 121 GLU B CA 1
ATOM 2206 C C . GLU B 1 96 ? -4.36100 15.59600 5.94500 1.000 14.98569 121 GLU B C 1
ATOM 2207 O O . GLU B 1 96 ? -5.20700 15.60500 5.04500 1.000 13.48209 121 GLU B O 1
ATOM 2213 N N . TYR B 1 97 ? -3.18300 14.98500 5.82900 1.000 13.98025 122 TYR B N 1
ATOM 2214 C CA . TYR B 1 97 ? -2.74200 14.41600 4.56100 1.000 13.34917 122 TYR B CA 1
ATOM 2215 C C . TYR B 1 97 ? -2.12100 13.04800 4.78700 1.000 13.82425 122 TYR B C 1
ATOM 2216 O O . TYR B 1 97 ? -1.26000 12.88900 5.65100 1.000 15.27203 122 TYR B O 1
ATOM 2225 N N . PHE B 1 98 ? -2.58300 12.06800 4.02600 1.000 13.38514 123 PHE B N 1
ATOM 2226 C CA . PHE B 1 98 ? -1.99600 10.73700 3.96100 1.000 13.26178 123 PHE B CA 1
ATOM 2227 C C . PHE B 1 98 ? -1.32100 10.58400 2.60800 1.000 12.39513 123 PHE B C 1
ATOM 2228 O O . PHE B 1 98 ? -1.69000 11.25000 1.64200 1.000 12.91321 123 PHE B O 1
ATOM 2236 N N . ILE B 1 99 ? -0.34500 9.68100 2.53400 1.000 12.71678 124 ILE B N 1
ATOM 2237 C CA . ILE B 1 99 ? 0.28100 9.39200 1.25300 1.000 13.50908 124 ILE B CA 1
ATOM 2238 C C . ILE B 1 99 ? 0.35600 7.88300 1.07600 1.000 13.90676 124 ILE B C 1
ATOM 2239 O O . ILE B 1 99 ? 0.37200 7.11800 2.04400 1.000 13.58117 124 ILE B O 1
ATOM 2244 N N . THR B 1 100 ? 0.35200 7.45300 -0.18300 1.000 15.17704 125 THR B N 1
ATOM 2245 C CA . THR B 1 100 ? 0.50900 6.04100 -0.49400 1.000 11.82461 125 THR B CA 1
ATOM 2246 C C . THR B 1 100 ? 1.81700 5.51000 0.07300 1.000 12.69614 125 THR B C 1
ATOM 2247 O O . THR B 1 100 ? 2.81500 6.22600 0.18900 1.000 13.35044 125 THR B O 1
ATOM 2251 N N . LYS B 1 101 ? 1.80900 4.24100 0.45600 1.000 13.13488 126 LYS B N 1
ATOM 2252 C CA . LYS B 1 101 ? 3.02400 3.72300 1.04900 1.000 18.46239 126 LYS B CA 1
ATOM 2253 C C . LYS B 1 101 ? 4.10200 3.54200 -0.01300 1.000 18.90826 126 LYS B C 1
ATOM 2254 O O . LYS B 1 101 ? 3.83500 3.46500 -1.22000 1.000 17.10644 126 LYS B O 1
ATOM 2260 N N . LEU B 1 102 ? 5.34500 3.49300 0.45300 1.000 19.05792 127 LEU B N 1
ATOM 2261 C CA . LEU B 1 102 ? 6.42600 3.06700 -0.41600 1.000 20.17809 127 LEU B CA 1
ATOM 2262 C C . LEU B 1 102 ? 6.16600 1.63000 -0.84300 1.000 23.08591 127 LEU B C 1
ATOM 2263 O O . LEU B 1 102 ? 5.86600 0.77100 -0.01000 1.000 25.57247 127 LEU B O 1
ATOM 2268 N N . GLY B 1 103 ? 6.24800 1.37700 -2.14600 1.000 23.01493 128 GLY B N 1
ATOM 2269 C CA . GLY B 1 103 ? 5.92800 0.06400 -2.65700 1.000 24.30839 128 GLY B CA 1
ATOM 2270 C C . GLY B 1 103 ? 4.46400 -0.18000 -2.94300 1.000 20.40462 128 GLY B C 1
ATOM 2271 O O . GLY B 1 103 ? 4.08700 -1.32900 -3.20800 1.000 21.77018 128 GLY B O 1
ATOM 2272 N N . TRP B 1 104 ? 3.62500 0.85200 -2.90500 1.000 17.88271 129 TRP B N 1
ATOM 2273 C CA . TRP B 1 104 ? 2.22500 0.65100 -3.25000 1.000 17.89406 129 TRP B CA 1
ATOM 2274 C C . TRP B 1 104 ? 2.09300 0.24300 -4.71900 1.000 18.28509 129 TRP B C 1
ATOM 2275 O O . TRP B 1 104 ? 3.03500 0.35000 -5.51100 1.000 21.04924 129 TRP B O 1
ATOM 2286 N N . ASP B 1 105 ? 0.91100 -0.26400 -5.07300 1.000 14.46523 130 ASP B N 1
ATOM 2287 C CA . ASP B 1 105 ? 0.67300 -0.73400 -6.43000 1.000 15.24359 130 ASP B CA 1
ATOM 2288 C C . ASP B 1 105 ? -0.21300 0.26700 -7.15700 1.000 14.66748 130 ASP B C 1
ATOM 2289 O O . ASP B 1 105 ? -1.41400 0.34600 -6.86400 1.000 14.30140 130 ASP B O 1
ATOM 2294 N N . PRO B 1 106 ? 0.31400 1.01700 -8.12500 1.000 15.74660 131 PRO B N 1
ATOM 2295 C CA . PRO B 1 106 ? -0.48700 2.05100 -8.79300 1.000 15.81953 131 PRO B CA 1
ATOM 2296 C C . PRO B 1 106 ? -1.48000 1.50200 -9.80100 1.000 17.68862 131 PRO B C 1
ATOM 2297 O O . PRO B 1 106 ? -2.22900 2.29000 -10.39500 1.000 15.07056 131 PRO B O 1
ATOM 2301 N N . ASN B 1 107 ? -1.51600 0.18100 -9.99400 1.000 15.99892 132 ASN B N 1
ATOM 2302 C CA . ASN B 1 107 ? -2.46900 -0.47600 -10.87300 1.000 17.14469 132 ASN B CA 1
ATOM 2303 C C . ASN B 1 107 ? -3.49400 -1.31300 -10.10800 1.000 16.85747 132 ASN B C 1
ATOM 2304 O O . ASN B 1 107 ? -4.14100 -2.18900 -10.69900 1.000 19.61118 132 ASN B O 1
ATOM 2309 N N . LYS B 1 108 ? -3.63700 -1.07700 -8.80300 1.000 16.97464 133 LYS B N 1
ATOM 2310 C CA . LYS B 1 108 ? -4.65900 -1.71200 -7.99000 1.000 15.55079 133 LYS B CA 1
ATOM 2311 C C . LYS B 1 108 ? -5.42800 -0.64900 -7.22100 1.000 15.55404 133 LYS B C 1
ATOM 2312 O O . LYS B 1 108 ? -4.90600 0.45000 -6.97700 1.000 13.34324 133 LYS B O 1
ATOM 2318 N N . PRO B 1 109 ? -6.67200 -0.94600 -6.83800 1.000 16.17949 134 PRO B N 1
ATOM 2319 C CA . PRO B 1 109 ? -7.51700 0.07100 -6.20600 1.000 17.03467 134 PRO B CA 1
ATOM 2320 C C . PRO B 1 109 ? -6.89700 0.66200 -4.95100 1.000 14.84350 134 PRO B C 1
ATOM 2321 O O . PRO B 1 109 ? -6.15200 0.00600 -4.21800 1.000 14.51732 134 PRO B O 1
ATOM 2325 N N . LEU B 1 110 ? -7.22900 1.92600 -4.70900 1.000 15.58638 135 LEU B N 1
ATOM 2326 C CA . LEU B 1 110 ? -6.82200 2.58300 -3.47700 1.000 16.12050 135 LEU B CA 1
ATOM 2327 C C . LEU B 1 110 ? -7.56000 1.97400 -2.28900 1.000 17.41434 135 LEU B C 1
ATOM 2328 O O . LEU B 1 110 ? -8.78900 1.86300 -2.29600 1.000 17.52459 135 LEU B O 1
ATOM 2333 N N . THR B 1 111 ? -6.79900 1.58600 -1.26300 1.000 16.89266 136 THR B N 1
ATOM 2334 C CA . THR B 1 111 ? -7.31500 0.96500 -0.05100 1.000 16.55347 136 THR B CA 1
ATOM 2335 C C . THR B 1 111 ? -6.52400 1.49100 1.13600 1.000 18.16608 136 THR B C 1
ATOM 2336 O O . THR B 1 111 ? -5.48100 2.13000 0.98000 1.000 16.74656 136 THR B O 1
ATOM 2340 N N . ARG B 1 112 ? -7.01200 1.18600 2.34100 1.000 17.65316 137 ARG B N 1
ATOM 2341 C CA . ARG B 1 112 ? -6.23500 1.50600 3.53300 1.000 17.49659 137 ARG B CA 1
ATOM 2342 C C . ARG B 1 112 ? -4.86400 0.83900 3.48800 1.000 18.36644 137 ARG B C 1
ATOM 2343 O O . ARG B 1 112 ? -3.86500 1.43300 3.90800 1.000 19.80277 137 ARG B O 1
ATOM 2351 N N . GLU B 1 113 ? -4.79100 -0.37800 2.95300 1.000 20.25723 138 GLU B N 1
ATOM 2352 C CA . GLU B 1 113 ? -3.51000 -1.07400 2.86500 1.000 21.52413 138 GLU B CA 1
ATOM 2353 C C . GLU B 1 113 ? -2.54100 -0.36500 1.91800 1.000 18.75664 138 GLU B C 1
ATOM 2354 O O . GLU B 1 113 ? -1.32500 -0.40900 2.12800 1.000 18.22503 138 GLU B O 1
ATOM 2360 N N . GLN B 1 114 ? -3.05900 0.31400 0.89500 1.000 16.86714 139 GLN B N 1
ATOM 2361 C CA . GLN B 1 114 ? -2.21600 1.05100 -0.04200 1.000 15.12735 139 GLN B CA 1
ATOM 2362 C C . GLN B 1 114 ? -1.67900 2.35700 0.53200 1.000 14.69246 139 GLN B C 1
ATOM 2363 O O . GLN B 1 114 ? -0.72800 2.91200 -0.02400 1.000 18.26425 139 GLN B O 1
ATOM 2369 N N . PHE B 1 115 ? -2.27600 2.88200 1.60300 1.000 15.78285 140 PHE B N 1
ATOM 2370 C CA . PHE B 1 115 ? -1.84700 4.13900 2.21200 1.000 15.14816 140 PHE B CA 1
ATOM 2371 C C . PHE B 1 115 ? -1.08200 3.87300 3.50000 1.000 14.67248 140 PHE B C 1
ATOM 2372 O O . PHE B 1 115 ? -1.26500 2.83900 4.14300 1.000 15.42615 140 PHE B O 1
ATOM 2380 N N . ASN B 1 116 ? -0.23200 4.82400 3.88500 1.000 13.35691 141 ASN B N 1
ATOM 2381 C CA . ASN B 1 116 ? 0.28300 4.79100 5.24900 1.000 15.28790 141 ASN B CA 1
ATOM 2382 C C . ASN B 1 116 ? -0.87400 5.01200 6.21300 1.000 17.84678 141 ASN B C 1
ATOM 2383 O O . ASN B 1 116 ? -1.87700 5.65100 5.87700 1.000 17.28401 141 ASN B O 1
ATOM 2388 N N . SER B 1 117 ? -0.74500 4.45600 7.42200 1.000 15.40003 142 SER B N 1
ATOM 2389 C CA . SER B 1 117 ? -1.90100 4.36600 8.29900 1.000 15.91245 142 SER B CA 1
ATOM 2390 C C . SER B 1 117 ? -2.15100 5.65300 9.07000 1.000 17.06408 142 SER B C 1
ATOM 2391 O O . SER B 1 117 ? -3.26100 5.85500 9.57300 1.000 17.75069 142 SER B O 1
ATOM 2394 N N . THR B 1 118 ? -1.15600 6.51700 9.17400 1.000 15.69991 143 THR B N 1
ATOM 2395 C CA . THR B 1 118 ? -1.30100 7.78500 9.86700 1.000 15.66367 143 THR B CA 1
ATOM 2396 C C . THR B 1 118 ? -0.89600 8.90400 8.92000 1.000 17.49517 143 THR B C 1
ATOM 2397 O O . THR B 1 118 ? -0.15900 8.67700 7.95400 1.000 20.02674 143 THR B O 1
ATOM 2401 N N . PRO B 1 119 ? -1.38700 10.11600 9.15100 1.000 15.34208 144 PRO B N 1
ATOM 2402 C CA . PRO B 1 119 ? -1.03800 11.23600 8.26700 1.000 13.54545 144 PRO B CA 1
ATOM 2403 C C . PRO B 1 119 ? 0.42300 11.63900 8.40800 1.000 14.78329 144 PRO B C 1
ATOM 2404 O O . PRO B 1 119 ? 1.02100 11.51800 9.48100 1.000 16.22403 144 PRO B O 1
ATOM 2408 N N . PHE B 1 120 ? 1.00300 12.11300 7.30100 1.000 13.28684 145 PHE B N 1
ATOM 2409 C CA . PHE B 1 120 ? 2.32100 12.73800 7.35100 1.000 13.64654 145 PHE B CA 1
ATOM 2410 C C . PHE B 1 120 ? 2.24300 14.22300 7.66400 1.000 13.19889 145 PHE B C 1
ATOM 2411 O O . PHE B 1 120 ? 3.28400 14.84400 7.88400 1.000 13.73649 145 PHE B O 1
ATOM 2419 N N . CYS B 1 121 ? 1.04000 14.79400 7.68800 1.000 15.67878 146 CYS B N 1
ATOM 2420 C CA . CYS B 1 121 ? 0.84800 16.22000 7.90000 1.000 14.43317 146 CYS B CA 1
ATOM 2421 C C . CYS B 1 121 ? -0.50000 16.40100 8.57600 1.000 15.44535 146 CYS B C 1
ATOM 2422 O O . CYS B 1 121 ? -1.49300 15.81900 8.13100 1.000 16.31226 146 CYS B O 1
ATOM 2425 N N . PHE B 1 122 ? -0.52000 17.16800 9.66700 1.000 13.60522 147 PHE B N 1
ATOM 2426 C CA . PHE B 1 122 ? -1.74000 17.36100 10.44000 1.000 13.88259 147 PHE B CA 1
ATOM 2427 C C . PHE B 1 122 ? -1.76800 18.77900 10.98500 1.000 15.41885 147 PHE B C 1
ATOM 2428 O O . PHE B 1 122 ? -0.80900 19.21200 11.63200 1.000 19.60903 147 PHE B O 1
ATOM 2436 N N . GLU B 1 123 ? -2.88400 19.47100 10.77300 1.000 15.01906 148 GLU B N 1
ATOM 2437 C CA . GLU B 1 123 ? -3.06600 20.83700 11.25000 1.000 15.34138 148 GLU B CA 1
ATOM 2438 C C . GLU B 1 123 ? -4.38200 20.91700 12.01500 1.000 15.78901 148 GLU B C 1
ATOM 2439 O O . GLU B 1 123 ? -5.46300 20.79700 11.42900 1.000 16.99816 148 GLU B O 1
ATOM 2445 N N . ASP B 1 124 ? -4.28700 21.10500 13.32900 1.000 17.35684 149 ASP B N 1
ATOM 2446 C CA . ASP B 1 124 ? -5.45700 21.29400 14.17100 1.000 21.68805 149 ASP B CA 1
ATOM 2447 C C . ASP B 1 124 ? -5.99400 22.70300 13.97100 1.000 22.02112 149 ASP B C 1
ATOM 2448 O O . ASP B 1 124 ? -5.26300 23.68300 14.14400 1.000 26.31083 149 ASP B O 1
ATOM 2453 N N . TYR B 1 125 ? -7.26500 22.81600 13.61400 1.000 19.52501 150 TYR B N 1
ATOM 2454 C CA . TYR B 1 125 ? -7.85800 24.12600 13.39900 1.000 21.49981 150 TYR B CA 1
ATOM 2455 C C . TYR B 1 125 ? -8.73400 24.57000 14.56000 1.000 21.30747 150 TYR B C 1
ATOM 2456 O O . TYR B 1 125 ? -9.26300 25.68300 14.52500 1.000 24.96707 150 TYR B O 1
ATOM 2465 N N . GLN B 1 126 ? -8.92000 23.71600 15.56800 1.000 22.47053 151 GLN B N 1
ATOM 2466 C CA . GLN B 1 126 ? -9.58700 24.08800 16.81800 1.000 25.08633 151 GLN B CA 1
ATOM 2467 C C . GLN B 1 126 ? -11.01600 24.57800 16.59600 1.000 25.90040 151 GLN B C 1
ATOM 2468 O O . GLN B 1 126 ? -11.50500 25.46000 17.30800 1.000 30.62073 151 GLN B O 1
ATOM 2474 N N . GLU B 1 127 ? -11.69000 23.99800 15.60300 1.000 21.37305 152 GLU B N 1
ATOM 2475 C CA . GLU B 1 127 ? -13.09200 24.26700 15.29000 1.000 21.26013 152 GLU B CA 1
ATOM 2476 C C . GLU B 1 127 ? -13.32200 25.69800 14.80500 1.000 23.33045 152 GLU B C 1
ATOM 2477 O O . GLU B 1 127 ? -14.46800 26.16600 14.75700 1.000 24.89475 152 GLU B O 1
ATOM 2483 N N . LYS B 1 128 ? -12.25900 26.40100 14.42000 1.000 23.08949 153 LYS B N 1
ATOM 2484 C CA . LYS B 1 128 ? -12.40700 27.73600 13.86800 1.000 22.86457 153 LYS B CA 1
ATOM 2485 C C . LYS B 1 128 ? -13.02100 27.68800 12.46800 1.000 22.35279 153 LYS B C 1
ATOM 2486 O O . LYS B 1 128 ? -13.03300 26.65500 11.78900 1.000 21.69479 153 LYS B O 1
ATOM 2492 N N . MET B 1 129 ? -13.53100 28.84000 12.04600 1.000 24.12195 154 MET B N 1
ATOM 2493 C CA . MET B 1 129 ? -14.11700 28.99600 10.72400 1.000 24.15026 154 MET B CA 1
ATOM 2494 C C . MET B 1 129 ? -13.02500 29.40400 9.74700 1.000 23.66436 154 MET B C 1
ATOM 2495 O O . MET B 1 129 ? -12.36600 30.42500 9.96900 1.000 23.29396 154 MET B O 1
ATOM 2500 N N . PRO B 1 130 ? -12.80300 28.65800 8.67500 1.000 21.20241 155 PRO B N 1
ATOM 2501 C CA . PRO B 1 130 ? -11.72300 28.99300 7.74700 1.000 19.94731 155 PRO B CA 1
ATOM 2502 C C . PRO B 1 130 ? -12.13400 30.09900 6.79000 1.000 22.63558 155 PRO B C 1
ATOM 2503 O O . PRO B 1 130 ? -13.31500 30.40800 6.60800 1.000 21.04354 155 PRO B O 1
ATOM 2507 N N A SER B 1 131 ? -11.12000 30.70200 6.17900 0.400 24.25668 156 SER B N 1
ATOM 2508 N N B SER B 1 131 ? -11.12200 30.70600 6.18100 0.600 24.45687 156 SER B N 1
ATOM 2509 C CA A SER B 1 131 ? -11.34300 31.65600 5.10800 0.400 24.41784 156 SER B CA 1
ATOM 2510 C CA B SER B 1 131 ? -11.35300 31.65800 5.10900 0.600 24.47133 156 SER B CA 1
ATOM 2511 C C A SER B 1 131 ? -11.76100 30.92300 3.83300 0.400 21.32708 156 SER B C 1
ATOM 2512 C C B SER B 1 131 ? -11.76000 30.92200 3.83300 0.600 21.12905 156 SER B C 1
ATOM 2513 O O A SER B 1 131 ? -11.82100 29.69100 3.77700 0.400 19.48544 156 SER B O 1
ATOM 2514 O O B SER B 1 131 ? -11.80200 29.69100 3.77300 0.600 19.35453 156 SER B O 1
ATOM 2519 N N . SER B 1 132 ? -12.05000 31.70200 2.78900 1.000 21.96875 157 SER B N 1
ATOM 2520 C CA . SER B 1 132 ? -12.43400 31.13200 1.50300 1.000 21.15349 157 SER B CA 1
ATOM 2521 C C . SER B 1 132 ? -11.28800 30.38200 0.83500 1.000 21.37188 157 SER B C 1
ATOM 2522 O O . SER B 1 132 ? -11.52900 29.61700 -0.10600 1.000 19.15813 157 SER B O 1
ATOM 2525 N N . ARG B 1 133 ? -10.05100 30.60100 1.28600 1.000 18.09549 158 ARG B N 1
ATOM 2526 C CA . ARG B 1 133 ? -8.88800 29.84000 0.85400 1.000 17.70452 158 ARG B CA 1
ATOM 2527 C C . ARG B 1 133 ? -8.03900 29.54100 2.07800 1.000 19.30631 158 ARG B C 1
ATOM 2528 O O . ARG B 1 133 ? -7.90400 30.38700 2.96400 1.000 17.28753 158 ARG B O 1
ATOM 2536 N N . VAL B 1 134 ? -7.49000 28.33200 2.12300 1.000 14.77097 159 VAL B N 1
ATOM 2537 C CA . VAL B 1 134 ? -6.66000 27.85000 3.22200 1.000 16.17504 159 VAL B CA 1
ATOM 2538 C C . VAL B 1 134 ? -5.40900 27.23100 2.62400 1.000 16.41453 159 VAL B C 1
ATOM 2539 O O . VAL B 1 134 ? -5.49500 26.51200 1.62400 1.000 16.37189 159 VAL B O 1
ATOM 2543 N N . ILE B 1 135 ? -4.25200 27.49700 3.23300 1.000 14.55604 160 ILE B N 1
ATOM 2544 C CA . ILE B 1 135 ? -3.00600 26.84200 2.85400 1.000 15.56370 160 ILE B CA 1
ATOM 2545 C C . ILE B 1 135 ? -2.52000 26.02400 4.04300 1.000 15.19354 160 ILE B C 1
ATOM 2546 O O . ILE B 1 135 ? -2.46400 26.53100 5.16800 1.000 17.71962 160 ILE B O 1
ATOM 2551 N N . ASN B 1 136 ? -2.17700 24.76500 3.79500 1.000 14.74440 161 ASN B N 1
ATOM 2552 C CA . ASN B 1 136 ? -1.54700 23.90400 4.78800 1.000 14.30325 161 ASN B CA 1
ATOM 2553 C C . ASN B 1 136 ? -0.10100 23.66500 4.37900 1.000 14.93430 161 ASN B C 1
ATOM 2554 O O . ASN B 1 136 ? 0.17100 23.27700 3.23500 1.000 13.65897 161 ASN B O 1
ATOM 2559 N N . LYS B 1 137 ? 0.82400 23.91900 5.29800 1.000 15.27805 162 LYS B N 1
ATOM 2560 C CA . LYS B 1 137 ? 2.24300 23.69100 5.06500 1.000 15.65813 162 LYS B CA 1
ATOM 2561 C C . LYS B 1 137 ? 2.62500 22.31900 5.60300 1.000 15.69397 162 LYS B C 1
ATOM 2562 O O . LYS B 1 137 ? 2.26900 21.97600 6.73800 1.000 16.24612 162 LYS B O 1
ATOM 2568 N N . CYS B 1 138 ? 3.37100 21.55700 4.80400 1.000 15.33214 163 CYS B N 1
ATOM 2569 C CA . CYS B 1 138 ? 3.65300 20.15500 5.09300 1.000 15.27858 163 CYS B CA 1
ATOM 2570 C C . CYS B 1 138 ? 5.03200 19.79500 4.56400 1.000 15.71085 163 CYS B C 1
ATOM 2571 O O . CYS B 1 138 ? 5.62400 20.52500 3.75900 1.000 17.63567 163 CYS B O 1
ATOM 2574 N N . THR B 1 139 ? 5.51200 18.62300 4.98000 1.000 16.00718 164 THR B N 1
ATOM 2575 C CA . THR B 1 139 ? 6.78400 18.05500 4.53100 1.000 16.99320 164 THR B CA 1
ATOM 2576 C C . THR B 1 139 ? 6.57000 16.57800 4.21900 1.000 19.38379 164 THR B C 1
ATOM 2577 O O . THR B 1 139 ? 6.02300 15.85000 5.05200 1.000 18.51183 164 THR B O 1
ATOM 2581 N N . LEU B 1 140 ? 6.96000 16.14000 3.01200 1.000 18.04383 165 LEU B N 1
ATOM 2582 C CA . LEU B 1 140 ? 6.79500 14.73400 2.64700 1.000 17.29884 165 LEU B CA 1
ATOM 2583 C C . LEU B 1 140 ? 7.74600 13.84600 3.45200 1.000 18.94703 165 LEU B C 1
ATOM 2584 O O . LEU B 1 140 ? 8.81200 14.29400 3.88100 1.000 22.33371 165 LEU B O 1
ATOM 2589 N N . PRO B 1 141 ? 7.38000 12.58700 3.68900 1.000 19.39091 166 PRO B N 1
ATOM 2590 C CA . PRO B 1 141 ? 8.32300 11.66600 4.33300 1.000 19.99864 166 PRO B CA 1
ATOM 2591 C C . PRO B 1 141 ? 9.52200 11.40600 3.43600 1.000 22.85729 166 PRO B C 1
ATOM 2592 O O . PRO B 1 141 ? 9.48000 11.60800 2.22100 1.000 21.02537 166 PRO B O 1
ATOM 2596 N N . GLU B 1 142 ? 10.60600 10.94400 4.05700 1.000 25.48740 167 GLU B N 1
ATOM 2597 C CA . GLU B 1 142 ? 11.83000 10.66200 3.31800 1.000 26.17807 167 GLU B CA 1
ATOM 2598 C C . GLU B 1 142 ? 11.63600 9.47700 2.37500 1.000 25.80015 167 GLU B C 1
ATOM 2599 O O . GLU B 1 142 ? 10.80800 8.59500 2.61300 1.000 26.83128 167 GLU B O 1
ATOM 2602 N N . GLY B 1 143 ? 12.40300 9.47100 1.28400 1.000 25.65438 168 GLY B N 1
ATOM 2603 C CA . GLY B 1 143 ? 12.44700 8.33400 0.38400 1.000 24.33328 168 GLY B CA 1
ATOM 2604 C C . GLY B 1 143 ? 11.34900 8.26200 -0.65200 1.000 24.27331 168 GLY B C 1
ATOM 2605 O O . GLY B 1 143 ? 11.18800 7.20800 -1.28100 1.000 25.84502 168 GLY B O 1
ATOM 2606 N N . TYR B 1 144 ? 10.60100 9.34300 -0.86600 1.000 20.89138 169 TYR B N 1
ATOM 2607 C CA . TYR B 1 144 ? 9.47800 9.34400 -1.79700 1.000 18.76297 169 TYR B CA 1
ATOM 2608 C C . TYR B 1 144 ? 9.90000 9.88700 -3.15300 1.000 20.03251 169 TYR B C 1
ATOM 2609 O O . TYR B 1 144 ? 10.52600 10.94800 -3.23900 1.000 20.10523 169 TYR B O 1
ATOM 2618 N N . GLN B 1 145 ? 9.53100 9.16200 -4.20300 1.000 21.19727 170 GLN B N 1
ATOM 2619 C CA . GLN B 1 145 ? 9.93500 9.46600 -5.56400 1.000 23.59307 170 GLN B CA 1
ATOM 2620 C C . GLN B 1 145 ? 8.92300 8.80200 -6.48100 1.000 21.23663 170 GLN B C 1
ATOM 2621 O O . GLN B 1 145 ? 8.35200 7.76500 -6.13500 1.000 20.20950 170 GLN B O 1
ATOM 2627 N N . GLY B 1 146 ? 8.68700 9.41800 -7.63300 1.000 19.35044 171 GLY B N 1
ATOM 2628 C CA . GLY B 1 146 ? 7.79300 8.81900 -8.60900 1.000 16.81568 171 GLY B CA 1
ATOM 2629 C C . GLY B 1 146 ? 6.32100 9.06100 -8.30200 1.000 14.82252 171 GLY B C 1
ATOM 2630 O O . GLY B 1 146 ? 5.94300 10.03500 -7.63700 1.000 16.40975 171 GLY B O 1
ATOM 2631 N N . TYR B 1 147 ? 5.48100 8.16000 -8.81300 1.000 16.86762 172 TYR B N 1
ATOM 2632 C CA . TYR B 1 147 ? 4.03000 8.33500 -8.76200 1.000 14.11528 172 TYR B CA 1
ATOM 2633 C C . TYR B 1 147 ? 3.49300 7.94800 -7.39500 1.000 15.55015 172 TYR B C 1
ATOM 2634 O O . TYR B 1 147 ? 3.63400 6.79800 -6.96200 1.000 14.87880 172 TYR B O 1
ATOM 2643 N N . HIS B 1 148 ? 2.84700 8.90100 -6.73800 1.000 12.79309 173 HIS B N 1
ATOM 2644 C CA . HIS B 1 148 ? 2.21700 8.65700 -5.45200 1.000 12.22387 173 HIS B CA 1
ATOM 2645 C C . HIS B 1 148 ? 0.89500 9.39300 -5.42000 1.000 12.73491 173 HIS B C 1
ATOM 2646 O O . HIS B 1 148 ? 0.71000 10.39600 -6.11000 1.000 15.09971 173 HIS B O 1
ATOM 2653 N N . VAL B 1 149 ? -0.03400 8.88000 -4.62100 1.000 10.96615 174 VAL B N 1
ATOM 2654 C CA . VAL B 1 149 ? -1.31600 9.53800 -4.43400 1.000 10.45636 174 VAL B CA 1
ATOM 2655 C C . VAL B 1 149 ? -1.34900 10.10400 -3.02600 1.000 13.71396 174 VAL B C 1
ATOM 2656 O O . VAL B 1 149 ? -1.07300 9.38900 -2.05700 1.000 15.52581 174 VAL B O 1
ATOM 2660 N N . ILE B 1 150 ? -1.65600 11.38900 -2.92200 1.000 11.46110 175 ILE B N 1
ATOM 2661 C CA . ILE B 1 150 ? -1.84300 12.04500 -1.63600 1.000 11.46393 175 ILE B CA 1
ATOM 2662 C C . ILE B 1 150 ? -3.34000 12.15400 -1.38900 1.000 10.93648 175 ILE B C 1
ATOM 2663 O O . ILE B 1 150 ? -4.09900 12.50500 -2.30100 1.000 13.78251 175 ILE B O 1
ATOM 2668 N N . LEU B 1 151 ? -3.77400 11.83800 -0.16400 1.000 13.28061 176 LEU B N 1
ATOM 2669 C CA . LEU B 1 151 ? -5.17400 11.98200 0.23100 1.000 13.10838 176 LEU B CA 1
ATOM 2670 C C . LEU B 1 151 ? -5.26400 13.12800 1.22400 1.000 11.98347 176 LEU B C 1
ATOM 2671 O O . LEU B 1 151 ? -4.84000 12.98500 2.37500 1.000 11.69250 176 LEU B O 1
ATOM 2676 N N . GLY B 1 152 ? -5.79600 14.26500 0.78300 1.000 13.54602 177 GLY B N 1
ATOM 2677 C CA . GLY B 1 152 ? -6.12200 15.35100 1.69900 1.000 10.74654 177 GLY B CA 1
ATOM 2678 C C . GLY B 1 152 ? -7.50700 15.16300 2.30100 1.000 12.78232 177 GLY B C 1
ATOM 2679 O O . GLY B 1 152 ? -8.45100 14.78400 1.61000 1.000 13.11885 177 GLY B O 1
ATOM 2680 N N . VAL B 1 153 ? -7.62100 15.44100 3.60300 1.000 12.81243 178 VAL B N 1
ATOM 2681 C CA . VAL B 1 153 ? -8.87100 15.26700 4.33900 1.000 14.10220 178 VAL B CA 1
ATOM 2682 C C . VAL B 1 153 ? -9.16300 16.55500 5.10100 1.000 12.88621 178 VAL B C 1
ATOM 2683 O O . VAL B 1 153 ? -8.34600 16.99000 5.92500 1.000 14.16452 178 VAL B O 1
ATOM 2687 N N . TRP B 1 154 ? -10.33000 17.16000 4.83300 1.000 10.92836 179 TRP B N 1
ATOM 2688 C CA . TRP B 1 154 ? -10.81500 18.33700 5.56100 1.000 11.05681 179 TRP B CA 1
ATOM 2689 C C . TRP B 1 154 ? -11.94400 17.88000 6.48100 1.000 12.29346 179 TRP B C 1
ATOM 2690 O O . TRP B 1 154 ? -13.03000 17.52500 6.01500 1.000 13.05759 179 TRP B O 1
ATOM 2701 N N . THR B 1 155 ? -11.69300 17.88000 7.78800 1.000 13.85794 180 THR B N 1
ATOM 2702 C CA . THR B 1 155 ? -12.63100 17.32200 8.75400 1.000 14.96342 180 THR B CA 1
ATOM 2703 C C . THR B 1 155 ? -13.47100 18.43900 9.36500 1.000 13.85801 180 THR B C 1
ATOM 2704 O O . THR B 1 155 ? -12.92300 19.39900 9.91900 1.000 13.42982 180 THR B O 1
ATOM 2708 N N . ILE B 1 156 ? -14.79800 18.29200 9.28000 1.000 12.91632 181 ILE B N 1
ATOM 2709 C CA . ILE B 1 156 ? -15.74600 19.30500 9.73100 1.000 14.71461 181 ILE B CA 1
ATOM 2710 C C . ILE B 1 156 ? -16.07700 19.04500 11.18900 1.000 16.90059 181 ILE B C 1
ATOM 2711 O O . ILE B 1 156 ? -16.40700 17.91400 11.56000 1.000 17.43371 181 ILE B O 1
ATOM 2716 N N . SER B 1 157 ? -16.03600 20.09300 12.01000 1.000 15.58427 182 SER B N 1
ATOM 2717 C CA . SER B 1 157 ? -16.16800 19.88100 13.44800 1.000 15.94244 182 SER B CA 1
ATOM 2718 C C . SER B 1 157 ? -17.61600 19.70000 13.88700 1.000 17.93415 182 SER B C 1
ATOM 2719 O O . SER B 1 157 ? -17.87400 18.95000 14.83700 1.000 22.86816 182 SER B O 1
ATOM 2722 N N . ASP B 1 158 ? -18.57700 20.33200 13.20700 1.000 18.59373 183 ASP B N 1
ATOM 2723 C CA . ASP B 1 158 ? -19.96000 20.33600 13.67000 1.000 22.40623 183 ASP B CA 1
ATOM 2724 C C . ASP B 1 158 ? -20.87600 19.44300 12.83200 1.000 24.08722 183 ASP B C 1
ATOM 2725 O O . ASP B 1 158 ? -22.10000 19.57400 12.91600 1.000 24.64383 183 ASP B O 1
ATOM 2730 N N . THR B 1 159 ? -20.31000 18.53600 12.03000 1.000 23.55474 184 THR B N 1
ATOM 2731 C CA . THR B 1 159 ? -21.04600 17.46800 11.34900 1.000 21.00591 184 THR B CA 1
ATOM 2732 C C . THR B 1 159 ? -20.29200 16.15500 11.53300 1.000 20.70286 184 THR B C 1
ATOM 2733 O O . THR B 1 159 ? -19.22500 16.10500 12.15000 1.000 20.28449 184 THR B O 1
ATOM 2737 N N . LEU B 1 160 ? -20.83800 15.08500 10.95300 1.000 19.13555 185 LEU B N 1
ATOM 2738 C CA . LEU B 1 160 ? -20.18200 13.78200 10.94900 1.000 17.16626 185 LEU B CA 1
ATOM 2739 C C . LEU B 1 160 ? -19.16700 13.62800 9.83000 1.000 19.51203 185 LEU B C 1
ATOM 2740 O O . LEU B 1 160 ? -18.58100 12.54800 9.69900 1.000 20.20527 185 LEU B O 1
ATOM 2745 N N . ASN B 1 161 ? -18.94200 14.65900 9.03100 1.000 16.51661 186 ASN B N 1
ATOM 2746 C CA . ASN B 1 161 ? -18.36200 14.46100 7.71000 1.000 19.92319 186 ASN B CA 1
ATOM 2747 C C . ASN B 1 161 ? -16.98400 15.08800 7.54600 1.000 17.02235 186 ASN B C 1
ATOM 2748 O O . ASN B 1 161 ? -16.48900 15.85600 8.37600 1.000 15.89750 186 ASN B O 1
ATOM 2753 N N . ALA B 1 162 ? -16.38100 14.72400 6.42100 1.000 14.70484 187 ALA B N 1
ATOM 2754 C CA . ALA B 1 162 ? -15.09700 15.22900 5.97900 1.000 12.70498 187 ALA B CA 1
ATOM 2755 C C . ALA B 1 162 ? -15.14600 15.29300 4.46200 1.000 12.20227 187 ALA B C 1
ATOM 2756 O O . ALA B 1 162 ? -15.95200 14.61100 3.83100 1.000 15.54788 187 ALA B O 1
ATOM 2758 N N . PHE B 1 163 ? -14.26700 16.09800 3.88200 1.000 11.00601 188 PHE B N 1
ATOM 2759 C CA . PHE B 1 163 ? -14.12300 16.17500 2.43200 1.000 11.53060 188 PHE B CA 1
ATOM 2760 C C . PHE B 1 163 ? -12.81900 15.51100 2.03800 1.000 13.19841 188 PHE B C 1
ATOM 2761 O O . PHE B 1 163 ? -11.77400 15.77700 2.65000 1.000 11.97444 188 PHE B O 1
ATOM 2769 N N . TYR B 1 164 ? -12.89400 14.63600 1.03500 1.000 12.21056 189 TYR B N 1
ATOM 2770 C CA . TYR B 1 164 ? -11.80600 13.74600 0.66500 1.000 12.90210 189 TYR B CA 1
ATOM 2771 C C . TYR B 1 164 ? -11.29600 14.13900 -0.71700 1.000 13.93707 189 TYR B C 1
ATOM 2772 O O . TYR B 1 164 ? -12.08100 14.25000 -1.66900 1.000 15.50183 189 TYR B O 1
ATOM 2781 N N . GLN B 1 165 ? -9.98900 14.38700 -0.81600 1.000 9.05834 190 GLN B N 1
ATOM 2782 C CA . GLN B 1 165 ? -9.37800 14.91700 -2.04600 1.000 10.95259 190 GLN B CA 1
ATOM 2783 C C . GLN B 1 165 ? -8.10500 14.13100 -2.34000 1.000 10.03333 190 GLN B C 1
ATOM 2784 O O . GLN B 1 165 ? -7.04600 14.43700 -1.79000 1.000 11.43099 190 GLN B O 1
ATOM 2790 N N . VAL B 1 166 ? -8.18900 13.13700 -3.23300 1.000 11.81150 191 VAL B N 1
ATOM 2791 C CA . VAL B 1 166 ? -6.97400 12.46600 -3.68400 1.000 11.30983 191 VAL B CA 1
ATOM 2792 C C . VAL B 1 166 ? -6.29800 13.31800 -4.74800 1.000 12.26739 191 VAL B C 1
ATOM 2793 O O . VAL B 1 166 ? -6.95000 14.00300 -5.54700 1.000 13.70265 191 VAL B O 1
ATOM 2797 N N . ILE B 1 167 ? -4.96700 13.25200 -4.75200 1.000 10.51873 192 ILE B N 1
ATOM 2798 C CA . ILE B 1 167 ? -4.09300 14.04100 -5.61100 1.000 10.42696 192 ILE B CA 1
ATOM 2799 C C . ILE B 1 167 ? -3.08100 13.09100 -6.22900 1.000 11.90443 192 ILE B C 1
ATOM 2800 O O . ILE B 1 167 ? -2.37100 12.39000 -5.50300 1.000 11.41770 192 ILE B O 1
ATOM 2805 N N . ASP B 1 168 ? -2.99300 13.08200 -7.55200 1.000 11.94906 193 ASP B N 1
ATOM 2806 C CA . ASP B 1 168 ? -1.97500 12.31300 -8.25200 1.000 10.36451 193 ASP B CA 1
ATOM 2807 C C . ASP B 1 168 ? -0.71800 13.15300 -8.44100 1.000 13.57116 193 ASP B C 1
ATOM 2808 O O . ASP B 1 168 ? -0.78500 14.26200 -8.98500 1.000 13.30039 193 ASP B O 1
ATOM 2813 N N . THR B 1 169 ? 0.43100 12.61600 -8.02000 1.000 12.89816 194 THR B N 1
ATOM 2814 C CA . THR B 1 169 ? 1.67200 13.38300 -8.00600 1.000 11.76161 194 THR B CA 1
ATOM 2815 C C . THR B 1 169 ? 2.83000 12.58800 -8.59200 1.000 14.40291 194 THR B C 1
ATOM 2816 O O . THR B 1 169 ? 2.89700 11.35800 -8.47900 1.000 14.62763 194 THR B O 1
ATOM 2820 N N . THR B 1 170 ? 3.75100 13.31200 -9.22500 1.000 11.77653 195 THR B N 1
ATOM 2821 C CA . THR B 1 170 ? 5.03600 12.76300 -9.64500 1.000 13.33996 195 THR B CA 1
ATOM 2822 C C . THR B 1 170 ? 6.08900 13.46300 -8.80800 1.000 16.18416 195 THR B C 1
ATOM 2823 O O . THR B 1 170 ? 6.37000 14.64700 -9.02100 1.000 16.88339 195 THR B O 1
ATOM 2827 N N . ILE B 1 171 ? 6.65500 12.74300 -7.85200 1.000 15.32246 196 ILE B N 1
ATOM 2828 C CA . ILE B 1 171 ? 7.51500 13.35800 -6.84900 1.000 15.63229 196 ILE B CA 1
ATOM 2829 C C . ILE B 1 171 ? 8.96400 13.24000 -7.29700 1.000 17.87586 196 ILE B C 1
ATOM 2830 O O . ILE B 1 171 ? 9.45700 12.14000 -7.57700 1.000 18.26474 196 ILE B O 1
ATOM 2835 N N . SER B 1 172 ? 9.63600 14.39000 -7.40500 1.000 17.38907 197 SER B N 1
ATOM 2836 C CA . SER B 1 172 ? 11.08200 14.41900 -7.50600 1.000 19.49268 197 SER B CA 1
ATOM 2837 C C . SER B 1 172 ? 11.67200 14.64000 -6.12900 1.000 22.63781 197 SER B C 1
ATOM 2838 O O . SER B 1 172 ? 11.19100 15.49800 -5.38800 1.000 24.18977 197 SER B O 1
ATOM 2841 N N . PRO B 1 173 ? 12.69400 13.87500 -5.75800 1.000 25.93085 198 PRO B N 1
ATOM 2842 C CA . PRO B 1 173 ? 13.29400 14.04800 -4.43000 1.000 28.84295 198 PRO B CA 1
ATOM 2843 C C . PRO B 1 173 ? 13.77600 15.47700 -4.22700 1.000 29.15140 198 PRO B C 1
ATOM 2844 O O . PRO B 1 173 ? 14.24500 16.13400 -5.15900 1.000 26.90478 198 PRO B O 1
ATOM 2848 N N . ALA B 1 174 ? 13.64600 15.94900 -2.98800 1.000 28.62934 199 ALA B N 1
ATOM 2849 C CA . ALA B 1 174 ? 13.84500 17.35200 -2.63000 1.000 31.36779 199 ALA B CA 1
ATOM 2850 C C . ALA B 1 174 ? 15.23500 17.86500 -2.96600 1.000 34.90965 199 ALA B C 1
ATOM 2851 O O . ALA B 1 174 ? 16.22800 17.20100 -2.67600 1.000 33.77052 199 ALA B O 1
ATOM 2854 N N . HIS C 1 1 ? 16.53400 13.97900 -58.83000 1.000 15.70416 26 HIS C N 1
ATOM 2855 C CA . HIS C 1 1 ? 16.13100 13.90500 -60.23900 1.000 17.96932 26 HIS C CA 1
ATOM 2856 C C . HIS C 1 1 ? 16.06200 12.46400 -60.70800 1.000 16.50792 26 HIS C C 1
ATOM 2857 O O . HIS C 1 1 ? 17.03500 11.72100 -60.59400 1.000 15.40085 26 HIS C O 1
ATOM 2864 N N . GLY C 1 2 ? 14.89800 12.06900 -61.21000 1.000 17.89612 27 GLY C N 1
ATOM 2865 C CA . GLY C 1 2 ? 14.72400 10.70600 -61.67400 1.000 17.54421 27 GLY C CA 1
ATOM 2866 C C . GLY C 1 2 ? 13.39800 10.54200 -62.38100 1.000 15.71223 27 GLY C C 1
ATOM 2867 O O . GLY C 1 2 ? 12.52700 11.41400 -62.34000 1.000 16.21497 27 GLY C O 1
ATOM 2868 N N . TYR C 1 3 ? 13.25600 9.39400 -63.03200 1.000 14.43181 28 TYR C N 1
ATOM 2869 C CA . TYR C 1 3 ? 12.03600 9.07400 -63.75700 1.000 14.08545 28 TYR C CA 1
ATOM 2870 C C . TYR C 1 3 ? 11.82600 7.57400 -63.67600 1.000 14.14480 28 TYR C C 1
ATOM 2871 O O . TYR C 1 3 ? 12.74600 6.81300 -63.36000 1.000 14.52417 28 TYR C O 1
ATOM 2880 N N . ILE C 1 4 ? 10.60300 7.15600 -63.96600 1.000 13.42539 29 ILE C N 1
ATOM 2881 C CA . ILE C 1 4 ? 10.23500 5.74500 -63.94600 1.000 13.42723 29 ILE C CA 1
ATOM 2882 C C . ILE C 1 4 ? 10.33700 5.21300 -65.36900 1.000 15.08411 29 ILE C C 1
ATOM 2883 O O . ILE C 1 4 ? 9.67100 5.72400 -66.27400 1.000 16.26540 29 ILE C O 1
ATOM 2888 N N . ASP C 1 5 ? 11.15600 4.18300 -65.58300 1.000 17.10807 30 ASP C N 1
ATOM 2889 C CA . ASP C 1 5 ? 11.27200 3.61900 -66.92500 1.000 15.73951 30 ASP C CA 1
ATOM 2890 C C . ASP C 1 5 ? 10.67100 2.22200 -67.04400 1.000 16.43292 30 ASP C C 1
ATOM 2891 O O . ASP C 1 5 ? 10.70500 1.64300 -68.13300 1.000 17.51521 30 ASP C O 1
ATOM 2896 N N . SER C 1 6 ? 10.07100 1.69500 -65.97600 1.000 17.15692 31 SER C N 1
ATOM 2897 C CA . SER C 1 6 ? 9.36600 0.40700 -66.02600 1.000 17.55816 31 SER C CA 1
ATOM 2898 C C . SER C 1 6 ? 8.32000 0.32000 -64.92000 1.000 16.27209 31 SER C C 1
ATOM 2899 O O . SER C 1 6 ? 8.68000 0.31000 -63.75200 1.000 16.67644 31 SER C O 1
ATOM 2902 N N . PRO C 1 7 ? 7.01800 0.30800 -65.27200 1.000 13.25505 32 PRO C N 1
ATOM 2903 C CA . PRO C 1 7 ? 6.47800 0.52000 -66.62600 1.000 14.87031 32 PRO C CA 1
ATOM 2904 C C . PRO C 1 7 ? 6.80400 1.94400 -67.07600 1.000 14.31307 32 PRO C C 1
ATOM 2905 O O . PRO C 1 7 ? 6.70900 2.84800 -66.25300 1.000 15.49150 32 PRO C O 1
ATOM 2909 N N . GLY C 1 8 ? 7.23200 2.12700 -68.32500 1.000 13.99194 33 GLY C N 1
ATOM 2910 C CA . GLY C 1 8 ? 7.72700 3.41700 -68.76400 1.000 12.72902 33 GLY C CA 1
ATOM 2911 C C . GLY C 1 8 ? 6.73800 4.54200 -68.54500 1.000 12.74430 33 GLY C C 1
ATOM 2912 O O . GLY C 1 8 ? 5.56900 4.43500 -68.93900 1.000 14.51830 33 GLY C O 1
ATOM 2913 N N . SER C 1 9 ? 7.19500 5.61600 -67.90000 1.000 13.46355 34 SER C N 1
ATOM 2914 C CA . SER C 1 9 ? 6.32600 6.73900 -67.58900 1.000 17.26827 34 SER C CA 1
ATOM 2915 C C . SER C 1 9 ? 6.06100 7.58800 -68.82800 1.000 17.01045 34 SER C C 1
ATOM 2916 O O . SER C 1 9 ? 6.76200 7.51800 -69.84600 1.000 14.96726 34 SER C O 1
ATOM 2919 N N . ARG C 1 10 ? 5.03900 8.43300 -68.70200 1.000 15.40933 35 ARG C N 1
ATOM 2920 C CA . ARG C 1 10 ? 4.63200 9.27300 -69.82000 1.000 12.45681 35 ARG C CA 1
ATOM 2921 C C . ARG C 1 10 ? 5.77900 10.16100 -70.28500 1.000 14.28211 35 ARG C C 1
ATOM 2922 O O . ARG C 1 10 ? 6.04200 10.26600 -71.49100 1.000 15.47850 35 ARG C O 1
ATOM 2930 N N . ALA C 1 11 ? 6.48800 10.78800 -69.34100 1.000 14.22941 36 ALA C N 1
ATOM 2931 C CA . ALA C 1 11 ? 7.61400 11.64500 -69.69500 1.000 10.88792 36 ALA C CA 1
ATOM 2932 C C . ALA C 1 11 ? 8.78000 10.82700 -70.23500 1.000 12.71015 36 ALA C C 1
ATOM 2933 O O . ALA C 1 11 ? 9.44400 11.24000 -71.20400 1.000 13.46859 36 ALA C O 1
ATOM 2935 N N . PHE C 1 12 ? 9.04000 9.66600 -69.63300 1.000 11.94275 37 PHE C N 1
ATOM 2936 C CA . PHE C 1 12 ? 10.10000 8.80200 -70.13200 1.000 13.27753 37 PHE C CA 1
ATOM 2937 C C . PHE C 1 12 ? 9.85300 8.42500 -71.58500 1.000 14.65174 37 PHE C C 1
ATOM 2938 O O . PHE C 1 12 ? 10.77800 8.44100 -72.40900 1.000 14.68131 37 PHE C O 1
ATOM 2946 N N . LEU C 1 13 ? 8.60700 8.07900 -71.91800 1.000 13.53944 38 LEU C N 1
ATOM 2947 C CA . LEU C 1 13 ? 8.29000 7.70400 -73.29100 1.000 14.62734 38 LEU C CA 1
ATOM 2948 C C . LEU C 1 13 ? 8.41500 8.87200 -74.26400 1.000 14.64275 38 LEU C C 1
ATOM 2949 O O . LEU C 1 13 ? 8.49700 8.64100 -75.47500 1.000 14.84572 38 LEU C O 1
ATOM 2954 N N . CYS C 1 14 ? 8.43400 10.11600 -73.77100 1.000 15.40584 39 CYS C N 1
ATOM 2955 C CA . CYS C 1 14 ? 8.71900 11.25700 -74.63600 1.000 15.66372 39 CYS C CA 1
ATOM 2956 C C . CYS C 1 14 ? 10.19200 11.33400 -75.02000 1.000 16.99268 39 CYS C C 1
ATOM 2957 O O . CYS C 1 14 ? 10.53100 11.92200 -76.05300 1.000 15.23574 39 CYS C O 1
ATOM 2960 N N . SER C 1 15 ? 11.06800 10.75100 -74.21900 1.000 16.95656 40 SER C N 1
ATOM 2961 C CA . SER C 1 15 ? 12.50000 10.98500 -74.32800 1.000 17.87127 40 SER C CA 1
ATOM 2962 C C . SER C 1 15 ? 13.14900 10.04900 -75.33900 1.000 18.59854 40 SER C C 1
ATOM 2963 O O . SER C 1 15 ? 12.55900 9.06800 -75.78800 1.000 18.43850 40 SER C O 1
ATOM 2966 N N . ALA C 1 16 ? 14.41100 10.34500 -75.66000 1.000 19.74691 41 ALA C N 1
ATOM 2967 C CA . ALA C 1 16 ? 15.15200 9.49100 -76.58600 1.000 21.99901 41 ALA C CA 1
ATOM 2968 C C . ALA C 1 16 ? 15.33000 8.08400 -76.02300 1.000 20.45532 41 ALA C C 1
ATOM 2969 O O . ALA C 1 16 ? 15.18000 7.09300 -76.75000 1.000 23.84333 41 ALA C O 1
ATOM 2971 N N . GLN C 1 17 ? 15.63300 7.97200 -74.72600 1.000 19.92346 42 GLN C N 1
ATOM 2972 C CA . GLN C 1 17 ? 15.79900 6.65400 -74.12300 1.000 22.95946 42 GLN C CA 1
ATOM 2973 C C . GLN C 1 17 ? 14.48800 5.88700 -74.04000 1.000 20.85937 42 GLN C C 1
ATOM 2974 O O . GLN C 1 17 ? 14.50700 4.66000 -73.92400 1.000 22.12161 42 GLN C O 1
ATOM 2980 N N . GLY C 1 18 ? 13.35600 6.57500 -74.07900 1.000 18.33053 43 GLY C N 1
ATOM 2981 C CA . GLY C 1 18 ? 12.09600 5.88900 -74.22300 1.000 18.05100 43 GLY C CA 1
ATOM 2982 C C . GLY C 1 18 ? 11.67000 5.68400 -75.65900 1.000 18.72254 43 GLY C C 1
ATOM 2983 O O . GLY C 1 18 ? 10.50600 5.35700 -75.90000 1.000 18.71192 43 GLY C O 1
ATOM 2984 N N A ASN C 1 19 ? 12.57100 5.87700 -76.62300 0.600 21.06858 44 ASN C N 1
ATOM 2985 N N B ASN C 1 19 ? 12.57100 5.88900 -76.62000 0.400 21.21415 44 ASN C N 1
ATOM 2986 C CA A ASN C 1 19 ? 12.29500 5.64700 -78.04000 0.600 22.91331 44 ASN C CA 1
ATOM 2987 C CA B ASN C 1 19 ? 12.30800 5.65400 -78.03800 0.400 22.85129 44 ASN C CA 1
ATOM 2988 C C A ASN C 1 19 ? 11.19000 6.55900 -78.58200 0.600 22.28478 44 ASN C C 1
ATOM 2989 C C B ASN C 1 19 ? 11.19700 6.54300 -78.59400 0.400 22.37631 44 ASN C C 1
ATOM 2990 O O A ASN C 1 19 ? 10.55900 6.23600 -79.59100 0.600 23.35126 44 ASN C O 1
ATOM 2991 O O B ASN C 1 19 ? 10.56700 6.19100 -79.59600 0.400 23.47163 44 ASN C O 1
ATOM 3000 N N A GLU C 1 20 ? 10.95000 7.70200 -77.93300 0.600 21.51668 45 GLU C N 1
ATOM 3001 N N B GLU C 1 20 ? 10.95400 7.69800 -77.96900 0.400 21.41455 45 GLU C N 1
ATOM 3002 C CA A GLU C 1 20 ? 10.03900 8.73400 -78.43900 0.600 20.50471 45 GLU C CA 1
ATOM 3003 C CA B GLU C 1 20 ? 10.04100 8.71700 -78.49400 0.400 20.82002 45 GLU C CA 1
ATOM 3004 C C A GLU C 1 20 ? 8.68300 8.15000 -78.84200 0.600 20.86735 45 GLU C C 1
ATOM 3005 C C B GLU C 1 20 ? 8.67800 8.12900 -78.86300 0.400 20.89012 45 GLU C C 1
ATOM 3006 O O A GLU C 1 20 ? 8.14300 8.43100 -79.91600 0.600 22.04929 45 GLU C O 1
ATOM 3007 O O B GLU C 1 20 ? 8.12800 8.39000 -79.93600 0.400 22.03593 45 GLU C O 1
ATOM 3018 N N . GLN C 1 21 ? 8.12700 7.32600 -77.95400 1.000 19.87268 46 GLN C N 1
ATOM 3019 C CA . GLN C 1 21 ? 6.82900 6.70600 -78.20800 1.000 23.06423 46 GLN C CA 1
ATOM 3020 C C . GLN C 1 21 ? 5.67800 7.67900 -77.97600 1.000 18.49041 46 GLN C C 1
ATOM 3021 O O . GLN C 1 21 ? 4.62600 7.53700 -78.60700 1.000 21.10783 46 GLN C O 1
ATOM 3027 N N . ASN C 1 22 ? 5.84600 8.65400 -77.08000 1.000 17.30987 47 ASN C N 1
ATOM 3028 C CA . ASN C 1 22 ? 4.99500 9.83400 -77.06500 1.000 16.77735 47 ASN C CA 1
ATOM 3029 C C . ASN C 1 22 ? 5.71900 10.95300 -77.79400 1.000 16.98082 47 ASN C C 1
ATOM 3030 O O . ASN C 1 22 ? 6.93900 11.09000 -77.67000 1.000 17.10983 47 ASN C O 1
ATOM 3035 N N . MET C 1 23 ? 4.97100 11.73500 -78.57500 1.000 17.28827 48 MET C N 1
ATOM 3036 C CA . MET C 1 23 ? 5.51400 12.86600 -79.31200 1.000 17.84744 48 MET C CA 1
ATOM 3037 C C . MET C 1 23 ? 4.78200 14.15100 -78.94600 1.000 17.26887 48 MET C C 1
ATOM 3038 O O . MET C 1 23 ? 3.76900 14.14700 -78.24100 1.000 16.50963 48 MET C O 1
ATOM 3043 N N . ASP C 1 24 ? 5.30800 15.26600 -79.44800 1.000 17.92958 49 ASP C N 1
ATOM 3044 C CA . ASP C 1 24 ? 4.72700 16.59200 -79.21300 1.000 17.74036 49 ASP C CA 1
ATOM 3045 C C . ASP C 1 24 ? 4.63500 16.89900 -77.71900 1.000 16.72991 49 ASP C C 1
ATOM 3046 O O . ASP C 1 24 ? 3.66600 17.49000 -77.23900 1.000 16.29567 49 ASP C O 1
ATOM 3051 N N . CYS C 1 25 ? 5.67200 16.49900 -76.98800 1.000 16.62882 50 CYS C N 1
ATOM 3052 C CA . CYS C 1 25 ? 5.78700 16.67700 -75.54200 1.000 16.14749 50 CYS C CA 1
ATOM 3053 C C . CYS C 1 25 ? 6.46700 17.98100 -75.14300 1.000 18.90032 50 CYS C C 1
ATOM 3054 O O . CYS C 1 25 ? 6.40600 18.36000 -73.96300 1.000 20.01003 50 CYS C O 1
ATOM 3057 N N . GLY C 1 26 ? 7.13700 18.65300 -76.07200 1.000 21.30981 51 GLY C N 1
ATOM 3058 C CA . GLY C 1 26 ? 7.87600 19.85400 -75.72600 1.000 19.57118 51 GLY C CA 1
ATOM 3059 C C . GLY C 1 26 ? 9.17900 19.52400 -75.01500 1.000 18.65107 51 GLY C C 1
ATOM 3060 O O . GLY C 1 26 ? 9.76600 18.45700 -75.20000 1.000 17.35549 51 GLY C O 1
ATOM 3061 N N . LEU C 1 27 ? 9.60300 20.45400 -74.14900 1.000 19.71946 52 LEU C N 1
ATOM 3062 C CA . LEU C 1 27 ? 10.93600 20.39500 -73.54800 1.000 21.82809 52 LEU C CA 1
ATOM 3063 C C . LEU C 1 27 ? 11.13900 19.15400 -72.68600 1.000 20.00410 52 LEU C C 1
ATOM 3064 O O . LEU C 1 27 ? 12.27800 18.70400 -72.51400 1.000 20.14932 52 LEU C O 1
ATOM 3069 N N . VAL C 1 28 ? 10.06500 18.57400 -72.14700 1.000 17.93753 53 VAL C N 1
ATOM 3070 C CA . VAL C 1 28 ? 10.23900 17.44600 -71.23700 1.000 18.53496 53 VAL C CA 1
ATOM 3071 C C . VAL C 1 28 ? 10.84900 16.23400 -71.94100 1.000 14.59258 53 VAL C C 1
ATOM 3072 O O . VAL C 1 28 ? 11.47000 15.39300 -71.28100 1.000 15.83487 53 VAL C O 1
ATOM 3076 N N . LYS C 1 29 ? 10.74700 16.15900 -73.27900 1.000 15.81957 54 LYS C N 1
ATOM 3077 C CA . LYS C 1 29 ? 11.48700 15.15700 -74.04400 1.000 16.55624 54 LYS C CA 1
ATOM 3078 C C . LYS C 1 29 ? 12.95100 15.09300 -73.62300 1.000 18.46183 54 LYS C C 1
ATOM 3079 O O . LYS C 1 29 ? 13.55100 14.01200 -73.61300 1.000 20.48429 54 LYS C O 1
ATOM 3085 N N . TYR C 1 30 ? 13.54300 16.23000 -73.26500 1.000 15.89128 55 TYR C N 1
ATOM 3086 C CA . TYR C 1 30 ? 14.95300 16.26300 -72.90900 1.000 16.65459 55 TYR C CA 1
ATOM 3087 C C . TYR C 1 30 ? 15.19900 16.23000 -71.40600 1.000 17.44765 55 TYR C C 1
ATOM 3088 O O . TYR C 1 30 ? 16.35300 16.09100 -70.99800 1.000 21.53869 55 TYR C O 1
ATOM 3097 N N . GLU C 1 31 ? 14.15900 16.34800 -70.57700 1.000 16.16321 56 GLU C N 1
ATOM 3098 C CA . GLU C 1 31 ? 14.33200 16.41000 -69.12000 1.000 22.11292 56 GLU C CA 1
ATOM 3099 C C . GLU C 1 31 ? 13.24800 15.60500 -68.40400 1.000 20.42886 56 GLU C C 1
ATOM 3100 O O . GLU C 1 31 ? 12.54900 16.12700 -67.53400 1.000 17.99547 56 GLU C O 1
ATOM 3106 N N . PRO C 1 32 ? 13.08800 14.31800 -68.73200 1.000 17.38944 57 PRO C N 1
ATOM 3107 C CA . PRO C 1 32 ? 12.05100 13.52900 -68.04000 1.000 14.99735 57 PRO C CA 1
ATOM 3108 C C . PRO C 1 32 ? 12.31400 13.37500 -66.55600 1.000 15.68404 57 PRO C C 1
ATOM 3109 O O . PRO C 1 32 ? 11.38200 13.05400 -65.80200 1.000 14.74672 57 PRO C O 1
ATOM 3113 N N . GLN C 1 33 ? 13.54800 13.59900 -66.11700 1.000 15.10201 58 GLN C N 1
ATOM 3114 C CA . GLN C 1 33 ? 13.93300 13.47100 -64.71800 1.000 15.53632 58 GLN C CA 1
ATOM 3115 C C . GLN C 1 33 ? 13.58400 14.69400 -63.88300 1.000 15.72465 58 GLN C C 1
ATOM 3116 O O . GLN C 1 33 ? 13.80800 14.66700 -62.66800 1.000 16.13229 58 GLN C O 1
ATOM 3122 N N . SER C 1 34 ? 13.02400 15.75400 -64.47900 1.000 15.59610 59 SER C N 1
ATOM 3123 C CA . SER C 1 34 ? 12.94800 17.05900 -63.82300 1.000 18.69223 59 SER C CA 1
ATOM 3124 C C . SER C 1 34 ? 11.52800 17.46400 -63.42300 1.000 15.53651 59 SER C C 1
ATOM 3125 O O . SER C 1 34 ? 11.25400 18.65600 -63.24600 1.000 16.27003 59 SER C O 1
ATOM 3128 N N . LEU C 1 35 ? 10.61800 16.50600 -63.27000 1.000 14.47180 60 LEU C N 1
ATOM 3129 C CA . LEU C 1 35 ? 9.23100 16.83100 -62.94600 1.000 14.30944 60 LEU C CA 1
ATOM 3130 C C . LEU C 1 35 ? 9.10400 16.99700 -61.42700 1.000 15.00730 60 LEU C C 1
ATOM 3131 O O . LEU C 1 35 ? 8.59400 16.13800 -60.70000 1.000 16.36267 60 LEU C O 1
ATOM 3136 N N . GLU C 1 36 ? 9.56800 18.15400 -60.94900 1.000 15.54468 61 GLU C N 1
ATOM 3137 C CA . GLU C 1 36 ? 9.74800 18.43800 -59.52500 1.000 15.61764 61 GLU C CA 1
ATOM 3138 C C . GLU C 1 36 ? 8.76700 19.51800 -59.07300 1.000 18.13446 61 GLU C C 1
ATOM 3139 O O . GLU C 1 36 ? 8.66400 20.57500 -59.71200 1.000 16.53414 61 GLU C O 1
ATOM 3145 N N . ALA C 1 37 ? 8.05500 19.25100 -57.97600 1.000 15.42962 62 ALA C N 1
ATOM 3146 C CA . ALA C 1 37 ? 7.11600 20.20000 -57.38900 1.000 15.75088 62 ALA C CA 1
ATOM 3147 C C . ALA C 1 37 ? 7.12400 20.01100 -55.87900 1.000 17.01964 62 ALA C C 1
ATOM 3148 O O . ALA C 1 37 ? 7.85700 19.17700 -55.34500 1.000 15.92495 62 ALA C O 1
ATOM 3150 N N . LYS C 1 38 ? 6.27200 20.76600 -55.19200 1.000 16.23709 63 LYS C N 1
ATOM 3151 C CA . LYS C 1 38 ? 6.15300 20.61400 -53.74500 1.000 16.40074 63 LYS C CA 1
ATOM 3152 C C . LYS C 1 38 ? 5.61600 19.23000 -53.38700 1.000 15.27234 63 LYS C C 1
ATOM 3153 O O . LYS C 1 38 ? 4.79700 18.65400 -54.10500 1.000 14.91557 63 LYS C O 1
ATOM 3159 N N . LYS C 1 39 ? 6.08700 18.69300 -52.26100 1.000 15.64175 64 LYS C N 1
ATOM 3160 C CA . LYS C 1 39 ? 5.60000 17.40200 -51.78900 1.000 16.76495 64 LYS C CA 1
ATOM 3161 C C . LYS C 1 39 ? 4.19800 17.53700 -51.19400 1.000 16.88362 64 LYS C C 1
ATOM 3162 O O . LYS C 1 39 ? 3.65400 18.63600 -51.03400 1.000 16.79829 64 LYS C O 1
ATOM 3168 N N . GLY C 1 40 ? 3.60300 16.39300 -50.88300 1.000 17.02219 65 GLY C N 1
ATOM 3169 C CA . GLY C 1 40 ? 2.40900 16.35300 -50.06200 1.000 15.11150 65 GLY C CA 1
ATOM 3170 C C . GLY C 1 40 ? 1.12100 16.08200 -50.79700 1.000 16.84935 65 GLY C C 1
ATOM 3171 O O . GLY C 1 40 ? 0.05100 16.35300 -50.24100 1.000 16.35581 65 GLY C O 1
ATOM 3172 N N . PHE C 1 41 ? 1.18900 15.57800 -52.02500 1.000 16.50179 66 PHE C N 1
ATOM 3173 C CA . PHE C 1 41 ? -0.00000 15.22100 -52.78400 1.000 14.80791 66 PHE C CA 1
ATOM 3174 C C . PHE C 1 41 ? -0.79300 14.16000 -52.03200 1.000 13.74797 66 PHE C C 1
ATOM 3175 O O . PHE C 1 41 ? -0.22400 13.17900 -51.54500 1.000 15.16080 66 PHE C O 1
ATOM 3183 N N . PRO C 1 42 ? -2.12100 14.31200 -51.97200 1.000 15.69677 67 PRO C N 1
ATOM 3184 C CA . PRO C 1 42 ? -2.95200 15.33800 -52.61200 1.000 15.35774 67 PRO C CA 1
ATOM 3185 C C . PRO C 1 42 ? -3.25700 16.55900 -51.73800 1.000 17.44550 67 PRO C C 1
ATOM 3186 O O . PRO C 1 42 ? -3.90700 17.48700 -52.22400 1.000 18.54756 67 PRO C O 1
ATOM 3190 N N . GLN C 1 43 ? -2.81000 16.56000 -50.47600 1.000 15.88387 68 GLN C N 1
ATOM 3191 C CA . GLN C 1 43 ? -3.08300 17.70400 -49.60500 1.000 20.44337 68 GLN C CA 1
ATOM 3192 C C . GLN C 1 43 ? -2.39400 18.96800 -50.10500 1.000 21.13483 68 GLN C C 1
ATOM 3193 O O . GLN C 1 43 ? -2.92500 20.07100 -49.92600 1.000 22.58572 68 GLN C O 1
ATOM 3199 N N . ALA C 1 44 ? -1.22400 18.83500 -50.72100 1.000 19.11330 69 ALA C N 1
ATOM 3200 C CA . ALA C 1 44 ? -0.57000 19.94900 -51.40400 1.000 18.85437 69 ALA C CA 1
ATOM 3201 C C . ALA C 1 44 ? -0.04000 19.42900 -52.73600 1.000 18.18961 69 ALA C C 1
ATOM 3202 O O . ALA C 1 44 ? -0.49700 18.40400 -53.25400 1.000 16.61183 69 ALA C O 1
ATOM 3204 N N . GLY C 1 45 ? 0.93800 20.14500 -53.29700 1.000 17.70115 70 GLY C N 1
ATOM 3205 C CA . GLY C 1 45 ? 1.59700 19.72700 -54.51100 1.000 16.05775 70 GLY C CA 1
ATOM 3206 C C . GLY C 1 45 ? 0.93200 20.28100 -55.75100 1.000 15.99644 70 GLY C C 1
ATOM 3207 O O . GLY C 1 45 ? 0.16400 21.24600 -55.68100 1.000 17.77108 70 GLY C O 1
ATOM 3208 N N . PRO C 1 46 ? 1.21600 19.66700 -56.90700 1.000 13.37611 71 PRO C N 1
ATOM 3209 C CA . PRO C 1 46 ? 0.75200 20.21700 -58.19100 1.000 14.72773 71 PRO C CA 1
ATOM 3210 C C . PRO C 1 46 ? -0.75100 20.40800 -58.23900 1.000 15.28983 71 PRO C C 1
ATOM 3211 O O . PRO C 1 46 ? -1.51900 19.56600 -57.77500 1.000 16.79683 71 PRO C O 1
ATOM 3215 N N . GLU C 1 47 ? -1.17200 21.51300 -58.84000 1.000 19.73034 72 GLU C N 1
ATOM 3216 C CA . GLU C 1 47 ? -2.59600 21.78000 -58.83800 1.000 23.41403 72 GLU C CA 1
ATOM 3217 C C . GLU C 1 47 ? -3.32700 20.90300 -59.85100 1.000 21.55482 72 GLU C C 1
ATOM 3218 O O . GLU C 1 47 ? -2.75100 20.40400 -60.83300 1.000 20.82818 72 GLU C O 1
ATOM 3224 N N . ASP C 1 48 ? -4.62300 20.72400 -59.58800 1.000 21.16582 73 ASP C N 1
ATOM 3225 C CA . ASP C 1 48 ? -5.51300 20.01900 -60.50300 1.000 19.91283 73 ASP C CA 1
ATOM 3226 C C . ASP C 1 48 ? -5.32100 20.51200 -61.93100 1.000 19.25930 73 ASP C C 1
ATOM 3227 O O . ASP C 1 48 ? -5.16500 21.71300 -62.18100 1.000 21.44031 73 ASP C O 1
ATOM 3232 N N . GLY C 1 49 ? -5.36800 19.57600 -62.87400 1.000 14.43698 74 GLY C N 1
ATOM 3233 C CA . GLY C 1 49 ? -5.12400 19.88000 -64.26700 1.000 18.32494 74 GLY C CA 1
ATOM 3234 C C . GLY C 1 49 ? -3.66700 20.04700 -64.63000 1.000 20.20272 74 GLY C C 1
ATOM 3235 O O . GLY C 1 49 ? -3.35000 20.17600 -65.82100 1.000 19.67569 74 GLY C O 1
ATOM 3236 N N . HIS C 1 50 ? -2.76800 20.05000 -63.64700 1.000 17.19562 75 HIS C N 1
ATOM 3237 C CA . HIS C 1 50 ? -1.33700 20.20000 -63.88200 1.000 17.64495 75 HIS C CA 1
ATOM 3238 C C . HIS C 1 50 ? -0.55400 19.15600 -63.09600 1.000 15.09919 75 HIS C C 1
ATOM 3239 O O . HIS C 1 50 ? 0.59700 19.39000 -62.71200 1.000 15.51509 75 HIS C O 1
ATOM 3246 N N . ILE C 1 51 ? -1.16300 17.99500 -62.84200 1.000 16.08564 76 ILE C N 1
ATOM 3247 C CA . ILE C 1 51 ? -0.45300 16.95300 -62.10300 1.000 14.85450 76 ILE C CA 1
ATOM 3248 C C . ILE C 1 51 ? 0.64100 16.33400 -62.96500 1.000 14.20670 76 ILE C C 1
ATOM 3249 O O . ILE C 1 51 ? 1.77600 16.14500 -62.51100 1.000 14.27446 76 ILE C O 1
ATOM 3254 N N . ALA C 1 52 ? 0.32300 16.01500 -64.22600 1.000 13.03128 77 ALA C N 1
ATOM 3255 C CA . ALA C 1 52 ? 1.28300 15.32400 -65.08100 1.000 13.10883 77 ALA C CA 1
ATOM 3256 C C . ALA C 1 52 ? 2.52300 16.16900 -65.32800 1.000 14.15542 77 ALA C C 1
ATOM 3257 O O . ALA C 1 52 ? 3.64000 15.63500 -65.41400 1.000 13.97235 77 ALA C O 1
ATOM 3259 N N . SER C 1 53 ? 2.35100 17.48300 -65.45700 1.000 12.63807 78 SER C N 1
ATOM 3260 C CA . SER C 1 53 ? 3.45900 18.40600 -65.67900 1.000 11.87436 78 SER C CA 1
ATOM 3261 C C . SER C 1 53 ? 4.12700 18.85800 -64.39000 1.000 16.52005 78 SER C C 1
ATOM 3262 O O . SER C 1 53 ? 5.04600 19.68600 -64.44800 1.000 13.85821 78 SER C O 1
ATOM 3265 N N . ALA C 1 54 ? 3.67900 18.34800 -63.23900 1.000 16.83882 79 ALA C N 1
ATOM 3266 C CA . ALA C 1 54 ? 4.17200 18.78400 -61.93300 1.000 15.74070 79 ALA C CA 1
ATOM 3267 C C . ALA C 1 54 ? 4.08300 20.29700 -61.78900 1.000 15.15008 79 ALA C C 1
ATOM 3268 O O . ALA C 1 54 ? 4.89800 20.91400 -61.10200 1.000 16.82139 79 ALA C O 1
ATOM 3270 N N . GLY C 1 55 ? 3.09400 20.89700 -62.45300 1.000 15.30299 80 GLY C N 1
ATOM 3271 C CA . GLY C 1 55 ? 2.88100 22.32500 -62.38200 1.000 16.40035 80 GLY C CA 1
ATOM 3272 C C . GLY C 1 55 ? 3.92900 23.17100 -63.06200 1.000 19.66053 80 GLY C C 1
ATOM 3273 O O . GLY C 1 55 ? 3.96000 24.38000 -62.83600 1.000 19.61069 80 GLY C O 1
ATOM 3274 N N . ILE C 1 56 ? 4.79600 22.58800 -63.88200 1.000 18.50174 81 ILE C N 1
ATOM 3275 C CA . ILE C 1 56 ? 5.83400 23.34700 -64.57400 1.000 17.26466 81 ILE C CA 1
ATOM 3276 C C . ILE C 1 56 ? 5.32500 23.71600 -65.96200 1.000 18.11634 81 ILE C C 1
ATOM 3277 O O . ILE C 1 56 ? 5.00400 22.83700 -66.77200 1.000 17.33270 81 ILE C O 1
ATOM 3282 N N . GLY C 1 57 ? 5.27000 25.02000 -66.24200 1.000 19.95479 82 GLY C N 1
ATOM 3283 C CA . GLY C 1 57 ? 4.69800 25.47400 -67.49600 1.000 19.59970 82 GLY C CA 1
ATOM 3284 C C . GLY C 1 57 ? 5.37600 24.86800 -68.71200 1.000 18.66087 82 GLY C C 1
ATOM 3285 O O . GLY C 1 57 ? 4.70600 24.47500 -69.67000 1.000 19.03243 82 GLY C O 1
ATOM 3286 N N . HIS C 1 58 ? 6.71300 24.77100 -68.68200 1.000 19.21920 83 HIS C N 1
ATOM 3287 C CA . HIS C 1 58 ? 7.46700 24.24000 -69.81700 1.000 20.86068 83 HIS C CA 1
ATOM 3288 C C . HIS C 1 58 ? 7.05000 22.82200 -70.17100 1.000 18.71412 83 HIS C C 1
ATOM 3289 O O . HIS C 1 58 ? 7.27100 22.38300 -71.30300 1.000 23.35300 83 HIS C O 1
ATOM 3296 N N . PHE C 1 59 ? 6.47500 22.09100 -69.21800 1.000 16.00951 84 PHE C N 1
ATOM 3297 C CA . PHE C 1 59 ? 6.10600 20.69600 -69.38600 1.000 14.85009 84 PHE C CA 1
ATOM 3298 C C . PHE C 1 59 ? 4.60700 20.52000 -69.57500 1.000 13.74907 84 PHE C C 1
ATOM 3299 O O . PHE C 1 59 ? 4.10100 19.40700 -69.43000 1.000 14.34837 84 PHE C O 1
ATOM 3307 N N . GLY C 1 60 ? 3.88500 21.60500 -69.86500 1.000 15.97791 85 GLY C N 1
ATOM 3308 C CA . GLY C 1 60 ? 2.43100 21.56000 -69.88700 1.000 17.18292 85 GLY C CA 1
ATOM 3309 C C . GLY C 1 60 ? 1.82600 20.66000 -70.95000 1.000 14.62233 85 GLY C C 1
ATOM 3310 O O . GLY C 1 60 ? 0.63900 20.31900 -70.84800 1.000 13.91861 85 GLY C O 1
ATOM 3311 N N . ALA C 1 61 ? 2.60000 20.28600 -71.98200 1.000 14.35897 86 ALA C N 1
ATOM 3312 C CA . ALA C 1 61 ? 2.09000 19.33300 -72.96500 1.000 14.14542 86 ALA C CA 1
ATOM 3313 C C . ALA C 1 61 ? 1.63500 18.03900 -72.30500 1.000 15.36680 86 ALA C C 1
ATOM 3314 O O . ALA C 1 61 ? 0.71600 17.37700 -72.79700 1.000 14.18369 86 ALA C O 1
ATOM 3316 N N . LEU C 1 62 ? 2.26600 17.66200 -71.19300 1.000 15.24686 87 LEU C N 1
ATOM 3317 C CA . LEU C 1 62 ? 1.88500 16.43500 -70.51600 1.000 15.04070 87 LEU C CA 1
ATOM 3318 C C . LEU C 1 62 ? 0.48800 16.49800 -69.91900 1.000 13.54527 87 LEU C C 1
ATOM 3319 O O . LEU C 1 62 ? -0.06300 15.45300 -69.57400 1.000 14.17942 87 LEU C O 1
ATOM 3324 N N . ASP C 1 63 ? -0.10700 17.68300 -69.79900 1.000 13.68463 88 ASP C N 1
ATOM 3325 C CA . ASP C 1 63 ? -1.40100 17.76600 -69.13400 1.000 13.23305 88 ASP C CA 1
ATOM 3326 C C . ASP C 1 63 ? -2.57800 17.45500 -70.04900 1.000 15.64976 88 ASP C C 1
ATOM 3327 O O . ASP C 1 63 ? -3.70600 17.35900 -69.55400 1.000 17.40250 88 ASP C O 1
ATOM 3332 N N . ALA C 1 64 ? -2.35800 17.30200 -71.36000 1.000 14.19866 89 ALA C N 1
ATOM 3333 C CA . ALA C 1 64 ? -3.42100 16.82100 -72.23400 1.000 15.59881 89 ALA C CA 1
ATOM 3334 C C . ALA C 1 64 ? -3.92100 15.46400 -71.74700 1.000 16.04808 89 ALA C C 1
ATOM 3335 O O . ALA C 1 64 ? -3.14600 14.64700 -71.24000 1.000 16.17859 89 ALA C O 1
ATOM 3337 N N . GLN C 1 65 ? -5.22700 15.21800 -71.88500 1.000 14.91174 90 GLN C N 1
ATOM 3338 C CA . GLN C 1 65 ? -5.78500 13.96400 -71.37600 1.000 14.44008 90 GLN C CA 1
ATOM 3339 C C . GLN C 1 65 ? -6.96300 13.55200 -72.25400 1.000 17.35152 90 GLN C C 1
ATOM 3340 O O . GLN C 1 65 ? -8.05300 14.12900 -72.16100 1.000 16.92748 90 GLN C O 1
ATOM 3346 N N . THR C 1 66 ? -6.72100 12.55600 -73.10200 1.000 14.42289 91 THR C N 1
ATOM 3347 C CA . THR C 1 66 ? -7.73600 11.88700 -73.91000 1.000 15.23736 91 THR C CA 1
ATOM 3348 C C . THR C 1 66 ? -7.36100 10.41500 -73.96800 1.000 18.14615 91 THR C C 1
ATOM 3349 O O . THR C 1 66 ? -6.24200 10.03300 -73.61100 1.000 16.61927 91 THR C O 1
ATOM 3353 N N . GLU C 1 67 ? -8.29900 9.58000 -74.42700 1.000 17.16794 92 GLU C N 1
ATOM 3354 C CA . GLU C 1 67 ? -7.99100 8.15800 -74.54100 1.000 19.08928 92 GLU C CA 1
ATOM 3355 C C . GLU C 1 67 ? -6.97800 7.88600 -75.64000 1.000 18.49143 92 GLU C C 1
ATOM 3356 O O . GLU C 1 67 ? -6.28100 6.86700 -75.59600 1.000 20.13430 92 GLU C O 1
ATOM 3362 N N . ASP C 1 68 ? -6.92300 8.74600 -76.65800 1.000 16.99320 93 ASP C N 1
ATOM 3363 C CA . ASP C 1 68 ? -6.02500 8.53600 -77.78200 1.000 16.68439 93 ASP C CA 1
ATOM 3364 C C . ASP C 1 68 ? -4.62200 9.10400 -77.56500 1.000 15.40599 93 ASP C C 1
ATOM 3365 O O . ASP C 1 68 ? -3.70900 8.75000 -78.32200 1.000 19.45331 93 ASP C O 1
ATOM 3370 N N . ARG C 1 69 ? -4.42400 9.96500 -76.56200 1.000 16.19449 94 ARG C N 1
ATOM 3371 C CA . ARG C 1 69 ? -3.26300 10.85600 -76.55900 1.000 17.32975 94 ARG C CA 1
ATOM 3372 C C . ARG C 1 69 ? -1.96100 10.10900 -76.30300 1.000 15.57161 94 ARG C C 1
ATOM 3373 O O . ARG C 1 69 ? -0.95500 10.34100 -76.98500 1.000 16.73490 94 ARG C O 1
ATOM 3381 N N . TRP C 1 70 ? -1.94600 9.23600 -75.30500 1.000 13.96539 95 TRP C N 1
ATOM 3382 C CA . TRP C 1 70 ? -0.70200 8.73400 -74.75400 1.000 13.56878 95 TRP C CA 1
ATOM 3383 C C . TRP C 1 70 ? -0.53700 7.24800 -75.02300 1.000 13.69913 95 TRP C C 1
ATOM 3384 O O . TRP C 1 70 ? -1.50400 6.48700 -75.00500 1.000 15.80285 95 TRP C O 1
ATOM 3395 N N . LYS C 1 71 ? 0.71500 6.85200 -75.23700 1.000 13.43103 96 LYS C N 1
ATOM 3396 C CA . LYS C 1 71 ? 1.08100 5.44800 -75.33100 1.000 16.92132 96 LYS C CA 1
ATOM 3397 C C . LYS C 1 71 ? 0.90800 4.76100 -73.98000 1.000 15.86017 96 LYS C C 1
ATOM 3398 O O . LYS C 1 71 ? 1.36800 5.27800 -72.96000 1.000 15.97968 96 LYS C O 1
ATOM 3402 N N . LYS C 1 72 ? 0.28400 3.58000 -73.97500 1.000 17.31448 97 LYS C N 1
ATOM 3403 C CA . LYS C 1 72 ? -0.06400 2.88200 -72.74300 1.000 19.42919 97 LYS C CA 1
ATOM 3404 C C . LYS C 1 72 ? 0.75200 1.60100 -72.60700 1.000 17.88800 97 LYS C C 1
ATOM 3405 O O . LYS C 1 72 ? 0.90500 0.84300 -73.57200 1.000 19.14256 97 LYS C O 1
ATOM 3411 N N . ILE C 1 73 ? 1.26900 1.35400 -71.40700 1.000 16.30354 98 ILE C N 1
ATOM 3412 C CA . ILE C 1 73 ? 2.03700 0.14700 -71.11600 1.000 18.73953 98 ILE C CA 1
ATOM 3413 C C . ILE C 1 73 ? 1.05200 -0.95000 -70.71800 1.000 18.71314 98 ILE C C 1
ATOM 3414 O O . ILE C 1 73 ? 0.29200 -0.75500 -69.76300 1.000 20.80967 98 ILE C O 1
ATOM 3419 N N . PRO C 1 74 ? 1.04000 -2.09800 -71.38900 1.000 17.58764 99 PRO C N 1
ATOM 3420 C CA . PRO C 1 74 ? 0.15100 -3.17500 -70.93600 1.000 18.45643 99 PRO C CA 1
ATOM 3421 C C . PRO C 1 74 ? 0.71300 -3.80900 -69.67200 1.000 21.01854 99 PRO C C 1
ATOM 3422 O O . PRO C 1 74 ? 1.90700 -4.10100 -69.59400 1.000 22.93106 99 PRO C O 1
ATOM 3426 N N . ILE C 1 75 ? -0.14500 -3.98500 -68.66100 1.000 22.28613 100 ILE C N 1
ATOM 3427 C CA . ILE C 1 75 ? 0.26200 -4.61200 -67.40800 1.000 21.56347 100 ILE C CA 1
ATOM 3428 C C . ILE C 1 75 ? -0.84300 -5.54600 -66.93500 1.000 23.73591 100 ILE C C 1
ATOM 3429 O O . ILE C 1 75 ? -2.00400 -5.42200 -67.32700 1.000 25.57124 100 ILE C O 1
ATOM 3434 N N . THR C 1 76 ? -0.46300 -6.50100 -66.09100 1.000 24.16782 101 THR C N 1
ATOM 3435 C CA . THR C 1 76 ? -1.41500 -7.41400 -65.47100 1.000 25.50132 101 THR C CA 1
ATOM 3436 C C . THR C 1 76 ? -1.94100 -6.81100 -64.16300 1.000 25.19250 101 THR C C 1
ATOM 3437 O O . THR C 1 76 ? -1.42100 -5.81300 -63.65800 1.000 28.59571 101 THR C O 1
ATOM 3441 N N . ALA C 1 77 ? -2.99300 -7.42000 -63.61200 1.000 25.45639 102 ALA C N 1
ATOM 3442 C CA . ALA C 1 77 ? -3.83300 -6.75400 -62.61300 1.000 25.67400 102 ALA C CA 1
ATOM 3443 C C . ALA C 1 77 ? -3.42600 -6.99400 -61.15600 1.000 29.61299 102 ALA C C 1
ATOM 3444 O O . ALA C 1 77 ? -4.13700 -6.53100 -60.25400 1.000 30.62181 102 ALA C O 1
ATOM 3446 N N . GLY C 1 78 ? -2.32000 -7.67900 -60.88800 1.000 27.70128 103 GLY C N 1
ATOM 3447 C CA . GLY C 1 78 ? -1.99000 -7.95500 -59.50000 1.000 25.77011 103 GLY C CA 1
ATOM 3448 C C . GLY C 1 78 ? -0.73000 -7.26600 -59.02100 1.000 21.48419 103 GLY C C 1
ATOM 3449 O O . GLY C 1 78 ? -0.67700 -6.03600 -58.93300 1.000 21.02897 103 GLY C O 1
ATOM 3450 N N . GLU C 1 79 ? 0.29800 -8.05700 -58.72500 1.000 22.95545 104 GLU C N 1
ATOM 3451 C CA . GLU C 1 79 ? 1.58900 -7.49100 -58.36500 1.000 22.75097 104 GLU C CA 1
ATOM 3452 C C . GLU C 1 79 ? 2.14200 -6.64100 -59.50400 1.000 22.92310 104 GLU C C 1
ATOM 3453 O O . GLU C 1 79 ? 1.95000 -6.94700 -60.68900 1.000 22.04085 104 GLU C O 1
ATOM 3455 N N . ILE C 1 80 ? 2.80300 -5.54300 -59.13800 1.000 19.05991 105 ILE C N 1
ATOM 3456 C CA . ILE C 1 80 ? 3.45700 -4.66700 -60.10500 1.000 20.87733 105 ILE C CA 1
ATOM 3457 C C . ILE C 1 80 ? 4.73100 -4.13100 -59.47000 1.000 22.44236 105 ILE C C 1
ATOM 3458 O O . ILE C 1 80 ? 4.76000 -3.81500 -58.27800 1.000 23.78945 105 ILE C O 1
ATOM 3463 N N . GLU C 1 81 ? 5.79100 -4.05300 -60.26800 1.000 20.69973 106 GLU C N 1
ATOM 3464 C CA . GLU C 1 81 ? 7.05800 -3.46400 -59.86000 1.000 20.87476 106 GLU C CA 1
ATOM 3465 C C . GLU C 1 81 ? 7.32000 -2.18500 -60.64000 1.000 18.17616 106 GLU C C 1
ATOM 3466 O O . GLU C 1 81 ? 7.16000 -2.15400 -61.86300 1.000 16.27344 106 GLU C O 1
ATOM 3472 N N . PHE C 1 82 ? 7.74100 -1.14100 -59.93100 1.000 16.33531 107 PHE C N 1
ATOM 3473 C CA . PHE C 1 82 ? 8.10300 0.14100 -60.52400 1.000 16.70295 107 PHE C CA 1
ATOM 3474 C C . PHE C 1 82 ? 9.60300 0.34700 -60.40200 1.000 16.13575 107 PHE C C 1
ATOM 3475 O O . PHE C 1 82 ? 10.16900 0.14000 -59.32600 1.000 18.23103 107 PHE C O 1
ATOM 3483 N N . GLN C 1 83 ? 10.24600 0.75500 -61.49600 1.000 14.84806 108 GLN C N 1
ATOM 3484 C CA . GLN C 1 83 ? 11.67900 1.00500 -61.48900 1.000 15.54145 108 GLN C CA 1
ATOM 3485 C C . GLN C 1 83 ? 11.95400 2.46200 -61.82200 1.000 16.00655 108 GLN C C 1
ATOM 3486 O O . GLN C 1 83 ? 11.48200 2.97200 -62.85200 1.000 14.34538 108 GLN C O 1
ATOM 3492 N N . TRP C 1 84 ? 12.72400 3.11400 -60.95700 1.000 15.60577 109 TRP C N 1
ATOM 3493 C CA . TRP C 1 84 ? 13.19900 4.46900 -61.16900 1.000 16.29408 109 TRP C CA 1
ATOM 3494 C C . TRP C 1 84 ? 14.65800 4.44600 -61.59700 1.000 18.29837 109 TRP C C 1
ATOM 3495 O O . TRP C 1 84 ? 15.47000 3.69300 -61.05100 1.000 18.79235 109 TRP C O 1
ATOM 3506 N N . GLU C 1 85 ? 14.98000 5.27200 -62.58000 1.000 16.91062 110 GLU C N 1
ATOM 3507 C CA . GLU C 1 85 ? 16.35400 5.67800 -62.82300 1.000 19.95132 110 GLU C CA 1
ATOM 3508 C C . GLU C 1 85 ? 16.59300 6.95500 -62.04200 1.000 19.11008 110 GLU C C 1
ATOM 3509 O O . GLU C 1 85 ? 15.85400 7.92700 -62.20600 1.000 17.57207 110 GLU C O 1
ATOM 3515 N N . ILE C 1 86 ? 17.59800 6.94600 -61.17600 1.000 19.17203 111 ILE C N 1
ATOM 3516 C CA . ILE C 1 86 ? 17.90000 8.09900 -60.34100 1.000 20.74281 111 ILE C CA 1
ATOM 3517 C C . ILE C 1 86 ? 19.14100 8.76700 -60.91800 1.000 22.77064 111 ILE C C 1
ATOM 3518 O O . ILE C 1 86 ? 20.25700 8.24600 -60.80000 1.000 26.13708 111 ILE C O 1
ATOM 3523 N N . MET C 1 87 ? 18.94500 9.92400 -61.54500 1.000 22.12852 112 MET C N 1
ATOM 3524 C CA . MET C 1 87 ? 20.05000 10.66200 -62.14500 1.000 18.27967 112 MET C CA 1
ATOM 3525 C C . MET C 1 87 ? 20.77100 11.56200 -61.14800 1.000 20.04133 112 MET C C 1
ATOM 3526 O O . MET C 1 87 ? 21.97800 11.79400 -61.29000 1.000 23.95496 112 MET C O 1
ATOM 3531 N N . ILE C 1 88 ? 20.06400 12.09400 -60.15400 1.000 19.57205 113 ILE C N 1
ATOM 3532 C CA . ILE C 1 88 ? 20.67900 12.81900 -59.05000 1.000 21.09945 113 ILE C CA 1
ATOM 3533 C C . ILE C 1 88 ? 20.08500 12.26500 -57.76700 1.000 19.76432 113 ILE C C 1
ATOM 3534 O O . ILE C 1 88 ? 18.86600 12.33300 -57.56400 1.000 19.37715 113 ILE C O 1
ATOM 3539 N N . GLN C 1 89 ? 20.93300 11.70300 -56.91500 1.000 22.10012 114 GLN C N 1
ATOM 3540 C CA . GLN C 1 89 ? 20.46000 11.04000 -55.71000 1.000 23.40642 114 GLN C CA 1
ATOM 3541 C C . GLN C 1 89 ? 20.16200 12.05600 -54.61800 1.000 21.58539 114 GLN C C 1
ATOM 3542 O O . GLN C 1 89 ? 20.92300 13.00000 -54.40300 1.000 24.20066 114 GLN C O 1
ATOM 3548 N N . HIS C 1 90 ? 19.04000 11.85700 -53.92900 1.000 17.95192 115 HIS C N 1
ATOM 3549 C CA . HIS C 1 90 ? 18.65700 12.70700 -52.81100 1.000 18.00541 115 HIS C CA 1
ATOM 3550 C C . HIS C 1 90 ? 18.16300 11.83500 -51.66800 1.000 18.32743 115 HIS C C 1
ATOM 3551 O O . HIS C 1 90 ? 17.51100 10.81500 -51.89900 1.000 17.84517 115 HIS C O 1
ATOM 3558 N N . LYS C 1 91 ? 18.46300 12.24200 -50.43900 1.000 18.35249 116 LYS C N 1
ATOM 3559 C CA . LYS C 1 91 ? 17.88200 11.58400 -49.27200 1.000 18.06942 116 LYS C CA 1
ATOM 3560 C C . LYS C 1 91 ? 16.36300 11.52600 -49.41800 1.000 18.38168 116 LYS C C 1
ATOM 3561 O O . LYS C 1 91 ? 15.72700 12.51600 -49.78400 1.000 16.40822 116 LYS C O 1
ATOM 3567 N N . THR C 1 92 ? 15.78300 10.35900 -49.14700 1.000 16.23426 117 THR C N 1
ATOM 3568 C CA . THR C 1 92 ? 14.41600 10.05500 -49.56500 1.000 15.88429 117 THR C CA 1
ATOM 3569 C C . THR C 1 92 ? 13.51500 9.73600 -48.37600 1.000 14.88766 117 THR C C 1
ATOM 3570 O O . THR C 1 92 ? 13.85800 8.89100 -47.53800 1.000 17.06959 117 THR C O 1
ATOM 3574 N N . SER C 1 93 ? 12.35200 10.40200 -48.31400 1.000 14.33477 118 SER C N 1
ATOM 3575 C CA . SER C 1 93 ? 11.32200 10.04700 -47.33200 1.000 15.84273 118 SER C CA 1
ATOM 3576 C C . SER C 1 93 ? 10.55500 8.80500 -47.76600 1.000 16.03439 118 SER C C 1
ATOM 3577 O O . SER C 1 93 ? 10.37400 7.86900 -46.98000 1.000 14.57490 118 SER C O 1
ATOM 3580 N N . SER C 1 94 ? 10.08100 8.78100 -49.01100 1.000 14.86692 119 SER C N 1
ATOM 3581 C CA . SER C 1 94 ? 9.25000 7.66100 -49.41800 1.000 13.16049 119 SER C CA 1
ATOM 3582 C C . SER C 1 94 ? 9.13800 7.59000 -50.93300 1.000 15.57773 119 SER C C 1
ATOM 3583 O O . SER C 1 94 ? 9.46600 8.53400 -51.65700 1.000 14.70297 119 SER C O 1
ATOM 3586 N N . TRP C 1 95 ? 8.66500 6.42800 -51.37600 1.000 11.70446 120 TRP C N 1
ATOM 3587 C CA . TRP C 1 95 ? 8.18900 6.15800 -52.72800 1.000 11.99297 120 TRP C CA 1
ATOM 3588 C C . TRP C 1 95 ? 6.73300 5.75300 -52.58200 1.000 14.69784 120 TRP C C 1
ATOM 3589 O O . TRP C 1 95 ? 6.44200 4.81400 -51.83100 1.000 16.18653 120 TRP C O 1
ATOM 3600 N N . GLU C 1 96 ? 5.81700 6.45100 -53.26600 1.000 13.68940 121 GLU C N 1
ATOM 3601 C CA . GLU C 1 96 ? 4.40400 6.11500 -53.12300 1.000 14.83027 121 GLU C CA 1
ATOM 3602 C C . GLU C 1 96 ? 3.70000 6.19800 -54.47200 1.000 12.79575 121 GLU C C 1
ATOM 3603 O O . GLU C 1 96 ? 4.13800 6.90700 -55.38700 1.000 13.15214 121 GLU C O 1
ATOM 3609 N N . TYR C 1 97 ? 2.60100 5.44200 -54.59300 1.000 12.12451 122 TYR C N 1
ATOM 3610 C CA . TYR C 1 97 ? 1.87800 5.32300 -55.85800 1.000 11.34743 122 TYR C CA 1
ATOM 3611 C C . TYR C 1 97 ? 0.37700 5.51200 -55.65600 1.000 13.06963 122 TYR C C 1
ATOM 3612 O O . TYR C 1 97 ? -0.21100 4.92100 -54.74600 1.000 11.88416 122 TYR C O 1
ATOM 3621 N N . PHE C 1 98 ? -0.23300 6.34700 -56.50500 1.000 10.88675 123 PHE C N 1
ATOM 3622 C CA . PHE C 1 98 ? -1.67100 6.54900 -56.60700 1.000 11.94902 123 PHE C CA 1
ATOM 3623 C C . PHE C 1 98 ? -2.14700 6.04100 -57.96200 1.000 13.03227 123 PHE C C 1
ATOM 3624 O O . PHE C 1 98 ? -1.37900 6.00300 -58.92700 1.000 14.14313 123 PHE C O 1
ATOM 3632 N N . ILE C 1 99 ? -3.42300 5.66400 -58.04000 1.000 13.34177 124 ILE C N 1
ATOM 3633 C CA . ILE C 1 99 ? -4.01000 5.25400 -59.31300 1.000 13.45831 124 ILE C CA 1
ATOM 3634 C C . ILE C 1 99 ? -5.35900 5.94100 -59.48300 1.000 15.65004 124 ILE C C 1
ATOM 3635 O O . ILE C 1 99 ? -6.03200 6.28300 -58.50500 1.000 17.49737 124 ILE C O 1
ATOM 3640 N N . THR C 1 100 ? -5.72300 6.19200 -60.74200 1.000 13.52657 125 THR C N 1
ATOM 3641 C CA . THR C 1 100 ? -7.02700 6.77000 -61.05400 1.000 13.25653 125 THR C CA 1
ATOM 3642 C C . THR C 1 100 ? -8.12500 5.91200 -60.45400 1.000 14.32519 125 THR C C 1
ATOM 3643 O O . THR C 1 100 ? -7.98100 4.69400 -60.29700 1.000 15.03102 125 THR C O 1
ATOM 3647 N N A LYS C 1 101 ? -9.23200 6.56100 -60.11300 0.500 16.51949 126 LYS C N 1
ATOM 3648 N N B LYS C 1 101 ? -9.23100 6.55300 -60.09500 0.500 16.51341 126 LYS C N 1
ATOM 3649 C CA A LYS C 1 101 ? -10.37500 5.85000 -59.56800 0.500 19.17013 126 LYS C CA 1
ATOM 3650 C CA B LYS C 1 101 ? -10.33500 5.81600 -59.50300 0.500 19.19658 126 LYS C CA 1
ATOM 3651 C C A LYS C 1 101 ? -10.98500 4.92000 -60.60700 0.500 19.70055 126 LYS C C 1
ATOM 3652 C C B LYS C 1 101 ? -11.05300 4.98100 -60.55700 0.500 19.77663 126 LYS C C 1
ATOM 3653 O O A LYS C 1 101 ? -10.92800 5.17200 -61.81600 0.500 19.99176 126 LYS C O 1
ATOM 3654 O O B LYS C 1 101 ? -11.11500 5.34600 -61.73600 0.500 19.57002 126 LYS C O 1
ATOM 3665 N N . LEU C 1 102 ? -11.58300 3.83700 -60.12100 1.000 19.92064 127 LEU C N 1
ATOM 3666 C CA . LEU C 1 102 ? -12.50200 3.08100 -60.95200 1.000 22.80361 127 LEU C CA 1
ATOM 3667 C C . LEU C 1 102 ? -13.61700 4.02700 -61.37000 1.000 27.15033 127 LEU C C 1
ATOM 3668 O O . LEU C 1 102 ? -14.26700 4.63700 -60.51900 1.000 31.53037 127 LEU C O 1
ATOM 3673 N N . GLY C 1 103 ? -13.78800 4.21600 -62.66700 1.000 25.92662 128 GLY C N 1
ATOM 3674 C CA . GLY C 1 103 ? -14.78300 5.15200 -63.14200 1.000 25.18119 128 GLY C CA 1
ATOM 3675 C C . GLY C 1 103 ? -14.27800 6.54400 -63.45000 1.000 22.07327 128 GLY C C 1
ATOM 3676 O O . GLY C 1 103 ? -15.09100 7.42100 -63.76800 1.000 22.44307 128 GLY C O 1
ATOM 3677 N N . TRP C 1 104 ? -12.96900 6.77900 -63.37400 1.000 18.90134 129 TRP C N 1
ATOM 3678 C CA . TRP C 1 104 ? -12.42800 8.05500 -63.82400 1.000 16.40096 129 TRP C CA 1
ATOM 3679 C C . TRP C 1 104 ? -12.72300 8.26800 -65.31500 1.000 21.01503 129 TRP C C 1
ATOM 3680 O O . TRP C 1 104 ? -13.09700 7.34700 -66.04300 1.000 20.44988 129 TRP C O 1
ATOM 3691 N N . ASP C 1 105 ? -12.56700 9.51500 -65.75300 1.000 16.70234 130 ASP C N 1
ATOM 3692 C CA . ASP C 1 105 ? -12.88300 9.91200 -67.11700 1.000 17.68611 130 ASP C CA 1
ATOM 3693 C C . ASP C 1 105 ? -11.58000 10.14400 -67.86800 1.000 19.82676 130 ASP C C 1
ATOM 3694 O O . ASP C 1 105 ? -10.93200 11.18300 -67.66100 1.000 15.70500 130 ASP C O 1
ATOM 3699 N N . PRO C 1 106 ? -11.16700 9.22700 -68.74800 1.000 18.35832 131 PRO C N 1
ATOM 3700 C CA . PRO C 1 106 ? -9.88900 9.38600 -69.46300 1.000 18.95619 131 PRO C CA 1
ATOM 3701 C C . PRO C 1 106 ? -9.86700 10.52300 -70.47000 1.000 18.77318 131 PRO C C 1
ATOM 3702 O O . PRO C 1 106 ? -8.80500 10.78800 -71.04900 1.000 15.51792 131 PRO C O 1
ATOM 3706 N N . ASN C 1 107 ? -10.98000 11.22400 -70.67600 1.000 19.35934 132 ASN C N 1
ATOM 3707 C CA . ASN C 1 107 ? -11.01800 12.35800 -71.58800 1.000 19.43938 132 ASN C CA 1
ATOM 3708 C C . ASN C 1 107 ? -11.17200 13.69600 -70.86900 1.000 16.89735 132 ASN C C 1
ATOM 3709 O O . ASN C 1 107 ? -11.51700 14.69300 -71.50900 1.000 20.20857 132 ASN C O 1
ATOM 3714 N N . LYS C 1 108 ? -10.92600 13.74100 -69.54800 1.000 16.63608 133 LYS C N 1
ATOM 3715 C CA . LYS C 1 108 ? -10.92300 14.96100 -68.74700 1.000 18.46016 133 LYS C CA 1
ATOM 3716 C C . LYS C 1 108 ? -9.58800 15.10700 -68.01900 1.000 17.93063 133 LYS C C 1
ATOM 3717 O O . LYS C 1 108 ? -8.91900 14.10700 -67.74500 1.000 17.61519 133 LYS C O 1
ATOM 3723 N N . PRO C 1 109 ? -9.19000 16.33000 -67.66700 1.000 17.29840 134 PRO C N 1
ATOM 3724 C CA . PRO C 1 109 ? -7.88200 16.52700 -67.02900 1.000 18.54954 134 PRO C CA 1
ATOM 3725 C C . PRO C 1 109 ? -7.72500 15.73300 -65.73700 1.000 15.72449 134 PRO C C 1
ATOM 3726 O O . PRO C 1 109 ? -8.68100 15.50600 -64.99300 1.000 15.46205 134 PRO C O 1
ATOM 3730 N N . LEU C 1 110 ? -6.49100 15.29600 -65.49000 1.000 16.75317 135 LEU C N 1
ATOM 3731 C CA . LEU C 1 110 ? -6.14300 14.66300 -64.22200 1.000 16.34080 135 LEU C CA 1
ATOM 3732 C C . LEU C 1 110 ? -6.29900 15.65100 -63.07500 1.000 17.39061 135 LEU C C 1
ATOM 3733 O O . LEU C 1 110 ? -5.77800 16.76500 -63.13500 1.000 14.72017 135 LEU C O 1
ATOM 3738 N N . THR C 1 111 ? -7.01600 15.22800 -62.02800 1.000 16.94541 136 THR C N 1
ATOM 3739 C CA . THR C 1 111 ? -7.28600 16.02300 -60.83300 1.000 15.41133 136 THR C CA 1
ATOM 3740 C C . THR C 1 111 ? -7.24900 15.10800 -59.61700 1.000 17.05004 136 THR C C 1
ATOM 3741 O O . THR C 1 111 ? -7.22000 13.88300 -59.73500 1.000 15.95138 136 THR C O 1
ATOM 3745 N N . ARG C 1 112 ? -7.28400 15.71400 -58.43200 1.000 17.43507 137 ARG C N 1
ATOM 3746 C CA . ARG C 1 112 ? -7.40900 14.92000 -57.21300 1.000 16.86985 137 ARG C CA 1
ATOM 3747 C C . ARG C 1 112 ? -8.68300 14.08200 -57.22800 1.000 18.79383 137 ARG C C 1
ATOM 3748 O O . ARG C 1 112 ? -8.69400 12.94600 -56.73600 1.000 18.71056 137 ARG C O 1
ATOM 3756 N N . GLU C 1 113 ? -9.76900 14.62800 -57.79100 1.000 18.11466 138 GLU C N 1
ATOM 3757 C CA . GLU C 1 113 ? -11.02600 13.89000 -57.86600 1.000 19.94862 138 GLU C CA 1
ATOM 3758 C C . GLU C 1 113 ? -10.91400 12.68500 -58.79100 1.000 18.08186 138 GLU C C 1
ATOM 3759 O O . GLU C 1 113 ? -11.60800 11.68300 -58.58400 1.000 20.80315 138 GLU C O 1
ATOM 3765 N N . GLN C 1 114 ? -10.03100 12.74900 -59.79600 1.000 16.09383 139 GLN C N 1
ATOM 3766 C CA . GLN C 1 114 ? -9.81400 11.62600 -60.70500 1.000 15.22951 139 GLN C CA 1
ATOM 3767 C C . GLN C 1 114 ? -8.98500 10.50200 -60.09900 1.000 15.70766 139 GLN C C 1
ATOM 3768 O O . GLN C 1 114 ? -9.04300 9.37700 -60.60500 1.000 16.00253 139 GLN C O 1
ATOM 3774 N N . PHE C 1 115 ? -8.17800 10.78200 -59.07400 1.000 15.59704 140 PHE C N 1
ATOM 3775 C CA . PHE C 1 115 ? -7.34200 9.78300 -58.42000 1.000 16.98482 140 PHE C CA 1
ATOM 3776 C C . PHE C 1 115 ? -7.99900 9.32200 -57.13200 1.000 17.22507 140 PHE C C 1
ATOM 3777 O O . PHE C 1 115 ? -8.77300 10.06300 -56.52700 1.000 17.35350 140 PHE C O 1
ATOM 3785 N N . ASN C 1 116 ? -7.69200 8.09100 -56.72000 1.000 15.00241 141 ASN C N 1
ATOM 3786 C CA . ASN C 1 116 ? -7.98200 7.70700 -55.34500 1.000 17.08154 141 ASN C CA 1
ATOM 3787 C C . ASN C 1 116 ? -7.24500 8.64800 -54.40500 1.000 18.15348 141 ASN C C 1
ATOM 3788 O O . ASN C 1 116 ? -6.19700 9.20200 -54.74400 1.000 18.40391 141 ASN C O 1
ATOM 3793 N N . SER C 1 117 ? -7.80700 8.83600 -53.20900 1.000 18.64755 142 SER C N 1
ATOM 3794 C CA . SER C 1 117 ? -7.30200 9.87000 -52.31600 1.000 19.28759 142 SER C CA 1
ATOM 3795 C C . SER C 1 117 ? -6.07000 9.42700 -51.54200 1.000 20.36462 142 SER C C 1
ATOM 3796 O O . SER C 1 117 ? -5.30100 10.28000 -51.09200 1.000 23.33037 142 SER C O 1
ATOM 3799 N N . THR C 1 118 ? -5.86000 8.12900 -51.38700 1.000 19.03256 143 THR C N 1
ATOM 3800 C CA . THR C 1 118 ? -4.70700 7.59200 -50.68600 1.000 19.81227 143 THR C CA 1
ATOM 3801 C C . THR C 1 118 ? -3.92200 6.68000 -51.61700 1.000 19.15994 143 THR C C 1
ATOM 3802 O O . THR C 1 118 ? -4.46400 6.16200 -52.60200 1.000 17.20995 143 THR C O 1
ATOM 3806 N N . PRO C 1 119 ? -2.64200 6.46000 -51.32900 1.000 18.32124 144 PRO C N 1
ATOM 3807 C CA . PRO C 1 119 ? -1.81700 5.62800 -52.20400 1.000 16.44960 144 PRO C CA 1
ATOM 3808 C C . PRO C 1 119 ? -2.16300 4.15300 -52.08200 1.000 15.04600 144 PRO C C 1
ATOM 3809 O O . PRO C 1 119 ? -2.56700 3.67300 -51.01600 1.000 18.46132 144 PRO C O 1
ATOM 3813 N N . PHE C 1 120 ? -1.98500 3.42100 -53.18400 1.000 13.77094 145 PHE C N 1
ATOM 3814 C CA . PHE C 1 120 ? -2.10700 1.97000 -53.11200 1.000 11.99026 145 PHE C CA 1
ATOM 3815 C C . PHE C 1 120 ? -0.78800 1.28900 -52.78800 1.000 11.83440 145 PHE C C 1
ATOM 3816 O O . PHE C 1 120 ? -0.76700 0.07400 -52.57300 1.000 13.27731 145 PHE C O 1
ATOM 3824 N N . CYS C 1 121 ? 0.30000 2.04300 -52.72500 1.000 13.22482 146 CYS C N 1
ATOM 3825 C CA . CYS C 1 121 ? 1.61900 1.50000 -52.44000 1.000 12.69349 146 CYS C CA 1
ATOM 3826 C C . CYS C 1 121 ? 2.42600 2.59400 -51.77200 1.000 14.10402 146 CYS C C 1
ATOM 3827 O O . CYS C 1 121 ? 2.40200 3.73900 -52.22900 1.000 13.95785 146 CYS C O 1
ATOM 3830 N N . PHE C 1 122 ? 3.13700 2.24700 -50.70100 1.000 13.19357 147 PHE C N 1
ATOM 3831 C CA . PHE C 1 122 ? 3.91300 3.23300 -49.95300 1.000 13.89519 147 PHE C CA 1
ATOM 3832 C C . PHE C 1 122 ? 5.11700 2.54300 -49.34700 1.000 15.90950 147 PHE C C 1
ATOM 3833 O O . PHE C 1 122 ? 4.95800 1.63200 -48.53200 1.000 17.83629 147 PHE C O 1
ATOM 3841 N N . GLU C 1 123 ? 6.30700 3.00900 -49.69500 1.000 14.51529 148 GLU C N 1
ATOM 3842 C CA . GLU C 1 123 ? 7.53600 2.43600 -49.17200 1.000 16.18035 148 GLU C CA 1
ATOM 3843 C C . GLU C 1 123 ? 8.30700 3.54000 -48.45700 1.000 15.97305 148 GLU C C 1
ATOM 3844 O O . GLU C 1 123 ? 8.81800 4.46100 -49.10100 1.000 15.36096 148 GLU C O 1
ATOM 3850 N N . ASP C 1 124 ? 8.34500 3.47100 -47.12500 1.000 16.01378 149 ASP C N 1
ATOM 3851 C CA . ASP C 1 124 ? 9.10400 4.43800 -46.33600 1.000 16.61050 149 ASP C CA 1
ATOM 3852 C C . ASP C 1 124 ? 10.59500 4.16500 -46.48500 1.000 22.26749 149 ASP C C 1
ATOM 3853 O O . ASP C 1 124 ? 11.05300 3.04000 -46.26500 1.000 27.18936 149 ASP C O 1
ATOM 3858 N N . TYR C 1 125 ? 11.36300 5.19500 -46.83700 1.000 20.24369 150 TYR C N 1
ATOM 3859 C CA . TYR C 1 125 ? 12.78100 5.01500 -47.09900 1.000 17.71840 150 TYR C CA 1
ATOM 3860 C C . TYR C 1 125 ? 13.66700 5.55200 -45.99400 1.000 19.64620 150 TYR C C 1
ATOM 3861 O O . TYR C 1 125 ? 14.89000 5.44600 -46.10400 1.000 21.47861 150 TYR C O 1
ATOM 3870 N N . GLN C 1 126 ? 13.08400 6.16600 -44.96600 1.000 23.00781 151 GLN C N 1
ATOM 3871 C CA . GLN C 1 126 ? 13.78700 6.45500 -43.71600 1.000 26.26848 151 GLN C CA 1
ATOM 3872 C C . GLN C 1 126 ? 14.97200 7.39300 -43.93800 1.000 28.74986 151 GLN C C 1
ATOM 3873 O O . GLN C 1 126 ? 15.99800 7.29700 -43.25500 1.000 30.90184 151 GLN C O 1
ATOM 3876 N N . GLU C 1 127 ? 14.82200 8.29900 -44.91000 1.000 21.99741 152 GLU C N 1
ATOM 3877 C CA . GLU C 1 127 ? 15.78100 9.35800 -45.21400 1.000 25.92040 152 GLU C CA 1
ATOM 3878 C C . GLU C 1 127 ? 17.08900 8.81600 -45.78100 1.000 26.21330 152 GLU C C 1
ATOM 3879 O O . GLU C 1 127 ? 18.11800 9.49900 -45.74600 1.000 24.64810 152 GLU C O 1
ATOM 3885 N N . LYS C 1 128 ? 17.06900 7.60700 -46.33100 1.000 27.19176 153 LYS C N 1
ATOM 3886 C CA . LYS C 1 128 ? 18.27900 7.03700 -46.89500 1.000 29.08323 153 LYS C CA 1
ATOM 3887 C C . LYS C 1 128 ? 18.52700 7.56600 -48.30700 1.000 26.94351 153 LYS C C 1
ATOM 3888 O O . LYS C 1 128 ? 17.61700 8.01800 -49.00900 1.000 25.12217 153 LYS C O 1
ATOM 3892 N N . MET C 1 129 ? 19.79300 7.51100 -48.70900 1.000 27.51931 154 MET C N 1
ATOM 3893 C CA . MET C 1 129 ? 20.19300 7.88100 -50.05400 1.000 25.62123 154 MET C CA 1
ATOM 3894 C C . MET C 1 129 ? 19.98700 6.69400 -50.98400 1.000 27.57124 154 MET C C 1
ATOM 3895 O O . MET C 1 129 ? 20.54200 5.61900 -50.72400 1.000 29.37927 154 MET C O 1
ATOM 3900 N N . PRO C 1 130 ? 19.20800 6.82600 -52.04800 1.000 25.19124 155 PRO C N 1
ATOM 3901 C CA . PRO C 1 130 ? 19.06600 5.72700 -53.00500 1.000 22.74561 155 PRO C CA 1
ATOM 3902 C C . PRO C 1 130 ? 20.29000 5.60700 -53.89900 1.000 24.17071 155 PRO C C 1
ATOM 3903 O O . PRO C 1 130 ? 21.12100 6.51100 -54.00000 1.000 23.10853 155 PRO C O 1
ATOM 3907 N N . SER C 1 131 ? 20.39500 4.45100 -54.54300 1.000 25.93534 156 SER C N 1
ATOM 3908 C CA . SER C 1 131 ? 21.38800 4.25100 -55.58700 1.000 27.10094 156 SER C CA 1
ATOM 3909 C C . SER C 1 131 ? 20.82900 4.78600 -56.90400 1.000 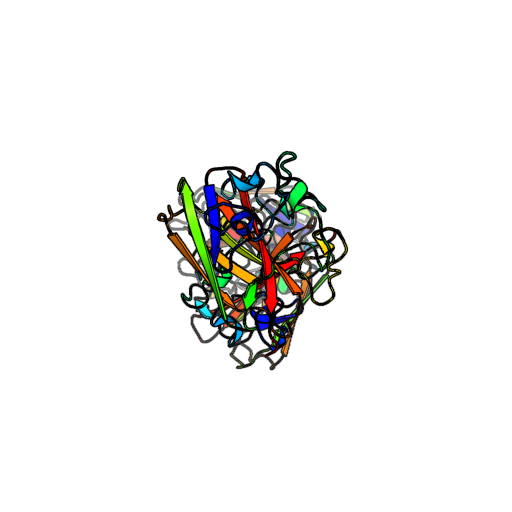25.79996 156 SER C C 1
ATOM 3910 O O . SER C 1 131 ? 19.77300 5.42500 -56.94700 1.000 24.83445 156 SER C O 1
ATOM 3913 N N . SER C 1 132 ? 21.53100 4.51900 -58.00500 1.000 27.84101 157 SER C N 1
ATOM 3914 C CA . SER C 1 132 ? 21.10100 4.99900 -59.31500 1.000 26.05989 157 SER C CA 1
ATOM 3915 C C . SER C 1 132 ? 19.86200 4.28600 -59.83300 1.000 22.48592 157 SER C C 1
ATOM 3916 O O . SER C 1 132 ? 19.28300 4.73300 -60.83100 1.000 22.03680 157 SER C O 1
ATOM 3919 N N . ARG C 1 133 ? 19.45400 3.19000 -59.19800 1.000 27.06429 158 ARG C N 1
ATOM 3920 C CA . ARG C 1 133 ? 18.27800 2.42800 -59.59000 1.000 25.92486 158 ARG C CA 1
ATOM 3921 C C . ARG C 1 133 ? 17.50100 2.04500 -58.34100 1.000 23.10815 158 ARG C C 1
ATOM 3922 O O . ARG C 1 133 ? 18.08900 1.55200 -57.37500 1.000 24.14245 158 ARG C O 1
ATOM 3927 N N . VAL C 1 134 ? 16.18600 2.25500 -58.37100 1.000 18.27578 159 VAL C N 1
ATOM 3928 C CA . VAL C 1 134 ? 15.29800 1.90500 -57.26700 1.000 19.41412 159 VAL C CA 1
ATOM 3929 C C . VAL C 1 134 ? 14.12900 1.10300 -57.81700 1.000 20.97452 159 VAL C C 1
ATOM 3930 O O . VAL C 1 134 ? 13.52600 1.49200 -58.82200 1.000 22.67617 159 VAL C O 1
ATOM 3934 N N . ILE C 1 135 ? 13.80900 -0.01200 -57.16500 1.000 20.82905 160 ILE C N 1
ATOM 3935 C CA . ILE C 1 135 ? 12.64100 -0.81100 -57.50200 1.000 19.97467 160 ILE C CA 1
ATOM 3936 C C . ILE C 1 135 ? 11.69800 -0.82000 -56.30500 1.000 17.89792 160 ILE C C 1
ATOM 3937 O O . ILE C 1 135 ? 12.11300 -1.13500 -55.18300 1.000 18.63395 160 ILE C O 1
ATOM 3942 N N . ASN C 1 136 ? 10.43300 -0.48100 -56.54500 1.000 15.97155 161 ASN C N 1
ATOM 3943 C CA . ASN C 1 136 ? 9.38100 -0.57500 -55.53700 1.000 14.07317 161 ASN C CA 1
ATOM 3944 C C . ASN C 1 136 ? 8.42000 -1.68800 -55.93000 1.000 17.25797 161 ASN C C 1
ATOM 3945 O O . ASN C 1 136 ? 7.90100 -1.69000 -57.05300 1.000 15.66953 161 ASN C O 1
ATOM 3950 N N . LYS C 1 137 ? 8.18000 -2.63300 -55.01400 1.000 19.98184 162 LYS C N 1
ATOM 3951 C CA . LYS C 1 137 ? 7.20900 -3.69600 -55.24000 1.000 15.54176 162 LYS C CA 1
ATOM 3952 C C . LYS C 1 137 ? 5.85800 -3.32000 -54.65200 1.000 15.95525 162 LYS C C 1
ATOM 3953 O O . LYS C 1 137 ? 5.77500 -2.90000 -53.48700 1.000 14.88773 162 LYS C O 1
ATOM 3959 N N . CYS C 1 138 ? 4.80300 -3.51300 -55.45100 1.000 15.16690 163 CYS C N 1
ATOM 3960 C CA . CYS C 1 138 ? 3.46300 -3.04900 -55.13400 1.000 14.55571 163 CYS C CA 1
ATOM 3961 C C . CYS C 1 138 ? 2.44100 -4.05800 -55.62600 1.000 17.75988 163 CYS C C 1
ATOM 3962 O O . CYS C 1 138 ? 2.75700 -4.96800 -56.39500 1.000 19.20813 163 CYS C O 1
ATOM 3965 N N . THR C 1 139 ? 1.19800 -3.87100 -55.18900 1.000 17.26501 164 THR C N 1
ATOM 3966 C CA . THR C 1 139 ? 0.06200 -4.65500 -55.65500 1.000 20.65052 164 THR C CA 1
ATOM 3967 C C . THR C 1 139 ? -1.05700 -3.69900 -56.03000 1.000 17.76128 164 THR C C 1
ATOM 3968 O O . THR C 1 139 ? -1.37600 -2.79100 -55.26000 1.000 18.86925 164 THR C O 1
ATOM 3972 N N . LEU C 1 140 ? -1.63600 -3.88300 -57.21600 1.000 17.58398 165 LEU C N 1
ATOM 3973 C CA . LEU C 1 140 ? -2.74000 -3.03400 -57.63000 1.000 17.45619 165 LEU C CA 1
ATOM 3974 C C . LEU C 1 140 ? -3.98500 -3.33400 -56.79200 1.000 19.65623 165 LEU C C 1
ATOM 3975 O O . LEU C 1 140 ? -4.15600 -4.44800 -56.29600 1.000 21.59094 165 LEU C O 1
ATOM 3980 N N . PRO C 1 141 ? -4.86600 -2.35100 -56.60500 1.000 19.73395 166 PRO C N 1
ATOM 3981 C CA . PRO C 1 141 ? -6.17300 -2.65100 -56.01100 1.000 19.47086 166 PRO C CA 1
ATOM 3982 C C . PRO C 1 141 ? -6.92400 -3.62000 -56.90800 1.000 23.11733 166 PRO C C 1
ATOM 3983 O O . PRO C 1 141 ? -6.74000 -3.63100 -58.12600 1.000 23.60686 166 PRO C O 1
ATOM 3987 N N . GLU C 1 142 ? -7.76000 -4.45900 -56.30600 1.000 24.62977 167 GLU C N 1
ATOM 3988 C CA . GLU C 1 142 ? -8.45200 -5.39100 -57.18600 1.000 27.90200 167 GLU C CA 1
ATOM 3989 C C . GLU C 1 142 ? -9.59700 -4.69400 -57.92200 1.000 26.63677 167 GLU C C 1
ATOM 3990 O O . GLU C 1 142 ? -10.01000 -3.57900 -57.58700 1.000 23.69192 167 GLU C O 1
ATOM 3996 N N . GLY C 1 143 ? -10.07700 -5.35600 -58.97200 1.000 24.10848 168 GLY C N 1
ATOM 3997 C CA . GLY C 1 143 ? -11.13900 -4.83200 -59.79900 1.000 24.35307 168 GLY C CA 1
ATOM 3998 C C . GLY C 1 143 ? -10.70300 -3.91300 -60.91900 1.000 22.66178 168 GLY C C 1
ATOM 3999 O O . GLY C 1 143 ? -11.56400 -3.38300 -61.62900 1.000 24.39679 168 GLY C O 1
ATOM 4000 N N . TYR C 1 144 ? -9.40400 -3.69600 -61.09800 1.000 21.99053 169 TYR C N 1
ATOM 4001 C CA . TYR C 1 144 ? -8.92500 -2.76200 -62.10600 1.000 23.73912 169 TYR C CA 1
ATOM 4002 C C . TYR C 1 144 ? -8.73000 -3.45600 -63.44400 1.000 24.16300 169 TYR C C 1
ATOM 4003 O O . TYR C 1 144 ? -8.31600 -4.61900 -63.51000 1.000 23.67708 169 TYR C O 1
ATOM 4012 N N . GLN C 1 145 ? -9.05200 -2.73000 -64.51000 1.000 22.32147 170 GLN C N 1
ATOM 4013 C CA . GLN C 1 145 ? -8.82600 -3.16600 -65.87900 1.000 22.64023 170 GLN C CA 1
ATOM 4014 C C . GLN C 1 145 ? -8.97000 -1.94600 -66.77700 1.000 22.80939 170 GLN C C 1
ATOM 4015 O O . GLN C 1 145 ? -9.54600 -0.93100 -66.37800 1.000 24.07635 170 GLN C O 1
ATOM 4021 N N . GLY C 1 146 ? -8.43400 -2.05600 -67.98700 1.000 18.89628 171 GLY C N 1
ATOM 4022 C CA . GLY C 1 146 ? -8.53500 -0.97400 -68.95400 1.000 18.47734 171 GLY C CA 1
ATOM 4023 C C . GLY C 1 146 ? -7.52700 0.13500 -68.69900 1.000 19.15090 171 GLY C C 1
ATOM 4024 O O . GLY C 1 146 ? -6.50700 -0.05000 -68.03100 1.000 17.69192 171 GLY C O 1
ATOM 4025 N N . TYR C 1 147 ? -7.84100 1.31300 -69.23900 1.000 17.41257 172 TYR C N 1
ATOM 4026 C CA . TYR C 1 147 ? -6.92500 2.45000 -69.23000 1.000 16.38878 172 TYR C CA 1
ATOM 4027 C C . TYR C 1 147 ? -6.97800 3.16600 -67.88300 1.000 16.17217 172 TYR C C 1
ATOM 4028 O O . TYR C 1 147 ? -8.02900 3.67800 -67.47900 1.000 16.02534 172 TYR C O 1
ATOM 4037 N N . HIS C 1 148 ? -5.82400 3.24200 -67.22300 1.000 13.78618 173 HIS C N 1
ATOM 4038 C CA . HIS C 1 148 ? -5.67300 3.90800 -65.93600 1.000 12.80945 173 HIS C CA 1
ATOM 4039 C C . HIS C 1 148 ? -4.34200 4.62900 -65.90700 1.000 17.70583 173 HIS C C 1
ATOM 4040 O O . HIS C 1 148 ? -3.38400 4.20000 -66.54900 1.000 17.71090 173 HIS C O 1
ATOM 4047 N N . VAL C 1 149 ? -4.28200 5.72200 -65.14800 1.000 16.40986 174 VAL C N 1
ATOM 4048 C CA . VAL C 1 149 ? -3.04200 6.45700 -64.94900 1.000 13.73383 174 VAL C CA 1
ATOM 4049 C C . VAL C 1 149 ? -2.58200 6.22900 -63.52200 1.000 12.42602 174 VAL C C 1
ATOM 4050 O O . VAL C 1 149 ? -3.36100 6.38300 -62.57400 1.000 13.56779 174 VAL C O 1
ATOM 4054 N N . ILE C 1 150 ? -1.32700 5.83300 -63.38300 1.000 13.07018 175 ILE C N 1
ATOM 4055 C CA . ILE C 1 150 ? -0.67400 5.67800 -62.09100 1.000 11.54709 175 ILE C CA 1
ATOM 4056 C C . ILE C 1 150 ? 0.22500 6.88000 -61.89000 1.000 13.34935 175 ILE C C 1
ATOM 4057 O O . ILE C 1 150 ? 0.96500 7.26200 -62.80200 1.000 14.78152 175 ILE C O 1
ATOM 4062 N N . LEU C 1 151 ? 0.16100 7.48200 -60.70100 1.000 11.14134 176 LEU C N 1
ATOM 4063 C CA . LEU C 1 151 ? 1.04000 8.58900 -60.33200 1.000 11.29943 176 LEU C CA 1
ATOM 4064 C C . LEU C 1 151 ? 2.06900 8.07900 -59.32700 1.000 13.04326 176 LEU C C 1
ATOM 4065 O O . LEU C 1 151 ? 1.72400 7.76000 -58.18000 1.000 12.68914 176 LEU C O 1
ATOM 4070 N N . GLY C 1 152 ? 3.33200 8.00900 -59.74900 1.000 11.39097 177 GLY C N 1
ATOM 4071 C CA . GLY C 1 152 ? 4.43000 7.74200 -58.82400 1.000 10.59244 177 GLY C CA 1
ATOM 4072 C C . GLY C 1 152 ? 4.98800 9.03500 -58.25100 1.000 12.56127 177 GLY C C 1
ATOM 4073 O O . GLY C 1 152 ? 5.18500 10.01000 -58.97200 1.000 13.05516 177 GLY C O 1
ATOM 4074 N N . VAL C 1 153 ? 5.22600 9.03300 -56.92800 1.000 12.24260 178 VAL C N 1
ATOM 4075 C CA . VAL C 1 153 ? 5.71200 10.20800 -56.20300 1.000 14.14738 178 VAL C CA 1
ATOM 4076 C C . VAL C 1 153 ? 6.94500 9.81800 -55.39600 1.000 14.65846 178 VAL C C 1
ATOM 4077 O O . VAL C 1 153 ? 6.87600 8.92700 -54.54100 1.000 13.92504 178 VAL C O 1
ATOM 4081 N N . TRP C 1 154 ? 8.06500 10.48200 -55.67500 1.000 12.73100 179 TRP C N 1
ATOM 4082 C CA . TRP C 1 154 ? 9.33200 10.31400 -54.96800 1.000 13.69310 179 TRP C CA 1
ATOM 4083 C C . TRP C 1 154 ? 9.51200 11.53600 -54.07600 1.000 14.14860 179 TRP C C 1
ATOM 4084 O O . TRP C 1 154 ? 9.81000 12.62700 -54.56800 1.000 13.98433 179 TRP C O 1
ATOM 4095 N N . THR C 1 155 ? 9.32900 11.36400 -52.77100 1.000 13.80677 180 THR C N 1
ATOM 4096 C CA . THR C 1 155 ? 9.34300 12.48700 -51.84100 1.000 15.74428 180 THR C CA 1
ATOM 4097 C C . THR C 1 155 ? 10.73300 12.66000 -51.23500 1.000 15.67146 180 THR C C 1
ATOM 4098 O O . THR C 1 155 ? 11.29700 11.70500 -50.70700 1.000 14.29667 180 THR C O 1
ATOM 4102 N N . ILE C 1 156 ? 11.27900 13.87900 -51.31400 1.000 14.25297 181 ILE C N 1
ATOM 4103 C CA . ILE C 1 156 ? 12.65200 14.15600 -50.88800 1.000 14.30170 181 ILE C CA 1
ATOM 4104 C C . ILE C 1 156 ? 12.63700 14.56400 -49.42100 1.000 14.80375 181 ILE C C 1
ATOM 4105 O O . ILE C 1 156 ? 11.84500 15.42100 -49.02200 1.000 19.44895 181 ILE C O 1
ATOM 4110 N N . SER C 1 157 ? 13.52200 13.96700 -48.61300 1.000 15.51698 182 SER C N 1
ATOM 4111 C CA . SER C 1 157 ? 13.43000 14.21300 -47.17300 1.000 17.99632 182 SER C CA 1
ATOM 4112 C C . SER C 1 157 ? 14.02000 15.55900 -46.76100 1.000 21.08736 182 SER C C 1
ATOM 4113 O O . SER C 1 157 ? 13.54300 16.15900 -45.78700 1.000 22.17419 182 SER C O 1
ATOM 4116 N N . ASP C 1 158 ? 15.03800 16.05800 -47.46500 1.000 19.63621 183 ASP C N 1
ATOM 4117 C CA . ASP C 1 158 ? 15.73300 17.26400 -47.02900 1.000 21.85390 183 ASP C CA 1
ATOM 4118 C C . ASP C 1 158 ? 15.43700 18.48100 -47.90400 1.000 24.07815 183 ASP C C 1
ATOM 4119 O O . ASP C 1 158 ? 16.15700 19.48400 -47.81800 1.000 25.61931 183 ASP C O 1
ATOM 4124 N N . THR C 1 159 ? 14.40700 18.41900 -48.75300 1.000 23.39649 184 THR C N 1
ATOM 4125 C CA . THR C 1 159 ? 13.87800 19.59300 -49.43700 1.000 22.87270 184 THR C CA 1
ATOM 4126 C C . THR C 1 159 ? 12.36700 19.65300 -49.22500 1.000 22.49797 184 THR C C 1
ATOM 4127 O O . THR C 1 159 ? 11.77400 18.81600 -48.53300 1.000 22.38215 184 THR C O 1
ATOM 4131 N N . LEU C 1 160 ? 11.74700 20.67000 -49.81500 1.000 20.37434 185 LEU C N 1
ATOM 4132 C CA . LEU C 1 160 ? 10.30300 20.84600 -49.78500 1.000 20.77628 185 LEU C CA 1
ATOM 4133 C C . LEU C 1 160 ? 9.58800 20.07700 -50.89200 1.000 18.83299 185 LEU C C 1
ATOM 4134 O O . LEU C 1 160 ? 8.36000 20.15500 -50.98500 1.000 18.25790 185 LEU C O 1
ATOM 4139 N N . ASN C 1 161 ? 10.30600 19.31500 -51.70600 1.000 17.39563 186 ASN C N 1
ATOM 4140 C CA . ASN C 1 161 ? 9.75700 18.87600 -52.97700 1.000 16.87220 186 ASN C CA 1
ATOM 4141 C C . ASN C 1 161 ? 9.63400 17.36100 -53.09300 1.000 16.07883 186 ASN C C 1
ATOM 4142 O O . ASN C 1 161 ? 10.06200 16.59000 -52.22600 1.000 15.96129 186 ASN C O 1
ATOM 4147 N N . ALA C 1 162 ? 9.02500 16.96300 -54.21200 1.000 14.54991 187 ALA C N 1
ATOM 4148 C CA . ALA C 1 162 ? 8.88500 15.58200 -54.64800 1.000 13.68388 187 ALA C CA 1
ATOM 4149 C C . ALA C 1 162 ? 8.93600 15.56600 -56.16600 1.000 12.35974 187 ALA C C 1
ATOM 4150 O O . ALA C 1 162 ? 8.75000 16.59800 -56.82300 1.000 13.89830 187 ALA C O 1
ATOM 4152 N N . PHE C 1 163 ? 9.19300 14.38900 -56.72200 1.000 12.47787 188 PHE C N 1
ATOM 4153 C CA . PHE C 1 163 ? 9.16500 14.18700 -58.16400 1.000 10.80054 188 PHE C CA 1
ATOM 4154 C C . PHE C 1 163 ? 7.93300 13.38400 -58.54200 1.000 12.85759 188 PHE C C 1
ATOM 4155 O O . PHE C 1 163 ? 7.59000 12.40500 -57.86800 1.000 12.23307 188 PHE C O 1
ATOM 4163 N N . TYR C 1 164 ? 7.27800 13.80300 -59.63000 1.000 12.77016 189 TYR C N 1
ATOM 4164 C CA . TYR C 1 164 ? 5.95000 13.32600 -60.00700 1.000 12.29023 189 TYR C CA 1
ATOM 4165 C C . TYR C 1 164 ? 6.01100 12.66100 -61.37500 1.000 12.47124 189 TYR C C 1
ATOM 4166 O O . TYR C 1 164 ? 6.40600 13.29100 -62.35700 1.000 11.83008 189 TYR C O 1
ATOM 4175 N N . GLN C 1 165 ? 5.60800 11.39200 -61.44200 1.000 12.62391 190 GLN C N 1
ATOM 4176 C CA . GLN C 1 165 ? 5.72800 10.59200 -62.66500 1.000 9.76673 190 GLN C CA 1
ATOM 4177 C C . GLN C 1 165 ? 4.38500 9.92800 -62.95200 1.000 10.91899 190 GLN C C 1
ATOM 4178 O O . GLN C 1 165 ? 4.04100 8.93200 -62.31300 1.000 12.68690 190 GLN C O 1
ATOM 4184 N N . VAL C 1 166 ? 3.62700 10.45200 -63.92600 1.000 11.60806 191 VAL C N 1
ATOM 4185 C CA . VAL C 1 166 ? 2.40500 9.76700 -64.33500 1.000 12.12379 191 VAL C CA 1
ATOM 4186 C C . VAL C 1 166 ? 2.77100 8.70000 -65.35600 1.000 11.49995 191 VAL C C 1
ATOM 4187 O O . VAL C 1 166 ? 3.68400 8.88500 -66.18000 1.000 11.22545 191 VAL C O 1
ATOM 4191 N N . ILE C 1 167 ? 2.06200 7.56300 -65.28200 1.000 12.28563 192 ILE C N 1
ATOM 4192 C CA . ILE C 1 167 ? 2.26100 6.40400 -66.15200 1.000 12.86635 192 ILE C CA 1
ATOM 4193 C C . ILE C 1 167 ? 0.92300 6.01100 -66.75100 1.000 11.99094 192 ILE C C 1
ATOM 4194 O O . ILE C 1 167 ? -0.04400 5.80100 -66.01300 1.000 13.31264 192 ILE C O 1
ATOM 4199 N N . ASP C 1 168 ? 0.87400 5.86400 -68.07500 1.000 11.20523 193 ASP C N 1
ATOM 4200 C CA . ASP C 1 168 ? -0.32500 5.39800 -68.75900 1.000 13.78651 193 ASP C CA 1
ATOM 4201 C C . ASP C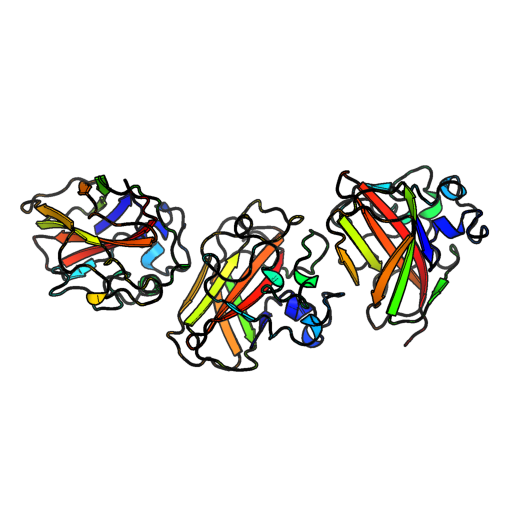 1 168 ? -0.29100 3.88400 -68.90700 1.000 14.56143 193 ASP C C 1
ATOM 4202 O O . ASP C 1 168 ? 0.67400 3.33100 -69.44200 1.000 14.86618 193 ASP C O 1
ATOM 4207 N N . THR C 1 169 ? -1.34800 3.21400 -68.44300 1.000 15.31134 194 THR C N 1
ATOM 4208 C CA . THR C 1 169 ? -1.37800 1.75900 -68.41400 1.000 17.00135 194 THR C CA 1
ATOM 4209 C C . THR C 1 169 ? -2.67000 1.21600 -69.00000 1.000 17.72640 194 THR C C 1
ATOM 4210 O O . THR C 1 169 ? -3.72400 1.86200 -68.96600 1.000 14.65721 194 THR C O 1
ATOM 4214 N N . THR C 1 170 ? -2.56500 -0.00100 -69.52800 1.000 15.30876 195 THR C N 1
ATOM 4215 C CA . THR C 1 170 ? -3.70400 -0.81800 -69.92400 1.000 17.09973 195 THR C CA 1
ATOM 4216 C C . THR C 1 170 ? -3.61800 -2.08600 -69.10200 1.000 18.66221 195 THR C C 1
ATOM 4217 O O . THR C 1 170 ? -2.72500 -2.90700 -69.33000 1.000 20.03353 195 THR C O 1
ATOM 4221 N N . ILE C 1 171 ? -4.52600 -2.22900 -68.13800 1.000 20.85087 196 ILE C N 1
ATOM 4222 C CA . ILE C 1 171 ? -4.49300 -3.32400 -67.17100 1.000 18.61940 196 ILE C CA 1
ATOM 4223 C C . ILE C 1 171 ? -5.37000 -4.46500 -67.67300 1.000 19.96623 196 ILE C C 1
ATOM 4224 O O . ILE C 1 171 ? -6.56300 -4.27600 -67.93200 1.000 19.46037 196 ILE C O 1
ATOM 4229 N N . SER C 1 172 ? -4.79000 -5.64900 -67.80000 1.000 21.11983 197 SER C N 1
ATOM 4230 C CA . SER C 1 172 ? -5.65400 -6.71300 -68.28100 1.000 26.43718 197 SER C CA 1
ATOM 4231 C C . SER C 1 172 ? -6.41100 -7.33300 -67.10900 1.000 29.66734 197 SER C C 1
ATOM 4232 O O . SER C 1 172 ? -5.83700 -7.52100 -66.03400 1.000 29.09752 197 SER C O 1
ATOM 4235 N N . PRO C 1 173 ? -7.69900 -7.64200 -67.28700 1.000 29.22711 198 PRO C N 1
ATOM 4236 C CA . PRO C 1 173 ? -8.51400 -8.07700 -66.15000 1.000 29.48450 198 PRO C CA 1
ATOM 4237 C C . PRO C 1 173 ? -7.99000 -9.37400 -65.55900 1.000 29.53461 198 PRO C C 1
ATOM 4238 O O . PRO C 1 173 ? -7.48100 -10.24400 -66.26900 1.000 26.91745 198 PRO C O 1
ATOM 4242 N N . ALA C 1 174 ? -8.10300 -9.48200 -64.23800 1.000 33.31619 199 ALA C N 1
ATOM 4243 C CA . ALA C 1 174 ? -7.74400 -10.70800 -63.54200 1.000 35.56009 199 ALA C CA 1
ATOM 4244 C C . ALA C 1 174 ? -8.68800 -11.83400 -63.94300 1.000 36.01935 199 ALA C C 1
ATOM 4245 O O . ALA C 1 174 ? -8.33200 -13.00400 -63.85500 1.000 37.86652 199 ALA C O 1
#

Solvent-accessible surface area: 21539 Å² total; per-residue (Å²): 52,0,18,0,31,51,14,6,0,0,3,23,9,1,8,64,136,7,114,40,87,3,36,56,5,49,71,0,62,149,47,10,34,21,3,54,16,112,59,24,2,20,92,52,25,6,112,69,18,77,1,2,1,4,47,45,72,108,3,29,40,1,27,8,11,27,64,10,3,0,56,39,32,104,28,91,16,23,152,16,81,0,36,0,46,6,115,94,78,50,77,0,32,3,0,4,0,0,0,0,75,102,80,24,62,27,67,113,70,6,29,61,123,11,1,42,57,17,3,6,2,21,60,70,45,133,78,125,108,3,70,65,130,4,75,0,152,7,69,6,19,110,61,9,106,32,35,7,0,0,0,0,1,0,16,3,24,92,63,129,31,0,2,1,2,4,0,2,0,62,3,50,83,127,46,0,17,0,38,55,9,6,0,1,3,25,12,1,0,65,94,4,111,58,84,2,38,54,5,46,93,0,69,154,52,2,30,18,2,58,16,108,61,34,9,25,160,52,25,7,120,66,18,80,0,2,1,3,47,36,72,102,3,31,42,0,24,9,12,25,56,12,4,0,48,38,40,110,16,89,12,19,106,20,60,0,44,0,28,8,104,93,80,48,81,0,34,8,0,21,1,2,1,0,60,96,70,19,59,26,67,101,70,8,29,64,122,10,8,52,83,93,45,42,16,117,57,83,38,121,90,115,114,2,68,58,144,10,99,0,145,9,84,8,47,121,66,8,121,28,22,10,0,0,0,0,2,0,16,2,23,93,56,124,26,0,2,1,1,4,0,2,0,54,3,58,81,117,46,0,18,0,33,52,10,7,0,1,3,25,13,1,0,73,98,6,114,74,93,5,140,127,4,49,83,0,63,152,57,4,31,23,3,57,17,108,63,24,1,20,94,50,25,6,114,70,20,78,0,2,1,4,46,44,72,135,6,31,39,1,26,45,13,47,95,126,65,5,65,56,40,108,24,98,16,33,83,14,91,0,43,0,36,7,107,92,82,46,85,0,35,5,0,6,0,0,1,0,77,105,79,23,61,28,69,122,71,7,29,63,122,11,1,45,71,24,2,6,2,20,60,78,49,98,92,92,110,3,69,62,78,8,91,0,149,9,78,5,23,139,60,10,104,32,33,8,0,0,0,0,1,0,16,3,23,89,63,127,27,0,2,1,2,5,0,1,0,58,2,53,82,147